Protein AF-A0A563VPT8-F1 (afdb_monomer)

Foldseek 3Di:
DDDPDCPDPVNVVVVVVVVCVVVPQVAEDACQPLDDPCQGPLGDNDLQFPDSLVVQLVLLCLQCVPDDSVQSVVLSCVLRPDPVVPDPVVVVVSNVCCQPVADWDWDWDDDPDPPDDTDTDTDGGHRADPPDNVSDNRHHYDNRGHDDPADAAAEEEDEDPDAPPPPPPPVVLAVLVAVDLDDPVSLVVSCVVVVPSVCSLLPLVLLLSLLLCCLVQQLFALANFFEEEAAADLLSLQSNVVSNVVNLVVVLVVLVVCLVPDDDDPVRNVVSVVSNVLSVLADEAEDEDDDPPVQVVNVVVVHGCPVRVCLQPPDPVHPLVLNQDGVRNHGYYRYHSPPLPPRERLRHAEYEDSHQYADPSVVSNQCNNARDDDLRSHHYYYYHHCNVVVRLVVCQVVVVPDPPDDPNPDDSHHYCVVLLVVLVVLLVVLCVLCVVLVQDLVCCPPPPDPVVNVVSLQSSLLSQLQAPVSVVVLCVSLVSSSSSLSNSPPDPSSVVCVSSNVSSVVSNVVNCVLQPDPPVVVVVVVVVCLVVCLPPDDDDDDPPDPDPPLDLVPDPLVVLVVCCVVHRLSSSLSVLLRSLSVLLSVLCLLAVLSVVLVVVSVVLSCCSNVVVDGSVVSSVVSSVSSVVSNVVVCVCVVVVHDSNLVNLLCLLQPPHQPDDPVLSVQSSVLSVVLVVCCVPPQQDAQLVVDPVSLVVNLVSLLVSLVSHDPSADPVRSVSSSVSNSSCCSSNGHD

Radius of gyration: 34.2 Å; Cα contacts (8 Å, |Δi|>4): 780; chains: 1; bounding box: 84×68×104 Å

Secondary structure (DSSP, 8-state):
-PPPPTTSHHHHHHHHHHHHHHTT--EEEE-TT-EETTEETT--S-TT--S-HHHHHHHHHHH-TTS-HHHHHHHHHHHHS--TTS-HHHHHHHHHHHHHH-EEEEEEE--SSTT-PPEEEEEEE----SS-GGGS--EEEES-----SS---EEB----S-----S---HHHHHHHHS----HHHHHHHHHHSHHHHHHHS-HHHHHHHHHHHHHHHHH-SS--EEEEEESSHHHHHHHHHHHHHHHHHHHHHHHHHHHHS---HHHHHHHHHHHHHHHT-EEEEE----TTHHHHHHHTT---HHHHHHHHH-SS-HHHHHH-TTSSEEEEEESSTTTSS---TTEEEEEEES---HHHHHHHHHGGG--BTTB---EEEESS-HHHHHHHHHHHHHTTSSS---TT--SSEEHHHHHHHHHHHHHHHHHHHHHTT--HHHHHH--SHHHHHHHHHHHHHHHHT-HHHHHHHHHHHHHHHHHHHHHTT-TTHHHHHHHHHHHHHHHHHHHHHS----HHHHHHHHHHHHHTTSS-------SS------GGG--HHHHHHHHHHS-HHHHHHHHHHHHHHHHHHHHHH-GGGHHHHHHHHHHHHHHHTTSS-HHHHHHHHHHHHHHHHHHHTHHHHHT--HHHHHHHHHHHTTT----HHHHHHHHHHHHHHHHHIIIII--TTTTTSHHHHHHHHHHHHHHHTTS-TTS-HHHHHHHHHHHHHHHHHH---

Solvent-accessible surface area (backbone atoms only — not comparable to full-atom values): 41795 Å² total; per-residue (Å²): 132,84,79,70,58,81,88,36,72,70,36,48,52,54,51,50,56,51,52,42,41,77,76,65,35,79,41,72,45,78,31,71,70,32,64,53,96,94,39,37,79,67,58,48,93,48,52,65,56,88,63,52,57,64,57,51,50,55,50,39,48,68,68,34,74,90,58,54,70,68,50,54,50,52,37,49,51,62,74,66,51,86,48,86,90,46,56,73,66,56,40,50,51,53,52,48,45,34,45,72,75,21,34,78,32,81,43,71,50,82,60,92,55,99,86,58,80,67,44,82,41,83,44,71,49,47,69,56,49,84,89,48,64,84,79,48,88,55,73,47,72,38,64,68,71,66,52,70,98,79,83,77,58,40,34,41,86,54,79,62,98,71,68,77,85,55,92,72,71,48,68,67,59,32,51,58,44,60,80,28,83,60,47,75,73,49,49,54,46,44,52,68,78,36,41,70,66,48,52,65,67,70,30,64,76,56,49,49,54,50,20,47,46,50,50,56,49,62,73,46,31,50,61,85,50,24,35,40,38,36,22,71,37,68,68,51,18,52,52,47,49,55,42,30,52,51,44,45,51,52,51,50,51,50,54,56,49,48,69,73,74,54,92,64,54,76,68,55,48,56,51,54,54,50,53,49,52,51,60,72,51,51,36,70,51,63,44,61,83,87,69,86,69,47,65,59,60,30,46,78,72,76,42,83,53,66,67,46,51,50,52,72,72,69,43,81,73,41,67,67,57,38,50,45,39,81,87,42,44,48,36,41,37,22,18,46,52,51,63,46,62,99,55,81,35,47,49,25,26,32,36,38,37,53,46,74,50,50,71,66,65,40,53,46,42,59,50,43,15,58,42,81,40,92,88,48,71,56,24,39,40,39,41,69,72,52,49,63,66,54,48,54,55,50,46,53,62,51,36,74,74,45,99,65,85,45,56,92,81,72,59,94,51,35,60,55,67,58,49,55,49,52,33,53,49,41,46,48,52,44,49,52,52,33,50,77,50,70,34,59,72,66,56,72,71,68,48,78,54,68,66,61,34,52,49,53,51,49,54,40,44,36,49,36,50,69,37,68,68,50,37,52,50,50,50,52,40,38,48,50,35,48,48,39,52,34,61,49,34,66,44,75,71,48,66,80,46,47,66,60,49,51,53,45,46,49,51,56,50,50,46,45,72,71,44,57,88,70,64,67,62,62,52,48,51,51,52,50,41,59,62,58,40,77,76,53,90,79,90,82,78,83,67,95,59,88,72,82,77,78,64,69,90,74,58,55,63,67,59,50,51,48,46,39,73,76,49,58,48,42,49,47,37,48,40,48,51,42,52,48,50,57,44,50,52,55,51,29,75,63,24,67,88,44,48,66,58,52,55,53,52,50,51,55,50,50,43,39,69,72,61,80,45,54,66,70,56,48,38,51,52,52,52,53,48,48,52,52,51,56,53,58,64,47,40,26,65,76,70,74,38,51,63,67,34,37,34,48,35,46,60,71,40,59,97,75,62,93,63,52,81,65,50,50,53,51,49,48,52,44,26,47,52,46,52,50,50,38,66,75,73,41,56,41,79,50,21,83,80,38,69,71,38,42,51,51,42,52,48,53,49,46,67,49,54,70,71,56,58,88,84,52,50,74,73,52,46,55,49,38,47,50,55,51,46,49,51,46,65,72,73,56,84,56

InterPro domains:
  IPR007409 Restriction endonuclease, type I, HsdR, N-terminal [PF04313] (8-154)
  IPR021810 Type I restriction enzyme HindI endonuclease subunit-like, C-terminal [PF11867] (412-727)
  IPR027417 P-loop containing nucleoside triphosphate hydrolase [G3DSA:3.40.50.300] (149-406)
  IPR051268 Type I restriction enzyme R subunit [PTHR30195] (154-727)
  IPR055180 Restriction endonuclease, type I, HsdR, second RecA-like helicase domain [PF22679] (235-384)

Mean predicted aligned error: 18.6 Å

Nearest PDB structures (foldseek):
  4beb-assembly1_A  TM=4.827E-01  e=1.641E-07  Escherichia coli
  4xjx-assembly1_A  TM=4.539E-01  e=1.031E-07  Escherichia coli
  4beb-assembly3_C  TM=4.538E-01  e=1.386E-07  Escherichia coli
  4beb-assembly4_D  TM=4.682E-01  e=2.724E-07  Escherichia coli
  7btp-assembly1_A  TM=3.072E-01  e=3.289E-06  Escherichia coli

Structure (mmCIF, N/CA/C/O backbone):
data_AF-A0A563VPT8-F1
#
_entry.id   AF-A0A563VPT8-F1
#
loop_
_atom_site.group_PDB
_atom_site.id
_atom_site.type_symbol
_atom_site.label_atom_id
_atom_site.label_alt_id
_atom_site.label_comp_id
_atom_site.label_asym_id
_atom_site.label_entity_id
_atom_site.label_seq_id
_atom_site.pdbx_PDB_ins_code
_atom_site.Cartn_x
_atom_site.Cartn_y
_atom_site.Cartn_z
_atom_site.occupancy
_atom_site.B_iso_or_equiv
_atom_site.auth_seq_id
_atom_site.auth_comp_id
_atom_site.auth_asym_id
_atom_site.auth_atom_id
_atom_site.pdbx_PDB_model_num
ATOM 1 N N . MET A 1 1 ? 47.267 7.720 -4.228 1.00 36.28 1 MET A N 1
ATOM 2 C CA . MET A 1 1 ? 45.790 7.721 -4.151 1.00 36.28 1 MET A CA 1
ATOM 3 C C . MET A 1 1 ? 45.280 9.000 -4.795 1.00 36.28 1 MET A C 1
ATOM 5 O O . MET A 1 1 ? 45.704 10.073 -4.380 1.00 36.28 1 MET A O 1
ATOM 9 N N . LYS A 1 2 ? 44.475 8.905 -5.862 1.00 32.72 2 LYS A N 1
ATOM 10 C CA . LYS A 1 2 ? 43.828 10.083 -6.464 1.00 32.72 2 LYS A CA 1
ATOM 11 C C . LYS A 1 2 ? 42.734 10.564 -5.508 1.00 32.72 2 LYS A C 1
ATOM 13 O O . LYS A 1 2 ? 41.980 9.740 -5.005 1.00 32.72 2 LYS A O 1
ATOM 18 N N . LYS A 1 3 ? 42.681 11.871 -5.238 1.00 37.53 3 LYS A N 1
ATOM 19 C CA . LYS A 1 3 ? 41.574 12.475 -4.486 1.00 37.53 3 LYS A CA 1
ATOM 20 C C . LYS A 1 3 ? 40.261 12.234 -5.253 1.00 37.53 3 LYS A C 1
ATOM 22 O O . LYS A 1 3 ? 40.293 12.340 -6.483 1.00 37.53 3 LYS A O 1
ATOM 27 N N . PRO A 1 4 ? 39.156 11.907 -4.564 1.00 41.47 4 PRO A N 1
ATOM 28 C CA . PRO A 1 4 ? 37.850 11.759 -5.199 1.00 41.47 4 PRO A CA 1
ATOM 29 C C . PRO A 1 4 ? 37.440 13.061 -5.901 1.00 41.47 4 PRO A C 1
ATOM 31 O O . PRO A 1 4 ? 37.896 14.149 -5.536 1.00 41.47 4 PRO A O 1
ATOM 34 N N . HIS A 1 5 ? 36.613 12.938 -6.941 1.00 43.44 5 HIS A N 1
ATOM 35 C CA . HIS A 1 5 ? 36.075 14.085 -7.671 1.00 43.44 5 HIS A CA 1
ATOM 36 C C . HIS A 1 5 ? 35.315 14.997 -6.686 1.00 43.44 5 HIS A C 1
ATOM 38 O O . HIS A 1 5 ? 34.516 14.471 -5.910 1.00 43.44 5 HIS A O 1
ATOM 44 N N . PRO A 1 6 ? 35.540 16.325 -6.678 1.00 48.81 6 PRO A N 1
ATOM 45 C CA . PRO A 1 6 ? 35.015 17.227 -5.643 1.00 48.81 6 PRO A CA 1
ATOM 46 C C . PRO A 1 6 ? 33.484 17.220 -5.518 1.00 48.81 6 PRO A C 1
ATOM 48 O O . PRO A 1 6 ? 32.977 17.454 -4.429 1.00 48.81 6 PRO A O 1
ATOM 51 N N . ASP A 1 7 ? 32.779 16.869 -6.596 1.00 46.31 7 ASP A N 1
ATOM 52 C CA . ASP A 1 7 ? 31.309 16.786 -6.643 1.00 46.31 7 ASP A CA 1
ATOM 53 C C . ASP A 1 7 ? 30.753 15.351 -6.517 1.00 46.31 7 ASP A C 1
ATOM 55 O O . ASP A 1 7 ? 29.599 15.094 -6.853 1.00 46.31 7 ASP A O 1
ATOM 59 N N . SER A 1 8 ? 31.576 14.385 -6.098 1.00 56.81 8 SER A N 1
ATOM 60 C CA . SER A 1 8 ? 31.103 13.022 -5.812 1.00 56.81 8 SER A CA 1
ATOM 61 C C . SER A 1 8 ? 30.422 12.943 -4.444 1.00 56.81 8 SER A C 1
ATOM 63 O O . SER A 1 8 ? 30.784 13.671 -3.519 1.00 56.81 8 SER A O 1
ATOM 65 N N . GLU A 1 9 ? 29.461 12.029 -4.304 1.00 56.53 9 GLU A N 1
ATOM 66 C CA . GLU A 1 9 ? 28.805 11.722 -3.024 1.00 56.53 9 GLU A CA 1
ATOM 67 C C . GLU A 1 9 ? 29.843 11.352 -1.944 1.00 56.53 9 GLU A C 1
ATOM 69 O O . GLU A 1 9 ? 29.777 11.858 -0.826 1.00 56.53 9 GLU A O 1
ATOM 74 N N . ASP A 1 10 ? 30.894 10.618 -2.328 1.00 60.31 10 ASP A N 1
ATOM 75 C CA . ASP A 1 10 ? 32.032 10.278 -1.464 1.00 60.31 10 ASP A CA 1
ATOM 76 C C . ASP A 1 10 ? 32.814 11.515 -0.983 1.00 60.31 10 ASP A C 1
ATOM 78 O O . ASP A 1 10 ? 33.252 11.589 0.167 1.00 60.31 10 ASP A O 1
ATOM 82 N N . ALA A 1 11 ? 33.012 12.512 -1.854 1.00 69.50 11 ALA A N 1
ATOM 83 C CA . ALA A 1 11 ? 33.691 13.751 -1.480 1.00 69.50 11 ALA A CA 1
ATOM 84 C C . ALA A 1 11 ? 32.836 14.603 -0.530 1.00 69.50 11 ALA A C 1
ATOM 86 O O . ALA A 1 11 ? 33.387 15.224 0.384 1.00 69.50 11 ALA A O 1
ATOM 87 N N . LEU A 1 12 ? 31.512 14.602 -0.713 1.00 74.62 12 LEU A N 1
ATOM 88 C CA . LEU A 1 12 ? 30.575 15.269 0.188 1.00 74.62 12 LEU A CA 1
ATOM 89 C C . LEU A 1 12 ? 30.580 14.612 1.575 1.00 74.62 12 LEU A C 1
ATOM 91 O O . LEU A 1 12 ? 30.746 15.319 2.567 1.00 74.62 12 LEU A O 1
ATOM 95 N N . GLU A 1 13 ? 30.487 13.279 1.647 1.00 77.81 13 GLU A N 1
ATOM 96 C CA . GLU A 1 13 ? 30.531 12.527 2.911 1.00 77.81 13 GLU A CA 1
ATOM 97 C C . GLU A 1 13 ? 31.811 12.837 3.701 1.00 77.81 13 GLU A C 1
ATOM 99 O O . GLU A 1 13 ? 31.750 13.193 4.881 1.00 77.81 13 GLU A O 1
ATOM 104 N N . LEU A 1 14 ? 32.975 12.774 3.043 1.00 80.75 14 LEU A N 1
ATOM 105 C CA . LEU A 1 14 ? 34.262 13.059 3.682 1.00 80.75 14 LEU A CA 1
ATOM 106 C C . LEU A 1 14 ? 34.329 14.487 4.236 1.00 80.75 14 LEU A C 1
ATOM 108 O O . LEU A 1 14 ? 34.802 14.687 5.358 1.00 80.75 14 LEU A O 1
ATOM 112 N N . ARG A 1 15 ? 33.820 15.476 3.490 1.00 84.94 15 ARG A N 1
ATOM 113 C CA . ARG A 1 15 ? 33.759 16.869 3.960 1.00 84.94 15 ARG A CA 1
ATOM 114 C C . ARG A 1 15 ? 32.798 17.057 5.123 1.00 84.94 15 ARG A C 1
ATOM 116 O O . ARG A 1 15 ? 33.116 17.798 6.050 1.00 84.94 15 ARG A O 1
ATOM 123 N N . THR A 1 16 ? 31.658 16.375 5.116 1.00 84.19 16 THR A N 1
ATOM 124 C CA . THR A 1 16 ? 30.719 16.406 6.240 1.00 84.19 16 THR A CA 1
ATOM 125 C C . THR A 1 16 ? 31.352 15.812 7.499 1.00 84.19 16 THR A C 1
ATOM 127 O O . THR A 1 16 ? 31.270 16.425 8.561 1.00 84.19 16 THR A O 1
ATOM 130 N N . ILE A 1 17 ? 32.057 14.681 7.396 1.00 87.38 17 ILE A N 1
ATOM 131 C CA . ILE A 1 17 ? 32.763 14.072 8.537 1.00 87.38 17 ILE A CA 1
ATOM 132 C C . ILE A 1 17 ? 33.835 15.017 9.104 1.00 87.38 17 ILE A C 1
ATOM 134 O O . ILE A 1 17 ? 33.977 15.119 10.324 1.00 87.38 17 ILE A O 1
ATOM 138 N N . GLU A 1 18 ? 34.588 15.714 8.248 1.00 87.00 18 GLU A N 1
ATOM 139 C CA . GLU A 1 18 ? 35.559 16.730 8.682 1.00 87.00 18 GLU A CA 1
ATOM 140 C C . GLU A 1 18 ? 34.882 17.874 9.452 1.00 87.00 18 GLU A C 1
ATOM 142 O O . GLU A 1 18 ? 35.328 18.206 10.549 1.00 87.00 18 GLU A O 1
ATOM 147 N N . LEU A 1 19 ? 33.761 18.400 8.948 1.00 90.56 19 LEU A N 1
ATOM 148 C CA . LEU A 1 19 ? 32.999 19.461 9.616 1.00 90.56 19 LEU A CA 1
ATOM 149 C C . LEU A 1 19 ? 32.506 19.036 11.009 1.00 90.56 19 LEU A C 1
ATOM 151 O O . LEU A 1 19 ? 32.603 19.799 11.968 1.00 90.56 19 LEU A O 1
ATOM 155 N N . PHE A 1 20 ? 32.010 17.803 11.150 1.00 88.25 20 PHE A N 1
ATOM 156 C CA . PHE A 1 20 ? 31.560 17.280 12.444 1.00 88.25 20 PHE A CA 1
ATOM 157 C C . PHE A 1 20 ? 32.709 17.161 13.460 1.00 88.25 20 PHE A C 1
ATOM 159 O O . PHE A 1 20 ? 32.517 17.442 14.648 1.00 88.25 20 PHE A O 1
ATOM 166 N N . LYS A 1 21 ? 33.923 16.818 13.008 1.00 85.62 21 LYS A N 1
ATOM 167 C CA . LYS A 1 21 ? 35.117 16.823 13.870 1.00 85.62 21 LYS A CA 1
ATOM 168 C C . LYS A 1 21 ? 35.452 18.230 14.365 1.00 85.62 21 LYS A C 1
ATOM 170 O O . LYS A 1 21 ? 35.778 18.384 15.539 1.00 85.62 21 LYS A O 1
ATOM 175 N N . GLU A 1 22 ? 35.326 19.249 13.514 1.00 86.69 22 GLU A N 1
ATOM 176 C CA . GLU A 1 22 ? 35.580 20.649 13.894 1.00 86.69 22 GLU A CA 1
ATOM 177 C C . GLU A 1 22 ? 34.631 21.145 14.998 1.00 86.69 22 GLU A C 1
ATOM 179 O O . GLU A 1 22 ? 35.049 21.911 15.866 1.00 86.69 22 GLU A O 1
ATOM 184 N N . ILE A 1 23 ? 33.383 20.664 15.022 1.00 86.44 23 ILE A N 1
ATOM 185 C CA . ILE A 1 23 ? 32.383 21.017 16.049 1.00 86.44 23 ILE A CA 1
ATOM 186 C C . ILE A 1 23 ? 32.372 20.066 17.262 1.00 86.44 23 ILE A C 1
ATOM 188 O O . ILE A 1 23 ? 31.460 20.126 18.086 1.00 86.44 23 ILE A O 1
ATOM 192 N N . GLY A 1 24 ? 33.381 19.196 17.402 1.00 81.62 24 GLY A N 1
ATOM 193 C CA . GLY A 1 24 ? 33.611 18.393 18.611 1.00 81.62 24 GLY A CA 1
ATOM 194 C C . GLY A 1 24 ? 33.084 16.953 18.586 1.00 81.62 24 GLY A C 1
ATOM 195 O O . GLY A 1 24 ? 33.153 16.267 19.609 1.00 81.62 24 GLY A O 1
ATOM 196 N N . TRP A 1 25 ? 32.609 16.446 17.442 1.00 86.50 25 TRP A N 1
ATOM 197 C CA . TRP A 1 25 ? 32.207 15.041 17.285 1.00 86.50 25 TRP A CA 1
ATOM 198 C C . TRP A 1 25 ? 33.433 14.163 17.004 1.00 86.50 25 TRP A C 1
ATOM 200 O O . TRP A 1 25 ? 33.696 13.727 15.885 1.00 86.50 25 TRP A O 1
ATOM 210 N N . ASN A 1 26 ? 34.219 13.914 18.051 1.00 77.62 26 ASN A N 1
ATOM 211 C CA . ASN A 1 26 ? 35.521 13.247 17.939 1.00 77.62 26 ASN A CA 1
ATOM 212 C C . ASN A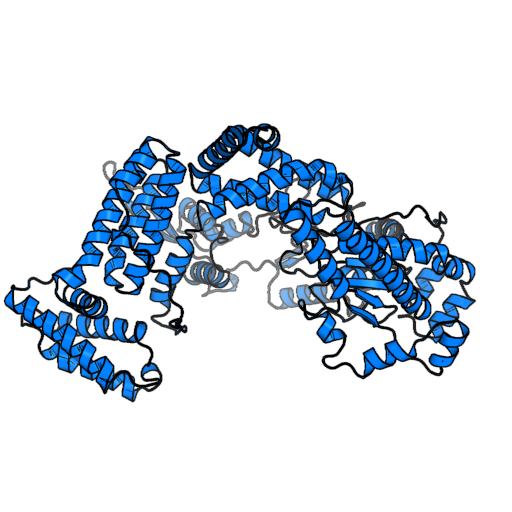 1 26 ? 35.441 11.721 17.735 1.00 77.62 26 ASN A C 1
ATOM 214 O O . ASN A 1 26 ? 36.461 11.086 17.467 1.00 77.62 26 ASN A O 1
ATOM 218 N N . LYS A 1 27 ? 34.254 11.114 17.870 1.00 83.44 27 LYS A N 1
ATOM 219 C CA . LYS A 1 27 ? 34.037 9.674 17.669 1.00 83.44 27 LYS A CA 1
ATOM 220 C C . LYS A 1 27 ? 33.318 9.448 16.340 1.00 83.44 27 LYS A C 1
ATOM 222 O O . LYS A 1 27 ? 32.117 9.683 16.241 1.00 83.44 27 LYS A O 1
ATOM 227 N N . THR A 1 28 ? 34.051 8.979 15.334 1.00 83.94 28 THR A N 1
ATOM 228 C CA . THR A 1 28 ? 33.522 8.684 13.993 1.00 83.94 28 THR A CA 1
ATOM 229 C C . THR A 1 28 ? 33.792 7.226 13.632 1.00 83.94 28 THR A C 1
ATOM 231 O O . THR A 1 28 ? 34.935 6.787 13.780 1.00 83.94 28 THR A O 1
ATOM 234 N N . ALA A 1 29 ? 32.804 6.496 13.117 1.00 83.94 29 ALA A N 1
ATOM 235 C CA . ALA A 1 29 ? 33.002 5.138 12.606 1.00 83.94 29 ALA A CA 1
ATOM 236 C C . ALA A 1 29 ? 32.316 4.944 11.249 1.00 83.94 29 ALA A C 1
ATOM 238 O O . ALA A 1 29 ? 31.153 5.307 11.078 1.00 83.94 29 ALA A O 1
ATOM 239 N N . ASN A 1 30 ? 33.030 4.324 10.308 1.00 80.69 30 ASN A N 1
ATOM 240 C CA . ASN A 1 30 ? 32.418 3.764 9.109 1.00 80.69 30 ASN A CA 1
ATOM 241 C C . ASN A 1 30 ? 31.853 2.386 9.478 1.00 80.69 30 ASN A C 1
ATOM 243 O O . ASN A 1 30 ? 32.592 1.487 9.880 1.00 80.69 30 ASN A O 1
ATOM 247 N N . CYS A 1 31 ? 30.537 2.257 9.389 1.00 81.62 31 CYS A N 1
ATOM 248 C CA . CYS A 1 31 ? 29.770 1.114 9.868 1.00 81.62 31 CYS A CA 1
ATOM 249 C C . CYS A 1 31 ? 29.424 0.131 8.739 1.00 81.62 31 CYS A C 1
ATOM 251 O O . CYS A 1 31 ? 28.652 -0.802 8.962 1.00 81.62 31 CYS A O 1
ATOM 253 N N . TYR A 1 32 ? 30.012 0.302 7.547 1.00 74.06 32 TYR A N 1
ATOM 254 C CA . TYR A 1 32 ? 29.740 -0.555 6.393 1.00 74.06 32 TYR A CA 1
ATOM 255 C C . TYR A 1 32 ? 30.018 -2.033 6.714 1.00 74.06 32 TYR A C 1
ATOM 257 O O . TYR A 1 32 ? 29.210 -2.901 6.399 1.00 74.06 32 TYR A O 1
ATOM 265 N N . HIS A 1 33 ? 31.119 -2.307 7.423 1.00 76.69 33 HIS A N 1
ATOM 266 C CA . HIS A 1 33 ? 31.506 -3.641 7.902 1.00 76.69 33 HIS A CA 1
ATOM 267 C C . HIS A 1 33 ? 31.181 -3.872 9.374 1.00 76.69 33 HIS A C 1
ATOM 269 O O . HIS A 1 33 ? 31.901 -4.594 10.063 1.00 76.69 33 HIS A O 1
ATOM 275 N N . GLU A 1 34 ? 30.134 -3.234 9.899 1.00 78.00 34 GLU A N 1
ATOM 276 C CA . GLU A 1 34 ? 29.764 -3.445 11.296 1.00 78.00 34 GLU A CA 1
ATOM 277 C C . GLU A 1 34 ? 29.595 -4.944 11.607 1.00 78.00 34 GLU A C 1
ATOM 279 O O . GLU A 1 34 ? 29.997 -5.386 12.680 1.00 78.00 34 GLU A O 1
ATOM 284 N N . TRP A 1 35 ? 29.052 -5.712 10.659 1.00 78.75 35 TRP A N 1
ATOM 285 C CA . TRP A 1 35 ? 28.722 -7.126 10.795 1.00 78.75 35 TRP A CA 1
ATOM 286 C C . TRP A 1 35 ? 29.775 -8.021 10.143 1.00 78.75 35 TRP A C 1
ATOM 288 O O . TRP A 1 35 ? 29.934 -7.984 8.925 1.00 78.75 35 TRP A O 1
ATOM 298 N N . GLN A 1 36 ? 30.431 -8.860 10.944 1.00 77.19 36 GLN A N 1
ATOM 299 C CA . GLN A 1 36 ? 31.350 -9.912 10.494 1.00 77.19 36 GLN A CA 1
ATOM 300 C C . GLN A 1 36 ? 31.029 -11.200 11.263 1.00 77.19 36 GLN A C 1
ATOM 302 O O . GLN A 1 36 ? 30.890 -11.154 12.485 1.00 77.19 36 GLN A O 1
ATOM 307 N N . ASP A 1 37 ? 30.866 -12.329 10.564 1.00 76.06 37 ASP A N 1
ATOM 308 C CA . ASP A 1 37 ? 30.499 -13.630 11.156 1.00 76.06 37 ASP A CA 1
ATOM 309 C C . ASP A 1 37 ? 29.295 -13.555 12.127 1.00 76.06 37 ASP A C 1
ATOM 311 O O . ASP A 1 37 ? 29.353 -14.041 13.259 1.00 76.06 37 ASP A O 1
ATOM 315 N N . ASP A 1 38 ? 28.219 -12.873 11.709 1.00 70.75 38 ASP A N 1
ATOM 316 C CA . ASP A 1 38 ? 27.001 -12.605 12.500 1.00 70.75 38 ASP A CA 1
ATOM 317 C C . ASP A 1 38 ? 27.223 -11.866 13.835 1.00 70.75 38 ASP A C 1
ATOM 319 O O . ASP A 1 38 ? 26.355 -11.850 14.712 1.00 70.75 38 ASP A O 1
ATOM 323 N N . LYS A 1 39 ? 28.364 -11.185 13.993 1.00 79.81 39 LYS A N 1
ATOM 324 C CA . LYS A 1 39 ? 28.665 -10.343 15.156 1.00 79.81 39 LYS A CA 1
ATOM 325 C C . LYS A 1 39 ? 28.844 -8.888 14.748 1.00 79.81 39 LYS A C 1
ATOM 327 O O . LYS A 1 39 ? 29.593 -8.571 13.827 1.00 79.81 39 LYS A O 1
ATOM 332 N N . SER A 1 40 ? 28.179 -7.994 15.475 1.00 87.00 40 SER A N 1
ATOM 333 C CA . SER A 1 40 ? 28.347 -6.549 15.327 1.00 87.00 40 SER A CA 1
ATOM 334 C C . SER A 1 40 ? 29.561 -6.052 16.116 1.00 87.00 40 SER A C 1
ATOM 336 O O . SER A 1 40 ? 29.655 -6.238 17.331 1.00 87.00 40 SER A O 1
ATOM 338 N N . THR A 1 41 ? 30.451 -5.325 15.447 1.00 85.88 41 THR A N 1
ATOM 339 C CA . THR A 1 41 ? 31.565 -4.584 16.066 1.00 85.88 41 THR A CA 1
ATOM 340 C C . THR A 1 41 ? 31.096 -3.399 16.918 1.00 85.88 41 THR A C 1
ATOM 342 O O . THR A 1 41 ? 31.829 -2.945 17.798 1.00 85.88 41 THR A O 1
ATOM 345 N N . LEU A 1 42 ? 29.861 -2.925 16.715 1.00 85.25 42 LEU A N 1
ATOM 346 C CA . LEU A 1 42 ? 29.218 -1.883 17.524 1.00 85.25 42 LEU A CA 1
ATOM 347 C C . LEU A 1 42 ? 28.326 -2.456 18.640 1.00 85.25 42 LEU A C 1
ATOM 349 O O . LEU A 1 42 ? 27.781 -1.695 19.444 1.00 85.25 42 LEU A O 1
ATOM 353 N N . GLY A 1 43 ? 28.219 -3.787 18.722 1.00 83.75 43 GLY A N 1
ATOM 354 C CA . GLY A 1 43 ? 27.493 -4.513 19.761 1.00 83.75 43 GLY A CA 1
ATOM 355 C C . GLY A 1 43 ? 25.972 -4.548 19.581 1.00 83.75 43 GLY A C 1
ATOM 356 O O . GLY A 1 43 ? 25.260 -4.715 20.569 1.00 83.75 43 GLY A O 1
ATOM 357 N N . ARG A 1 44 ? 25.480 -4.386 18.345 1.00 88.31 44 ARG A N 1
ATOM 358 C CA . ARG A 1 44 ? 24.082 -4.662 17.972 1.00 88.31 44 ARG A CA 1
ATOM 359 C C . ARG A 1 44 ? 23.832 -6.170 17.900 1.00 88.31 44 ARG A C 1
ATOM 361 O O . ARG A 1 44 ? 24.676 -6.912 17.403 1.00 88.31 44 ARG A O 1
ATOM 368 N N . ASN A 1 45 ? 22.665 -6.627 18.350 1.00 83.62 45 ASN A N 1
ATOM 369 C CA . ASN A 1 45 ? 22.269 -8.041 18.243 1.00 83.62 45 ASN A CA 1
ATOM 370 C C . ASN A 1 45 ? 21.538 -8.342 16.932 1.00 83.62 45 ASN A C 1
ATOM 372 O O . ASN A 1 45 ? 21.479 -9.489 16.498 1.00 83.62 45 ASN A O 1
ATOM 376 N N . SER A 1 46 ? 20.993 -7.313 16.274 1.00 82.38 46 SER A N 1
ATOM 377 C CA . SER A 1 46 ? 20.356 -7.441 14.964 1.00 82.38 46 SER A CA 1
ATOM 378 C C . SER A 1 46 ? 20.556 -6.195 14.104 1.00 82.38 46 SER A C 1
ATOM 380 O O . SER A 1 46 ? 20.572 -5.070 14.606 1.00 82.38 46 SER A O 1
ATOM 382 N N . ARG A 1 47 ? 20.593 -6.378 12.776 1.00 76.69 47 ARG A N 1
ATOM 383 C CA . ARG A 1 47 ? 20.552 -5.280 11.793 1.00 76.69 47 ARG A CA 1
ATOM 384 C C . ARG A 1 47 ? 19.247 -4.467 11.842 1.00 76.69 47 ARG A C 1
ATOM 386 O O . ARG A 1 47 ? 19.183 -3.405 11.229 1.00 76.69 47 ARG A O 1
ATOM 393 N N . LYS A 1 48 ? 18.220 -4.932 12.566 1.00 76.12 48 LYS A N 1
ATOM 394 C CA . LYS A 1 48 ? 16.978 -4.181 12.830 1.00 76.12 48 LYS A CA 1
ATOM 395 C C . LYS A 1 48 ? 17.134 -3.111 13.917 1.00 76.12 48 LYS A C 1
ATOM 397 O O . LYS A 1 48 ? 16.363 -2.159 13.946 1.00 76.12 48 LYS A O 1
ATOM 402 N N . GLU A 1 49 ? 18.108 -3.255 14.817 1.00 80.94 49 GLU A N 1
ATOM 403 C CA . GLU A 1 49 ? 18.298 -2.313 15.924 1.00 80.94 49 GLU A CA 1
ATOM 404 C C . GLU A 1 49 ? 18.828 -0.980 15.396 1.00 80.94 49 GLU A C 1
ATOM 406 O O . GLU A 1 49 ? 19.817 -0.956 14.671 1.00 80.94 49 GLU A O 1
ATOM 411 N N . VAL A 1 50 ? 18.204 0.132 15.772 1.00 84.06 50 VAL A N 1
ATOM 412 C CA . VAL A 1 50 ? 18.655 1.482 15.382 1.00 84.06 50 VAL A CA 1
ATOM 413 C C . VAL A 1 50 ? 19.394 2.212 16.507 1.00 84.06 50 VAL A C 1
ATOM 415 O O . VAL A 1 50 ? 19.943 3.289 16.297 1.00 84.06 50 VAL A O 1
ATOM 418 N N . VAL A 1 51 ? 19.444 1.609 17.699 1.00 89.12 51 VAL A N 1
ATOM 419 C CA . VAL A 1 51 ? 20.081 2.159 18.901 1.00 89.12 51 VAL A CA 1
ATOM 420 C C . VAL A 1 51 ? 21.278 1.296 19.289 1.00 89.12 51 VAL A C 1
ATOM 422 O O . VAL A 1 51 ? 21.166 0.079 19.417 1.00 89.12 51 VAL A O 1
ATOM 425 N N . LEU A 1 52 ? 22.430 1.926 19.538 1.00 91.12 52 LEU A N 1
ATOM 426 C CA . LEU A 1 52 ? 23.625 1.251 20.053 1.00 91.12 52 LEU A CA 1
ATOM 427 C C . LEU A 1 52 ? 23.510 1.040 21.567 1.00 91.12 52 LEU A C 1
ATOM 429 O O . LEU A 1 52 ? 24.132 1.754 22.357 1.00 91.12 52 LEU A O 1
ATOM 433 N N . VAL A 1 53 ? 22.709 0.051 21.973 1.00 92.25 53 VAL A N 1
ATOM 434 C CA . VAL A 1 53 ? 22.397 -0.244 23.385 1.00 92.25 53 VAL A CA 1
ATOM 435 C C . VAL A 1 53 ? 23.642 -0.335 24.284 1.00 92.25 53 VAL A C 1
ATOM 437 O O . VAL A 1 53 ? 23.624 0.261 25.365 1.00 92.25 53 VAL A O 1
ATOM 440 N N . PRO A 1 54 ? 24.763 -0.973 23.881 1.00 90.75 54 PRO A N 1
ATOM 441 C CA . PRO A 1 54 ? 25.964 -1.017 24.719 1.00 90.75 54 PRO A CA 1
ATOM 442 C C . PRO A 1 54 ? 26.590 0.357 24.987 1.00 90.75 54 PRO A C 1
ATOM 444 O O . PRO A 1 54 ? 27.160 0.572 26.059 1.00 90.75 54 PRO A O 1
ATOM 447 N N . GLN A 1 55 ? 26.506 1.288 24.031 1.00 90.31 55 GLN A N 1
ATOM 448 C CA . GLN A 1 55 ? 26.990 2.659 24.215 1.00 90.31 55 GLN A CA 1
ATOM 449 C C . GLN A 1 55 ? 25.996 3.489 25.027 1.00 90.31 55 GLN A C 1
ATOM 451 O O . GLN A 1 55 ? 26.409 4.171 25.965 1.00 90.31 55 GLN A O 1
ATOM 456 N N . LEU A 1 56 ? 24.698 3.361 24.728 1.00 93.19 56 LEU A N 1
ATOM 457 C CA . LEU A 1 56 ? 23.630 4.029 25.471 1.00 93.19 56 LEU A CA 1
ATOM 458 C C . LEU A 1 56 ? 23.699 3.679 26.959 1.00 93.19 56 LEU A C 1
ATOM 460 O O . LEU A 1 56 ? 23.719 4.573 27.796 1.00 93.19 56 LEU A O 1
ATOM 464 N N . ARG A 1 57 ? 23.845 2.394 27.296 1.00 94.88 57 ARG A N 1
ATOM 465 C CA . ARG A 1 57 ? 23.997 1.932 28.682 1.00 94.88 57 ARG A CA 1
ATOM 466 C C . ARG A 1 57 ? 25.162 2.609 29.396 1.00 94.88 57 ARG A C 1
ATOM 468 O O . ARG A 1 57 ? 24.986 3.119 30.496 1.00 94.88 57 ARG A O 1
ATOM 475 N N . LYS A 1 58 ? 26.344 2.649 28.767 1.00 92.62 58 LYS A N 1
ATOM 476 C CA . LYS A 1 58 ? 27.531 3.309 29.340 1.00 92.62 58 LYS A CA 1
ATOM 477 C C . LYS A 1 58 ? 27.287 4.800 29.580 1.00 92.62 58 LYS A C 1
ATOM 479 O O . LYS A 1 58 ? 27.707 5.315 30.615 1.00 92.62 58 LYS A O 1
ATOM 484 N N . ALA A 1 59 ? 26.615 5.477 28.649 1.00 93.12 59 ALA A N 1
ATOM 485 C CA . ALA A 1 59 ? 26.271 6.888 28.784 1.00 93.12 59 ALA A CA 1
ATOM 486 C C . ALA A 1 59 ? 25.253 7.117 29.913 1.00 93.12 59 ALA A C 1
ATOM 488 O O . ALA A 1 59 ? 25.503 7.943 30.786 1.00 93.12 59 ALA A O 1
ATOM 489 N N . LEU A 1 60 ? 24.165 6.341 29.964 1.00 95.38 60 LEU A N 1
ATOM 490 C CA . LEU A 1 60 ? 23.140 6.463 31.005 1.00 95.38 60 LEU A CA 1
ATOM 491 C C . LEU A 1 60 ? 23.702 6.183 32.404 1.00 95.38 60 LEU A C 1
ATOM 493 O O . LEU A 1 60 ? 23.417 6.947 33.323 1.00 95.38 60 LEU A O 1
ATOM 497 N N . THR A 1 61 ? 24.556 5.167 32.569 1.00 95.25 61 THR A N 1
ATOM 498 C CA . THR A 1 61 ? 25.241 4.906 33.848 1.00 95.25 61 THR A CA 1
ATOM 499 C C . THR A 1 61 ? 26.168 6.057 34.247 1.00 95.25 61 THR A C 1
ATOM 501 O O . THR A 1 61 ? 26.247 6.400 35.421 1.00 95.25 61 THR A O 1
ATOM 504 N N . ARG A 1 62 ? 26.857 6.689 33.286 1.00 94.19 62 ARG A N 1
ATOM 505 C CA . ARG A 1 62 ? 27.728 7.845 33.561 1.00 94.19 62 ARG A CA 1
ATOM 506 C C . ARG A 1 62 ? 26.933 9.089 33.963 1.00 94.19 62 ARG A C 1
ATOM 508 O O . ARG A 1 62 ? 27.368 9.815 34.849 1.00 94.19 62 ARG A O 1
ATOM 515 N N . LEU A 1 63 ? 25.804 9.342 33.302 1.00 93.69 63 LEU A N 1
ATOM 516 C CA . LEU A 1 63 ? 24.946 10.500 33.569 1.00 93.69 63 LEU A CA 1
ATOM 517 C C . LEU A 1 63 ? 24.122 10.350 34.854 1.00 93.69 63 LEU A C 1
ATOM 519 O O . LEU A 1 63 ? 23.699 11.357 35.418 1.00 93.69 63 LEU A O 1
ATOM 523 N N . ASN A 1 64 ? 23.908 9.116 35.316 1.00 95.00 64 ASN A N 1
ATOM 524 C CA . ASN A 1 64 ? 23.065 8.798 36.466 1.00 95.00 64 ASN A CA 1
ATOM 525 C C . ASN A 1 64 ? 23.791 7.852 37.445 1.00 95.00 64 ASN A C 1
ATOM 527 O O . ASN A 1 64 ? 23.375 6.703 37.602 1.00 95.00 64 ASN A O 1
ATOM 531 N N . PRO A 1 65 ? 24.879 8.302 38.100 1.00 92.69 65 PRO A N 1
ATOM 532 C CA . PRO A 1 65 ? 25.707 7.443 38.954 1.00 92.69 65 PRO A CA 1
ATOM 533 C C . PRO A 1 65 ? 24.978 6.928 40.204 1.00 92.69 65 PRO A C 1
ATOM 535 O O . PRO A 1 65 ? 25.365 5.898 40.751 1.00 92.69 65 PRO A O 1
ATOM 538 N N . ASP A 1 66 ? 23.926 7.627 40.638 1.00 90.31 66 ASP A N 1
ATOM 539 C CA . ASP A 1 66 ? 23.167 7.309 41.852 1.00 90.31 66 ASP A CA 1
ATOM 540 C C . ASP A 1 66 ? 21.999 6.338 41.607 1.00 90.31 66 ASP A C 1
ATOM 542 O O . ASP A 1 66 ? 21.350 5.901 42.558 1.00 90.31 66 ASP A O 1
ATOM 546 N N . LEU A 1 67 ? 21.709 6.001 40.343 1.00 91.12 67 LEU A N 1
ATOM 547 C CA . LEU A 1 67 ? 20.590 5.130 39.980 1.00 91.12 67 LEU A CA 1
ATOM 548 C C . LEU A 1 67 ? 21.013 3.662 39.889 1.00 91.12 67 LEU A C 1
ATOM 550 O O . LEU A 1 67 ? 22.127 3.320 39.487 1.00 91.12 67 LEU A O 1
ATOM 554 N N . SER A 1 68 ? 20.085 2.773 40.244 1.00 89.62 68 SER A N 1
ATOM 555 C CA . SER A 1 68 ? 20.305 1.328 40.166 1.00 89.62 68 SER A CA 1
ATOM 556 C C . SER A 1 68 ? 20.444 0.844 38.718 1.00 89.62 68 SER A C 1
ATOM 558 O O . SER A 1 68 ? 19.891 1.434 37.789 1.00 89.62 68 SER A O 1
ATOM 560 N N . THR A 1 69 ? 21.121 -0.289 38.506 1.00 88.75 69 THR A N 1
ATOM 561 C CA . THR A 1 69 ? 21.200 -0.910 37.171 1.00 88.75 69 THR A CA 1
ATOM 562 C C . THR A 1 69 ? 19.816 -1.237 36.611 1.00 88.75 69 THR A C 1
ATOM 564 O O . THR A 1 69 ? 19.602 -1.054 35.420 1.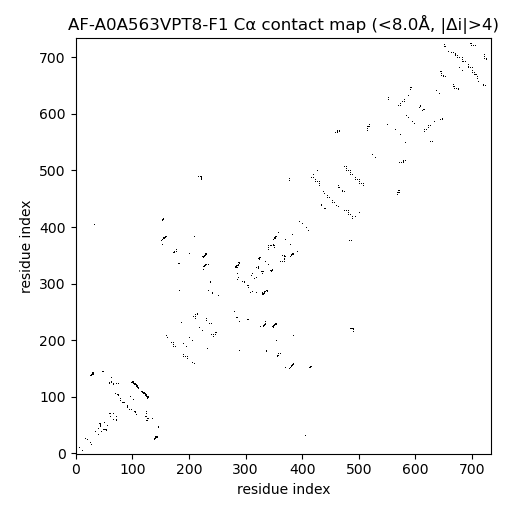00 88.75 69 THR A O 1
ATOM 567 N N . ALA A 1 70 ? 18.870 -1.618 37.477 1.00 87.31 70 ALA A N 1
ATOM 568 C CA . ALA A 1 70 ? 17.483 -1.886 37.104 1.00 87.31 70 ALA A CA 1
ATOM 569 C C . ALA A 1 70 ? 16.766 -0.636 36.563 1.00 87.31 70 ALA A C 1
ATOM 571 O O . ALA A 1 70 ? 16.045 -0.730 35.574 1.00 87.31 70 ALA A O 1
ATOM 572 N N . ALA A 1 71 ? 17.003 0.543 37.151 1.00 91.06 71 ALA A N 1
ATOM 573 C CA . ALA A 1 71 ? 16.475 1.804 36.622 1.00 91.06 71 ALA A CA 1
ATOM 574 C C . ALA A 1 71 ? 17.019 2.092 35.212 1.00 91.06 71 ALA A C 1
ATOM 576 O O . ALA A 1 71 ? 16.273 2.496 34.320 1.00 91.06 71 ALA A O 1
ATOM 577 N N . ILE A 1 72 ? 18.318 1.852 34.999 1.00 95.19 72 ILE A N 1
ATOM 578 C CA . ILE A 1 72 ? 18.967 2.032 33.693 1.00 95.19 72 ILE A CA 1
ATOM 579 C C . ILE A 1 72 ? 18.427 1.032 32.662 1.00 95.19 72 ILE A C 1
ATOM 581 O O . ILE A 1 72 ? 18.202 1.419 31.518 1.00 95.19 72 ILE A O 1
ATOM 585 N N . ASP A 1 73 ? 18.199 -0.225 33.052 1.00 93.25 73 ASP A N 1
ATOM 586 C CA . ASP A 1 73 ? 17.612 -1.259 32.191 1.00 93.25 73 ASP A CA 1
ATOM 587 C C . ASP A 1 73 ? 16.212 -0.873 31.711 1.00 93.25 73 ASP A C 1
ATOM 589 O O . ASP A 1 73 ? 15.975 -0.828 30.505 1.00 93.25 73 ASP A O 1
ATOM 593 N N . LEU A 1 74 ? 15.328 -0.490 32.638 1.00 92.31 74 LEU A N 1
ATOM 594 C CA . LEU A 1 74 ? 13.971 -0.039 32.316 1.00 92.31 74 LEU A CA 1
ATOM 595 C C . LEU A 1 74 ? 13.979 1.199 31.412 1.00 92.31 74 LEU A C 1
ATOM 597 O O . LEU A 1 74 ? 13.169 1.313 30.495 1.00 92.31 74 LEU A O 1
ATOM 601 N N . ALA A 1 75 ? 14.921 2.122 31.625 1.00 95.31 75 ALA A N 1
ATOM 602 C CA . ALA A 1 75 ? 15.037 3.295 30.769 1.00 95.31 75 ALA A CA 1
ATOM 603 C C . ALA A 1 75 ? 15.520 2.950 29.356 1.00 95.31 75 ALA A C 1
ATOM 605 O O . ALA A 1 75 ? 15.072 3.566 28.391 1.00 95.31 75 ALA A O 1
ATOM 606 N N . ILE A 1 76 ? 16.414 1.968 29.212 1.00 95.31 76 ILE A N 1
ATOM 607 C CA . ILE A 1 76 ? 16.834 1.458 27.902 1.00 95.31 76 ILE A CA 1
ATOM 608 C C . ILE A 1 76 ? 15.659 0.778 27.203 1.00 95.31 76 ILE A C 1
ATOM 610 O O . ILE A 1 76 ? 15.450 1.038 26.019 1.00 95.31 76 ILE A O 1
ATOM 614 N N . GLU A 1 77 ? 14.887 -0.052 27.906 1.00 92.81 77 GLU A N 1
ATOM 615 C CA . GLU A 1 77 ? 13.683 -0.685 27.352 1.00 92.81 77 GLU A CA 1
ATOM 616 C C . GLU A 1 77 ? 12.706 0.371 26.833 1.00 92.81 77 GLU A C 1
ATOM 618 O O . GLU A 1 77 ? 12.290 0.300 25.680 1.00 92.81 77 GLU A O 1
ATOM 623 N N . GLU A 1 78 ? 12.438 1.420 27.612 1.00 93.69 78 GLU A N 1
ATOM 624 C CA . GLU A 1 78 ? 11.539 2.496 27.193 1.00 93.69 78 GLU A CA 1
ATOM 625 C C . GLU A 1 78 ? 12.093 3.302 26.002 1.00 93.69 78 GLU A C 1
ATOM 627 O O . GLU A 1 78 ? 11.375 3.586 25.040 1.00 93.69 78 GLU A O 1
ATOM 632 N N . LEU A 1 79 ? 13.391 3.630 26.000 1.00 92.25 79 LEU A N 1
ATOM 633 C CA . LEU A 1 79 ? 14.042 4.348 24.891 1.00 92.25 79 LEU A CA 1
ATOM 634 C C . LEU A 1 79 ? 14.112 3.522 23.601 1.00 92.25 79 LEU A C 1
ATOM 636 O O . LEU A 1 79 ? 14.108 4.089 22.511 1.00 92.25 79 LEU A O 1
ATOM 640 N N . THR A 1 80 ? 14.180 2.195 23.715 1.00 91.06 80 THR A N 1
ATOM 641 C CA . THR A 1 80 ? 14.257 1.267 22.571 1.00 91.06 80 THR A CA 1
ATOM 642 C C . THR A 1 80 ? 12.912 0.656 22.188 1.00 91.06 80 THR A C 1
ATOM 644 O O . THR A 1 80 ? 12.825 -0.020 21.161 1.00 91.06 80 THR A O 1
ATOM 647 N N . ARG A 1 81 ? 11.857 0.927 22.968 1.00 88.12 81 ARG A N 1
ATOM 648 C CA . ARG A 1 81 ? 10.483 0.492 22.713 1.00 88.12 81 ARG A CA 1
ATOM 649 C C . ARG A 1 81 ? 10.060 0.857 21.294 1.00 88.12 81 ARG A C 1
ATOM 651 O O . ARG A 1 81 ? 10.211 2.006 20.864 1.00 88.12 81 ARG A O 1
ATOM 658 N N . SER A 1 82 ? 9.508 -0.121 20.574 1.00 80.50 82 SER A N 1
ATOM 659 C CA . SER A 1 82 ? 8.952 0.133 19.248 1.00 80.50 82 SER A CA 1
ATOM 660 C C . SER A 1 82 ? 7.798 1.121 19.356 1.00 80.50 82 SER A C 1
ATOM 662 O O . SER A 1 82 ? 6.857 0.912 20.117 1.00 80.50 82 SER A O 1
ATOM 664 N N . ARG A 1 83 ? 7.877 2.180 18.556 1.00 83.12 83 ARG A N 1
ATOM 665 C CA . ARG A 1 83 ? 6.833 3.199 18.394 1.00 83.12 83 ARG A CA 1
ATOM 666 C C . ARG A 1 83 ? 6.225 3.145 16.997 1.00 83.12 83 ARG A C 1
ATOM 668 O O . ARG A 1 83 ? 5.658 4.117 16.529 1.00 83.12 83 ARG A O 1
ATOM 675 N N . SER A 1 84 ? 6.355 2.003 16.319 1.00 70.31 84 SER A N 1
ATOM 676 C CA . SER A 1 84 ? 5.857 1.800 14.954 1.00 70.31 84 SER A CA 1
ATOM 677 C C . SER A 1 84 ? 4.334 1.895 14.831 1.00 70.31 84 SER A C 1
ATOM 679 O O . SER A 1 84 ? 3.828 1.977 13.720 1.00 70.31 84 SER A O 1
ATOM 681 N N . THR A 1 85 ? 3.615 1.831 15.953 1.00 61.22 85 THR A N 1
ATOM 682 C CA . THR A 1 85 ? 2.161 2.011 16.039 1.00 61.22 85 THR A CA 1
ATOM 683 C C . THR A 1 85 ? 1.748 3.464 16.270 1.00 61.22 85 THR A C 1
ATOM 685 O O . THR A 1 85 ? 0.557 3.731 16.287 1.00 61.22 85 THR A O 1
ATOM 688 N N . LEU A 1 86 ? 2.702 4.375 16.494 1.00 65.94 86 LEU A N 1
ATOM 689 C CA . LEU A 1 86 ? 2.454 5.810 16.626 1.00 65.94 86 LEU A CA 1
ATOM 690 C C . LEU A 1 86 ? 2.715 6.503 15.284 1.00 65.94 86 LEU A C 1
ATOM 692 O O . LEU A 1 86 ? 3.574 6.063 14.511 1.00 65.94 86 LEU A O 1
ATOM 696 N N . SER A 1 87 ? 2.048 7.633 15.044 1.00 69.50 87 SER A N 1
ATOM 697 C CA . SER A 1 87 ? 2.451 8.560 13.982 1.00 69.50 87 SER A CA 1
ATOM 698 C C . SER A 1 87 ? 3.907 9.020 14.166 1.00 69.50 87 SER A C 1
ATOM 700 O O . SER A 1 87 ? 4.454 9.013 15.276 1.00 69.50 87 SER A O 1
ATOM 702 N N . LEU A 1 88 ? 4.572 9.425 13.077 1.00 63.22 88 LEU A N 1
ATOM 703 C CA . LEU A 1 88 ? 5.972 9.872 13.129 1.00 63.22 88 LEU A CA 1
ATOM 704 C C . LEU A 1 88 ? 6.136 11.077 14.063 1.00 63.22 88 LEU A C 1
ATOM 706 O O . LEU A 1 88 ? 7.131 11.188 14.778 1.00 63.22 88 LEU A O 1
ATOM 710 N N . GLU A 1 89 ? 5.154 11.967 14.071 1.00 77.88 89 GLU A N 1
ATOM 711 C CA . GLU A 1 89 ? 5.073 13.152 14.909 1.00 77.88 89 GLU A CA 1
ATOM 712 C C . GLU A 1 89 ? 4.957 12.775 16.391 1.00 77.88 89 GLU A C 1
ATOM 714 O O . GLU A 1 89 ? 5.715 13.298 17.214 1.00 77.88 89 GLU A O 1
ATOM 719 N N . ASN A 1 90 ? 4.070 11.833 16.732 1.00 72.69 90 ASN A N 1
ATOM 720 C CA . ASN A 1 90 ? 3.869 11.366 18.108 1.00 72.69 90 ASN A CA 1
ATOM 721 C C . ASN A 1 90 ? 5.070 10.570 18.617 1.00 72.69 90 ASN A C 1
ATOM 723 O O . ASN A 1 90 ? 5.573 10.857 19.706 1.00 72.69 90 ASN A O 1
ATOM 727 N N . ALA A 1 91 ? 5.609 9.667 17.795 1.00 79.69 91 ALA A N 1
ATOM 728 C CA . ALA A 1 91 ? 6.843 8.955 18.099 1.00 79.69 91 ALA A CA 1
ATOM 729 C C . ALA A 1 91 ? 8.001 9.933 18.362 1.00 79.69 91 ALA A C 1
ATOM 731 O O . ALA A 1 91 ? 8.707 9.804 19.366 1.00 79.69 91 ALA A O 1
ATOM 732 N N . ASN A 1 92 ? 8.165 10.955 17.512 1.00 84.19 92 ASN A N 1
ATOM 733 C CA . ASN A 1 92 ? 9.195 11.980 17.693 1.00 84.19 92 ASN A CA 1
ATOM 734 C C . ASN A 1 92 ? 8.968 12.818 18.955 1.00 84.19 92 ASN A C 1
ATOM 736 O O . ASN A 1 92 ? 9.926 13.109 19.669 1.00 84.19 92 ASN A O 1
ATOM 740 N N . ARG A 1 93 ? 7.723 13.202 19.254 1.00 88.56 93 ARG A N 1
ATOM 741 C CA . ARG A 1 93 ? 7.368 13.991 20.442 1.00 88.56 93 ARG A CA 1
ATOM 742 C C . ARG A 1 93 ? 7.579 13.209 21.737 1.00 88.56 93 ARG A C 1
ATOM 744 O O . ARG A 1 93 ? 8.091 13.781 22.701 1.00 88.56 93 ARG A O 1
ATOM 751 N N . GLU A 1 94 ? 7.242 11.923 21.763 1.00 89.56 94 GLU A N 1
ATOM 752 C CA . GLU A 1 94 ? 7.498 11.049 22.910 1.00 89.56 94 GLU A CA 1
ATOM 753 C C . GLU A 1 94 ? 9.003 10.889 23.143 1.00 89.56 94 GLU A C 1
ATOM 755 O O . GLU A 1 94 ? 9.486 11.177 24.237 1.00 89.56 94 GLU A O 1
ATOM 760 N N . ILE A 1 95 ? 9.766 10.542 22.099 1.00 91.12 95 ILE A N 1
ATOM 761 C CA . ILE A 1 95 ? 11.231 10.454 22.183 1.00 91.12 95 ILE A CA 1
ATOM 762 C C . ILE A 1 95 ? 11.829 11.792 22.622 1.00 91.12 95 ILE A C 1
ATOM 764 O O . ILE A 1 95 ? 12.681 11.821 23.507 1.00 91.12 95 ILE A O 1
ATOM 768 N N . TYR A 1 96 ? 11.360 12.914 22.075 1.00 92.88 96 TYR A N 1
ATOM 769 C CA . TYR A 1 96 ? 11.815 14.244 22.476 1.00 92.88 96 TYR A CA 1
ATOM 770 C C . TYR A 1 96 ? 11.589 14.506 23.971 1.00 92.88 96 TYR A C 1
ATOM 772 O O . TYR A 1 96 ? 12.504 14.991 24.638 1.00 92.88 96 TYR A O 1
ATOM 780 N N . ARG A 1 97 ? 10.416 14.153 24.520 1.00 93.44 97 ARG A N 1
ATOM 781 C CA . ARG A 1 97 ? 10.139 14.262 25.965 1.00 93.44 97 ARG A CA 1
ATOM 782 C C . ARG A 1 97 ? 11.062 13.357 26.778 1.00 93.44 97 ARG A C 1
ATOM 784 O O . ARG A 1 97 ? 11.644 13.825 27.748 1.00 93.44 97 ARG A O 1
ATOM 791 N N . LEU A 1 98 ? 11.286 12.113 26.354 1.00 95.25 98 LEU A N 1
ATOM 792 C CA . LEU A 1 98 ? 12.222 11.205 27.031 1.00 95.25 98 LEU A CA 1
ATOM 793 C C . LEU A 1 98 ? 13.661 11.748 27.040 1.00 95.25 98 LEU A C 1
ATOM 795 O O . LEU A 1 98 ? 14.355 11.651 28.051 1.00 95.25 98 LEU A O 1
ATOM 799 N N . LEU A 1 99 ? 14.104 12.362 25.939 1.00 92.75 99 LEU A N 1
ATOM 800 C CA . LEU A 1 99 ? 15.430 12.978 25.831 1.00 92.75 99 LEU A CA 1
ATOM 801 C C . LEU A 1 99 ? 15.553 14.263 26.666 1.00 92.75 99 LEU A C 1
ATOM 803 O O . LEU A 1 99 ? 16.590 14.504 27.290 1.00 92.75 99 LEU A O 1
ATOM 807 N N . LYS A 1 100 ? 14.512 15.101 26.662 1.00 91.69 100 LYS A N 1
ATOM 808 C CA . LYS A 1 100 ? 14.495 16.404 27.337 1.00 91.69 100 LYS A CA 1
ATOM 809 C C . LYS A 1 100 ? 14.267 16.277 28.841 1.00 91.69 100 LYS A C 1
ATOM 811 O O . LYS A 1 100 ? 15.037 16.836 29.618 1.00 91.69 100 LYS A O 1
ATOM 816 N N . ASP A 1 101 ? 13.220 15.556 29.223 1.00 92.19 101 ASP A N 1
ATOM 817 C CA . ASP A 1 101 ? 12.698 15.490 30.589 1.00 92.19 101 ASP A CA 1
ATOM 818 C C . ASP A 1 101 ? 13.265 14.285 31.365 1.00 92.19 101 ASP A C 1
ATOM 820 O O . ASP A 1 101 ? 13.192 14.247 32.594 1.00 92.19 101 ASP A O 1
ATOM 824 N N . GLY A 1 102 ? 13.878 13.328 30.660 1.00 92.12 102 GLY A N 1
ATOM 825 C CA . GLY A 1 102 ? 14.372 12.071 31.216 1.00 92.12 102 GLY A CA 1
ATOM 826 C C . GLY A 1 102 ? 13.310 10.970 31.228 1.00 92.12 102 GLY A C 1
ATOM 827 O O . GLY A 1 102 ? 12.107 11.215 31.122 1.00 92.12 102 GLY A O 1
ATOM 828 N N . VAL A 1 103 ? 13.761 9.724 31.361 1.00 95.75 103 VAL A N 1
ATOM 829 C CA . VAL A 1 103 ? 12.894 8.542 31.370 1.00 95.75 103 VAL A CA 1
ATOM 830 C C . VAL A 1 103 ? 12.455 8.247 32.797 1.00 95.75 103 VAL A C 1
ATOM 832 O O . VAL A 1 103 ? 13.288 7.973 33.660 1.00 95.75 103 VAL A O 1
ATOM 835 N N . LYS A 1 104 ? 11.151 8.300 33.066 1.00 93.81 104 LYS A N 1
ATOM 836 C CA . LYS A 1 104 ? 10.600 7.977 34.388 1.00 93.81 104 LYS A CA 1
ATOM 837 C C . LYS A 1 104 ? 10.407 6.471 34.507 1.00 93.81 104 LYS A C 1
ATOM 839 O O . LYS A 1 104 ? 9.644 5.891 33.743 1.00 93.81 104 LYS A O 1
ATOM 844 N N . VAL A 1 105 ? 11.066 5.855 35.478 1.00 92.00 105 VAL A N 1
ATOM 845 C CA . VAL A 1 105 ? 11.024 4.410 35.726 1.00 92.00 105 VAL A CA 1
ATOM 846 C C . VAL A 1 105 ? 10.602 4.147 37.166 1.00 92.00 105 VAL A C 1
ATOM 848 O O . VAL A 1 105 ? 10.961 4.893 38.076 1.00 92.00 105 VAL A O 1
ATOM 851 N N . LYS A 1 106 ? 9.813 3.095 37.381 1.00 86.94 106 LYS A N 1
ATOM 852 C CA . LYS A 1 106 ? 9.441 2.643 38.725 1.00 86.94 106 LYS A CA 1
ATOM 853 C C . LYS A 1 106 ? 10.426 1.574 39.175 1.00 86.94 106 LYS A C 1
ATOM 855 O O . LYS A 1 106 ? 10.585 0.566 38.490 1.00 86.94 106 LYS A O 1
ATOM 860 N N . THR A 1 107 ? 11.070 1.785 40.314 1.00 83.31 107 THR A N 1
ATOM 861 C CA . THR A 1 107 ? 11.968 0.806 40.933 1.00 83.31 107 THR A CA 1
ATOM 862 C C . THR A 1 107 ? 11.551 0.527 42.370 1.00 83.31 107 THR A C 1
ATOM 864 O O . THR A 1 107 ? 10.795 1.280 42.979 1.00 83.31 107 THR A O 1
ATOM 867 N N . PHE A 1 108 ? 12.029 -0.589 42.912 1.00 76.31 108 PHE A N 1
ATOM 868 C CA . PHE A 1 108 ? 11.766 -0.988 44.290 1.00 76.31 108 PHE A CA 1
ATOM 869 C C . PHE A 1 108 ? 13.017 -0.753 45.125 1.00 76.31 108 PHE A C 1
ATOM 871 O O . PHE A 1 108 ? 14.079 -1.320 44.839 1.00 76.31 108 PHE A O 1
ATOM 878 N N . ARG A 1 109 ? 12.911 0.077 46.166 1.00 66.12 109 ARG A N 1
ATOM 879 C CA . ARG A 1 109 ? 14.015 0.279 47.107 1.00 66.12 109 ARG A CA 1
ATOM 880 C C . ARG A 1 109 ? 13.849 -0.696 48.271 1.00 66.12 109 ARG A C 1
ATOM 882 O O . ARG A 1 109 ? 12.893 -0.614 49.037 1.00 66.12 109 ARG A O 1
ATOM 889 N N . ARG A 1 110 ? 14.803 -1.621 48.411 1.00 57.44 110 ARG A N 1
ATOM 890 C CA . ARG A 1 110 ? 14.808 -2.602 49.505 1.00 57.44 110 ARG A CA 1
ATOM 891 C C . ARG A 1 110 ? 15.063 -1.894 50.836 1.00 57.44 110 ARG A C 1
ATOM 893 O O . ARG A 1 110 ? 16.140 -1.325 51.029 1.00 57.44 110 ARG A O 1
ATOM 900 N N . ASN A 1 111 ? 14.104 -1.949 51.756 1.00 54.84 111 ASN A N 1
ATOM 901 C CA . ASN A 1 111 ? 14.305 -1.473 53.123 1.00 54.84 111 ASN A CA 1
ATOM 902 C C . ASN A 1 111 ? 15.125 -2.495 53.929 1.00 54.84 111 ASN A C 1
ATOM 904 O O . ASN A 1 111 ? 14.927 -3.702 53.826 1.00 54.84 111 ASN A O 1
ATOM 908 N N . VAL A 1 112 ? 16.076 -2.012 54.735 1.00 54.00 112 VAL A N 1
ATOM 909 C CA . VAL A 1 112 ? 17.004 -2.854 55.525 1.00 54.00 112 VAL A CA 1
ATOM 910 C C . VAL A 1 112 ? 16.338 -3.410 56.802 1.00 54.00 112 VAL A C 1
ATOM 912 O O . VAL A 1 112 ? 16.915 -4.240 57.502 1.00 54.00 112 VAL A O 1
ATOM 915 N N . SER A 1 113 ? 15.107 -2.999 57.115 1.00 53.94 113 SER A N 1
ATOM 916 C CA . SER A 1 113 ? 14.306 -3.544 58.218 1.00 53.94 113 SER A CA 1
ATOM 917 C C . SER A 1 113 ? 13.531 -4.791 57.784 1.00 53.94 113 SER A C 1
ATOM 919 O O . SER A 1 113 ? 12.792 -4.747 56.807 1.00 53.94 113 SER A O 1
ATOM 921 N N . GLN A 1 114 ? 13.654 -5.881 58.550 1.00 49.81 114 GLN A N 1
ATOM 922 C CA . GLN A 1 114 ? 13.096 -7.214 58.253 1.00 49.81 114 GLN A CA 1
ATOM 923 C C . GLN A 1 114 ? 11.554 -7.307 58.170 1.00 49.81 114 GLN A C 1
ATOM 925 O O . GLN A 1 114 ? 11.061 -8.376 57.835 1.00 49.81 114 GLN A O 1
ATOM 930 N N . ASP A 1 115 ? 10.810 -6.217 58.396 1.00 51.19 115 ASP A N 1
ATOM 931 C CA . ASP A 1 115 ? 9.338 -6.212 58.491 1.00 51.19 115 ASP A CA 1
ATOM 932 C C . ASP A 1 115 ? 8.636 -5.132 57.628 1.00 51.19 115 ASP A C 1
ATOM 934 O O . ASP A 1 115 ? 7.532 -4.700 57.957 1.00 51.19 115 ASP A O 1
ATOM 938 N N . ALA A 1 116 ? 9.228 -4.662 56.521 1.00 54.47 116 ALA A N 1
ATOM 939 C CA . ALA A 1 116 ? 8.568 -3.691 55.631 1.00 54.47 116 ALA A CA 1
ATOM 940 C C . ALA A 1 116 ? 8.571 -4.131 54.158 1.00 54.47 116 ALA A C 1
ATOM 942 O O . ALA A 1 116 ? 9.604 -4.546 53.638 1.00 54.47 116 ALA A O 1
ATOM 943 N N . ASN A 1 117 ? 7.411 -4.007 53.497 1.00 54.59 117 ASN A N 1
ATOM 944 C CA . ASN A 1 117 ? 7.248 -4.200 52.052 1.00 54.59 117 ASN A CA 1
ATOM 945 C C . ASN A 1 117 ? 8.182 -3.268 51.263 1.00 54.59 117 ASN A C 1
ATOM 947 O O . ASN A 1 117 ? 8.435 -2.138 51.686 1.00 54.59 117 ASN A O 1
ATOM 951 N N . ASP A 1 118 ? 8.657 -3.743 50.109 1.00 58.94 118 ASP A N 1
ATOM 952 C CA . ASP A 1 118 ? 9.437 -2.947 49.162 1.00 58.94 118 ASP A CA 1
ATOM 953 C C . ASP A 1 118 ? 8.657 -1.677 48.765 1.00 58.94 118 ASP A C 1
ATOM 955 O O . ASP A 1 118 ? 7.495 -1.749 48.361 1.00 58.94 118 ASP A O 1
ATOM 959 N N . GLU A 1 119 ? 9.282 -0.507 48.907 1.00 68.12 119 GLU A N 1
ATOM 960 C CA . GLU A 1 119 ? 8.669 0.780 48.564 1.00 68.12 119 GLU A CA 1
ATOM 961 C C . GLU A 1 119 ? 8.892 1.070 47.073 1.00 68.12 119 GLU A C 1
ATOM 963 O O . GLU A 1 119 ? 10.036 1.064 46.599 1.00 68.12 119 GLU A O 1
ATOM 968 N N . GLU A 1 120 ? 7.804 1.303 46.329 1.00 75.31 120 GLU A N 1
ATOM 969 C CA . GLU A 1 120 ? 7.868 1.768 44.940 1.00 75.31 120 GLU A CA 1
ATOM 970 C C . GLU A 1 120 ? 8.351 3.218 44.899 1.00 75.31 120 GLU A C 1
ATOM 972 O O . GLU A 1 120 ? 7.697 4.128 45.412 1.00 75.31 120 GLU A O 1
ATOM 977 N N . VAL A 1 121 ? 9.482 3.443 44.238 1.00 82.25 121 VAL A N 1
ATOM 978 C CA . VAL A 1 121 ? 10.070 4.764 44.031 1.00 82.25 121 VAL A CA 1
ATOM 979 C C . VAL A 1 121 ? 10.053 5.079 42.538 1.00 82.25 121 VAL A C 1
ATOM 981 O O . VAL A 1 121 ? 10.455 4.267 41.705 1.00 82.25 121 VAL A O 1
ATOM 984 N N . LEU A 1 122 ? 9.582 6.276 42.189 1.00 85.88 122 LEU A N 1
ATOM 985 C CA . LEU A 1 122 ? 9.667 6.794 40.827 1.00 85.88 122 LEU A CA 1
ATOM 986 C C . LEU A 1 122 ? 11.012 7.508 40.648 1.00 85.88 122 LEU A C 1
ATOM 988 O O . LEU A 1 122 ? 11.243 8.567 41.232 1.00 85.88 122 LEU A O 1
ATOM 992 N N . GLU A 1 123 ? 11.887 6.943 39.826 1.00 89.50 123 GLU A N 1
ATOM 993 C CA . GLU A 1 123 ? 13.197 7.503 39.499 1.00 89.50 123 GLU A CA 1
ATOM 994 C C . GLU A 1 123 ? 13.170 8.102 38.085 1.00 89.50 123 GLU A C 1
ATOM 996 O O . GLU A 1 123 ? 12.455 7.626 37.205 1.00 89.50 123 GLU A O 1
ATOM 1001 N N . THR A 1 124 ? 13.921 9.180 37.847 1.00 94.31 124 THR A N 1
ATOM 1002 C CA . THR A 1 124 ? 14.035 9.803 36.515 1.00 94.31 124 THR A CA 1
ATOM 1003 C C . THR A 1 124 ? 15.454 9.622 35.994 1.00 94.31 124 THR A C 1
ATOM 1005 O O . THR A 1 124 ? 16.394 10.185 36.551 1.00 94.31 124 THR A O 1
ATOM 1008 N N . VAL A 1 125 ? 15.607 8.842 34.925 1.00 96.19 125 VAL A N 1
ATOM 1009 C CA . VAL A 1 125 ? 16.884 8.577 34.260 1.00 96.19 125 VAL A CA 1
ATOM 1010 C C . VAL A 1 125 ? 17.154 9.672 33.235 1.00 96.19 125 VAL A C 1
ATOM 1012 O O . VAL A 1 125 ? 16.452 9.810 32.232 1.00 96.19 125 VAL A O 1
ATOM 1015 N N . LYS A 1 126 ? 18.197 10.462 33.471 1.00 95.31 126 LYS A N 1
ATOM 1016 C CA . LYS A 1 126 ? 18.622 11.545 32.586 1.00 95.31 126 LYS A CA 1
ATOM 1017 C C . LYS A 1 126 ? 19.310 10.983 31.341 1.00 95.31 126 LYS A C 1
ATOM 1019 O O . LYS A 1 126 ? 20.253 10.203 31.463 1.00 95.31 126 LYS A O 1
ATOM 1024 N N . VAL A 1 127 ? 18.871 11.403 30.155 1.00 94.88 127 VAL A N 1
ATOM 1025 C CA . VAL A 1 127 ? 19.430 10.921 28.876 1.00 94.88 127 VAL A CA 1
ATOM 1026 C C . VAL A 1 127 ? 20.430 11.906 28.271 1.00 94.88 127 VAL A C 1
ATOM 1028 O O . VAL A 1 127 ? 21.430 11.485 27.696 1.00 94.88 127 VAL A O 1
ATOM 1031 N N . ILE A 1 128 ? 20.187 13.210 28.435 1.00 93.94 128 ILE A N 1
ATOM 1032 C CA . ILE A 1 128 ? 21.058 14.288 27.953 1.00 93.94 128 ILE A CA 1
ATOM 1033 C C . ILE A 1 128 ? 21.422 15.214 29.118 1.00 93.94 128 ILE A C 1
ATOM 1035 O O . ILE A 1 128 ? 20.566 15.647 29.897 1.00 93.94 128 ILE A O 1
ATOM 1039 N N . ASP A 1 129 ? 22.704 15.559 29.227 1.00 92.44 129 ASP A N 1
ATOM 1040 C CA . ASP A 1 129 ? 23.172 16.628 30.102 1.00 92.44 129 ASP A CA 1
ATOM 1041 C C . ASP A 1 129 ? 23.121 17.976 29.377 1.00 92.44 129 ASP A C 1
ATOM 1043 O O . ASP A 1 129 ? 24.067 18.396 28.710 1.00 92.44 129 ASP A O 1
ATOM 1047 N N . TRP A 1 130 ? 21.983 18.656 29.505 1.00 89.81 130 TRP A N 1
ATOM 1048 C CA . TRP A 1 130 ? 21.765 19.988 28.937 1.00 89.81 130 TRP A CA 1
ATOM 1049 C C . TRP A 1 130 ? 22.595 21.084 29.613 1.00 89.81 130 TRP A C 1
ATOM 1051 O O . TRP A 1 130 ? 22.849 22.121 29.004 1.00 89.81 130 TRP A O 1
ATOM 1061 N N . ASN A 1 131 ? 23.024 20.862 30.859 1.00 90.31 131 ASN A N 1
ATOM 1062 C CA . ASN A 1 131 ? 23.778 21.856 31.621 1.00 90.31 131 ASN A CA 1
ATOM 1063 C C . ASN A 1 131 ? 25.257 21.848 31.240 1.00 90.31 131 ASN A C 1
ATOM 1065 O O . ASN A 1 131 ? 25.906 22.892 31.270 1.00 90.31 131 ASN A O 1
ATOM 1069 N N . ASN A 1 132 ? 25.792 20.675 30.892 1.00 89.44 132 ASN A N 1
ATOM 1070 C CA . ASN A 1 132 ? 27.187 20.527 30.508 1.00 89.44 132 ASN A CA 1
ATOM 1071 C C . ASN A 1 132 ? 27.305 19.657 29.244 1.00 89.44 132 ASN A C 1
ATOM 1073 O O . ASN A 1 132 ? 27.495 18.442 29.336 1.00 89.44 132 ASN A O 1
ATOM 1077 N N . PRO A 1 133 ? 27.195 20.261 28.042 1.00 86.19 133 PRO A N 1
ATOM 1078 C CA . PRO A 1 133 ? 27.128 19.519 26.785 1.00 86.19 133 PRO A CA 1
ATOM 1079 C C . PRO A 1 133 ? 28.306 18.571 26.532 1.00 86.19 133 PRO A C 1
ATOM 1081 O O . PRO A 1 133 ? 28.132 17.556 25.864 1.00 86.19 133 PRO A O 1
ATOM 1084 N N . SER A 1 134 ? 29.484 18.869 27.089 1.00 86.12 134 SER A N 1
ATOM 1085 C CA . SER A 1 134 ? 30.701 18.051 26.984 1.00 86.12 134 SER A CA 1
ATOM 1086 C C . SER A 1 134 ? 30.614 16.697 27.702 1.00 86.12 134 SER A C 1
ATOM 1088 O O . SER A 1 134 ? 31.409 15.809 27.400 1.00 86.12 134 SER A O 1
ATOM 1090 N N . ASN A 1 135 ? 29.652 16.513 28.615 1.00 88.94 135 ASN A N 1
ATOM 1091 C CA . ASN A 1 135 ? 29.391 15.230 29.274 1.00 88.94 135 ASN A CA 1
ATOM 1092 C C . ASN A 1 135 ? 28.628 14.240 28.374 1.00 88.94 135 ASN A C 1
ATOM 1094 O O . ASN A 1 135 ? 28.569 13.042 28.687 1.00 88.94 135 ASN A O 1
ATOM 1098 N N . ASN A 1 136 ? 28.043 14.720 27.272 1.00 89.56 136 ASN A N 1
ATOM 1099 C CA . ASN A 1 136 ? 27.305 13.896 26.319 1.00 89.56 136 ASN A CA 1
ATOM 1100 C C . ASN A 1 136 ? 28.252 13.194 25.337 1.00 89.56 136 ASN A C 1
ATOM 1102 O O . ASN A 1 136 ? 29.309 13.711 24.977 1.00 89.56 136 ASN A O 1
ATOM 1106 N N . ASP A 1 137 ? 27.856 12.004 24.886 1.00 87.81 137 ASP A N 1
ATOM 1107 C CA . ASP A 1 137 ? 28.576 11.277 23.843 1.00 87.81 137 ASP A CA 1
ATOM 1108 C C . ASP A 1 137 ? 28.012 11.626 22.462 1.00 87.81 137 ASP A C 1
ATOM 1110 O O . ASP A 1 137 ? 26.868 11.308 22.148 1.00 87.81 137 ASP A O 1
ATOM 1114 N N . PHE A 1 138 ? 28.847 12.236 21.622 1.00 89.00 138 PHE A N 1
ATOM 1115 C CA . PHE A 1 138 ? 28.536 12.527 20.225 1.00 89.00 138 PHE A CA 1
ATOM 1116 C C . PHE A 1 138 ? 29.254 11.526 19.317 1.00 89.00 138 PHE A C 1
ATOM 1118 O O . PHE A 1 138 ? 30.486 11.519 19.235 1.00 89.00 138 PHE A O 1
ATOM 1125 N N . PHE A 1 139 ? 28.486 10.654 18.667 1.00 88.31 139 PHE A N 1
ATOM 1126 C CA . PHE A 1 139 ? 28.992 9.595 17.797 1.00 88.31 139 PHE A CA 1
ATOM 1127 C C . PHE A 1 139 ? 28.447 9.772 16.383 1.00 88.31 139 PHE A C 1
ATOM 1129 O O . PHE A 1 139 ? 27.236 9.749 16.176 1.00 88.31 139 PHE A O 1
ATOM 1136 N N . LEU A 1 140 ? 29.348 9.928 15.415 1.00 87.62 140 LEU A N 1
ATOM 1137 C CA . LEU A 1 140 ? 29.001 10.009 14.002 1.00 87.62 140 LEU A CA 1
ATOM 1138 C C . LEU A 1 140 ? 29.232 8.647 13.341 1.00 87.62 140 LEU A C 1
ATOM 1140 O O . LEU A 1 140 ? 30.369 8.184 13.225 1.00 87.62 140 LEU A O 1
ATOM 1144 N N . ALA A 1 141 ? 28.153 8.026 12.882 1.00 86.62 141 ALA A N 1
ATOM 1145 C CA . ALA A 1 141 ? 28.208 6.833 12.050 1.00 86.62 141 ALA A CA 1
ATOM 1146 C C . ALA A 1 141 ? 28.101 7.230 10.576 1.00 86.62 141 ALA A C 1
ATOM 1148 O O . ALA A 1 141 ? 27.211 7.997 10.212 1.00 86.62 141 ALA A O 1
ATOM 1149 N N . SER A 1 142 ? 28.963 6.677 9.726 1.00 82.69 142 SER A N 1
ATOM 1150 C CA . SER A 1 142 ? 28.761 6.693 8.277 1.00 82.69 142 SER A CA 1
ATOM 1151 C C . SER A 1 142 ? 28.514 5.279 7.761 1.00 82.69 142 SER A C 1
ATOM 1153 O O . SER A 1 142 ? 28.929 4.312 8.401 1.00 82.69 142 SER A O 1
ATOM 1155 N N . GLN A 1 143 ? 27.784 5.147 6.650 1.00 78.50 143 GLN A N 1
ATOM 1156 C CA . GLN A 1 143 ? 27.463 3.849 6.038 1.00 78.50 143 GLN A CA 1
ATOM 1157 C C . GLN A 1 143 ? 26.800 2.849 7.019 1.00 78.50 143 GLN A C 1
ATOM 1159 O O . GLN A 1 143 ? 27.160 1.676 7.086 1.00 78.50 143 GLN A O 1
ATOM 1164 N N . PHE A 1 144 ? 25.857 3.326 7.843 1.00 77.69 144 PHE A N 1
ATOM 1165 C CA . PHE A 1 144 ? 25.197 2.531 8.886 1.00 77.69 144 PHE A CA 1
ATOM 1166 C C . PHE A 1 144 ? 24.027 1.712 8.331 1.00 77.69 144 PHE A C 1
ATOM 1168 O O . PHE A 1 144 ? 23.002 2.259 7.922 1.00 77.69 144 PHE A O 1
ATOM 1175 N N . TRP A 1 145 ? 24.166 0.386 8.340 1.00 71.69 145 TRP A N 1
ATOM 1176 C CA . TRP A 1 145 ? 23.149 -0.518 7.814 1.00 71.69 145 TRP A CA 1
ATOM 1177 C C . TRP A 1 145 ? 21.994 -0.729 8.797 1.00 71.69 145 TRP A C 1
ATOM 1179 O O . TRP A 1 145 ? 22.181 -1.193 9.928 1.00 71.69 145 TRP A O 1
ATOM 1189 N N . ILE A 1 146 ? 20.776 -0.450 8.330 1.00 70.31 146 ILE A N 1
ATOM 1190 C CA . ILE A 1 146 ? 19.530 -0.761 9.033 1.00 70.31 146 ILE A CA 1
ATOM 1191 C C . ILE A 1 146 ? 18.678 -1.628 8.112 1.00 70.31 146 ILE A C 1
ATOM 1193 O O . ILE A 1 146 ? 18.304 -1.222 7.011 1.00 70.31 146 ILE A O 1
ATOM 1197 N N . SER A 1 147 ? 18.360 -2.831 8.569 1.00 58.09 147 SER A N 1
ATOM 1198 C CA . SER A 1 147 ? 17.398 -3.704 7.909 1.00 58.09 147 SER A CA 1
ATOM 1199 C C . SER A 1 147 ? 16.001 -3.352 8.412 1.00 58.09 147 SER A C 1
ATOM 1201 O O . SER A 1 147 ? 15.621 -3.733 9.516 1.00 58.09 147 SER A O 1
ATOM 1203 N N . GLY A 1 148 ? 15.238 -2.608 7.609 1.00 47.31 148 GLY A N 1
ATOM 1204 C CA . GLY A 1 148 ? 13.791 -2.483 7.802 1.00 47.31 148 GLY A CA 1
ATOM 1205 C C . GLY A 1 148 ? 13.066 -3.783 7.436 1.00 47.31 148 GLY A C 1
ATOM 1206 O O . GLY A 1 148 ? 13.676 -4.731 6.945 1.00 47.31 148 GLY A O 1
ATOM 1207 N N . GLU A 1 149 ? 11.749 -3.830 7.617 1.00 44.66 149 GLU A N 1
ATOM 1208 C CA . GLU A 1 149 ? 10.968 -5.035 7.305 1.00 44.66 149 GLU A CA 1
ATOM 1209 C C . GLU A 1 149 ? 10.835 -5.342 5.793 1.00 44.66 149 GLU A C 1
ATOM 1211 O O . GLU A 1 149 ? 10.406 -6.443 5.458 1.00 44.66 149 GLU A O 1
ATOM 1216 N N . ILE A 1 150 ? 11.154 -4.415 4.859 1.00 35.28 150 ILE A N 1
ATOM 1217 C CA . ILE A 1 150 ? 10.547 -4.478 3.503 1.00 35.28 150 ILE A CA 1
ATOM 1218 C C . ILE A 1 150 ? 11.460 -4.339 2.249 1.00 35.28 150 ILE A C 1
ATOM 1220 O O . ILE A 1 150 ? 11.017 -4.814 1.202 1.00 35.28 150 ILE A O 1
ATOM 1224 N N . TYR A 1 151 ? 12.701 -3.810 2.233 1.00 30.14 151 TYR A N 1
ATOM 1225 C CA . TYR A 1 151 ? 13.343 -3.483 0.925 1.00 30.14 151 TYR A CA 1
ATOM 1226 C C . TYR A 1 151 ? 14.793 -3.938 0.663 1.00 30.14 151 TYR A C 1
ATOM 1228 O O . TYR A 1 151 ? 15.703 -3.706 1.452 1.00 30.14 151 TYR A O 1
ATOM 1236 N N . THR A 1 152 ? 14.997 -4.459 -0.557 1.00 26.78 152 THR A N 1
ATOM 1237 C CA . THR A 1 152 ? 16.267 -4.626 -1.300 1.00 26.78 152 THR A CA 1
ATOM 1238 C C . THR A 1 152 ? 16.002 -4.378 -2.798 1.00 26.78 152 THR A C 1
ATOM 1240 O O . THR A 1 152 ? 14.944 -4.748 -3.308 1.00 26.78 152 THR A O 1
ATOM 1243 N N . ARG A 1 153 ? 16.954 -3.755 -3.514 1.00 35.50 153 ARG A N 1
ATOM 1244 C CA . ARG A 1 153 ? 16.866 -3.340 -4.940 1.00 35.50 153 ARG A CA 1
ATOM 1245 C C . ARG A 1 153 ? 17.129 -4.520 -5.894 1.00 35.50 153 ARG A C 1
ATOM 1247 O O . ARG A 1 153 ? 18.004 -5.328 -5.585 1.00 35.50 153 ARG A O 1
ATOM 1254 N N . ARG A 1 154 ? 16.404 -4.658 -7.026 1.00 41.16 154 ARG A N 1
ATOM 1255 C CA . ARG A 1 154 ? 16.449 -5.890 -7.863 1.00 41.16 154 ARG A CA 1
ATOM 1256 C C . ARG A 1 154 ? 16.447 -5.678 -9.383 1.00 41.16 154 ARG A C 1
ATOM 1258 O O . ARG A 1 154 ? 15.785 -4.787 -9.900 1.00 41.16 154 ARG A O 1
ATOM 1265 N N . TYR A 1 155 ? 17.198 -6.539 -10.065 1.00 42.78 155 TYR A N 1
ATOM 1266 C CA . TYR A 1 155 ? 17.462 -6.611 -11.500 1.00 42.78 155 TYR A CA 1
ATOM 1267 C C . TYR A 1 155 ? 16.652 -7.761 -12.097 1.00 42.78 155 TYR A C 1
ATOM 1269 O O . TYR A 1 155 ? 16.605 -8.856 -11.525 1.00 42.78 155 TYR A O 1
ATOM 1277 N N . GLU A 1 156 ? 16.057 -7.533 -13.266 1.00 43.12 156 GLU A N 1
ATOM 1278 C CA . GLU A 1 156 ? 15.451 -8.588 -14.070 1.00 43.12 156 GLU A CA 1
ATOM 1279 C C . GLU A 1 156 ? 16.253 -8.770 -15.363 1.00 43.12 156 GLU A C 1
ATOM 1281 O O . GLU A 1 156 ? 16.222 -7.939 -16.268 1.00 43.12 156 GLU A O 1
ATOM 1286 N N . ASN A 1 157 ? 16.949 -9.901 -15.474 1.00 43.66 157 ASN A N 1
ATOM 1287 C CA . ASN A 1 157 ? 17.532 -10.315 -16.742 1.00 43.66 157 ASN A CA 1
ATOM 1288 C C . ASN A 1 157 ? 16.451 -11.013 -17.576 1.00 43.66 157 ASN A C 1
ATOM 1290 O O . ASN A 1 157 ? 16.148 -12.183 -17.331 1.00 43.66 157 ASN A O 1
ATOM 1294 N N . ARG A 1 158 ? 15.859 -10.314 -18.550 1.00 44.25 158 ARG A N 1
ATOM 1295 C CA . ARG A 1 158 ? 15.092 -10.971 -19.614 1.00 44.25 158 ARG A CA 1
ATOM 1296 C C . ARG A 1 158 ? 16.012 -11.184 -20.793 1.00 44.25 158 ARG A C 1
ATOM 1298 O O . ARG A 1 158 ? 16.394 -10.236 -21.464 1.00 44.25 158 ARG A O 1
ATOM 1305 N N . ILE A 1 159 ? 16.336 -12.444 -21.042 1.00 39.88 159 ILE A N 1
ATOM 1306 C CA . ILE A 1 159 ? 17.074 -12.858 -22.227 1.00 39.88 159 ILE A CA 1
ATOM 1307 C C . ILE A 1 159 ? 16.031 -13.228 -23.290 1.00 39.88 159 ILE A C 1
ATOM 1309 O O . ILE A 1 159 ? 15.513 -14.346 -23.248 1.00 39.88 159 ILE A O 1
ATOM 1313 N N . PRO A 1 160 ? 15.678 -12.349 -24.246 1.00 37.12 160 PRO A N 1
ATOM 1314 C CA . PRO A 1 160 ? 15.100 -12.834 -25.490 1.00 37.12 160 PRO A CA 1
ATOM 1315 C C . PRO A 1 160 ? 16.114 -13.774 -26.157 1.00 37.12 160 PRO A C 1
ATOM 1317 O O . PRO A 1 160 ? 17.318 -13.544 -26.071 1.00 37.12 160 PRO A O 1
ATOM 1320 N N . GLU A 1 161 ? 15.646 -14.808 -26.864 1.00 36.88 161 GLU A N 1
ATOM 1321 C CA . GLU A 1 161 ? 16.459 -15.823 -27.577 1.00 36.88 161 GLU A CA 1
ATOM 1322 C C . GLU A 1 161 ? 17.436 -15.257 -28.640 1.00 36.88 161 GLU A C 1
ATOM 1324 O O . GLU A 1 161 ? 18.057 -15.997 -29.397 1.00 36.88 161 GLU A O 1
ATOM 1329 N N . LEU A 1 162 ? 17.594 -13.936 -28.718 1.00 41.88 162 LEU A N 1
ATOM 1330 C CA . LEU A 1 162 ? 18.617 -13.246 -29.486 1.00 41.88 162 LEU A CA 1
ATOM 1331 C C . LEU A 1 162 ? 19.615 -12.581 -28.537 1.00 41.88 162 LEU A C 1
ATOM 1333 O O . LEU A 1 162 ? 19.659 -11.357 -28.417 1.00 41.88 162 LEU A O 1
ATOM 1337 N N . GLN A 1 163 ? 20.452 -13.389 -27.889 1.00 39.16 163 GLN A N 1
ATOM 1338 C CA . GLN A 1 163 ? 21.717 -12.857 -27.404 1.00 39.16 163 GLN A CA 1
ATOM 1339 C C . GLN A 1 163 ? 22.581 -12.511 -28.614 1.00 39.16 163 GLN A C 1
ATOM 1341 O O . GLN A 1 163 ? 22.804 -13.337 -29.501 1.00 39.16 163 GLN A O 1
ATOM 1346 N N . LEU A 1 164 ? 23.110 -11.291 -28.624 1.00 45.91 164 LEU A N 1
ATOM 1347 C CA . LEU A 1 164 ? 24.401 -11.072 -29.249 1.00 45.91 164 LEU A CA 1
ATOM 1348 C C . LEU A 1 164 ? 25.391 -11.892 -28.414 1.00 45.91 164 LEU A C 1
ATOM 1350 O O . LEU A 1 164 ? 25.809 -11.452 -27.355 1.00 45.91 164 LEU A O 1
ATOM 1354 N N . THR A 1 165 ? 25.732 -13.101 -28.860 1.00 40.38 165 THR A N 1
ATOM 1355 C CA . THR A 1 165 ? 26.742 -13.986 -28.243 1.00 40.38 165 THR A CA 1
ATOM 1356 C C . THR A 1 165 ? 28.173 -13.436 -28.342 1.00 40.38 165 THR A C 1
ATOM 1358 O O . THR A 1 165 ? 29.134 -14.179 -28.175 1.00 40.38 165 THR A O 1
ATOM 1361 N N . ASN A 1 166 ? 28.336 -12.142 -28.628 1.00 46.88 166 ASN A N 1
ATOM 1362 C CA . ASN A 1 166 ? 29.619 -11.464 -28.553 1.00 46.88 166 ASN A CA 1
ATOM 1363 C C . ASN A 1 166 ? 29.749 -10.849 -27.162 1.00 46.88 166 ASN A C 1
ATOM 1365 O O . ASN A 1 166 ? 29.244 -9.751 -26.925 1.00 46.88 166 ASN A O 1
ATOM 1369 N N . ASP A 1 167 ? 30.468 -11.543 -26.281 1.00 45.38 167 ASP A N 1
ATOM 1370 C CA . ASP A 1 167 ? 30.937 -10.993 -25.003 1.00 45.38 167 ASP A CA 1
ATOM 1371 C C . ASP A 1 167 ? 31.765 -9.699 -25.226 1.00 45.38 167 ASP A C 1
ATOM 1373 O O . ASP A 1 167 ? 31.760 -8.795 -24.395 1.00 45.38 167 ASP A O 1
ATOM 1377 N N . ASP A 1 168 ? 32.334 -9.530 -26.429 1.00 47.25 168 ASP A N 1
ATOM 1378 C CA . ASP A 1 168 ? 33.040 -8.333 -26.902 1.00 47.25 168 ASP A CA 1
ATOM 1379 C C . ASP A 1 168 ? 32.134 -7.340 -27.657 1.00 47.25 168 ASP A C 1
ATOM 1381 O O . ASP A 1 168 ? 32.371 -6.980 -28.818 1.00 47.25 168 ASP A O 1
ATOM 1385 N N . LEU A 1 169 ? 31.090 -6.823 -27.007 1.00 54.66 169 LEU A N 1
ATOM 1386 C CA . LEU A 1 169 ? 30.541 -5.518 -27.401 1.00 54.66 169 LEU A CA 1
ATOM 1387 C C . LEU A 1 169 ? 31.601 -4.464 -27.031 1.00 54.66 169 LEU A C 1
ATOM 1389 O O . LEU A 1 169 ? 31.569 -3.916 -25.930 1.00 54.66 169 LEU A O 1
ATOM 1393 N N . ASN A 1 170 ? 32.577 -4.295 -27.939 1.00 55.91 170 ASN A N 1
ATOM 1394 C CA . ASN A 1 170 ? 33.831 -3.541 -27.807 1.00 55.91 170 ASN A CA 1
ATOM 1395 C C . ASN A 1 170 ? 33.751 -2.389 -26.791 1.00 55.91 170 ASN A C 1
ATOM 1397 O O . ASN A 1 170 ? 32.875 -1.528 -26.914 1.00 55.91 170 ASN A O 1
ATOM 1401 N N . GLU A 1 171 ? 34.713 -2.312 -25.861 1.00 61.84 171 GLU A N 1
ATOM 1402 C CA . GLU A 1 171 ? 34.832 -1.199 -24.900 1.00 61.84 171 GLU A CA 1
ATOM 1403 C C . GLU A 1 171 ? 34.696 0.169 -25.579 1.00 61.84 171 GLU A C 1
ATOM 1405 O O . GLU A 1 171 ? 33.982 1.027 -25.075 1.00 61.84 171 GLU A O 1
ATOM 1410 N N . ASN A 1 172 ? 35.223 0.300 -26.800 1.00 61.25 172 ASN A N 1
ATOM 1411 C CA . ASN A 1 172 ? 35.112 1.482 -27.654 1.00 61.25 172 ASN A CA 1
ATOM 1412 C C . ASN A 1 172 ? 33.677 2.029 -27.804 1.00 61.25 172 ASN A C 1
ATOM 1414 O O . ASN A 1 172 ? 33.486 3.239 -27.734 1.00 61.25 172 ASN A O 1
ATOM 1418 N N . VAL A 1 173 ? 32.661 1.174 -27.996 1.00 68.75 173 VAL A N 1
ATOM 1419 C CA . VAL A 1 173 ? 31.252 1.611 -28.108 1.00 68.75 173 VAL A CA 1
ATOM 1420 C C . VAL A 1 173 ? 30.792 2.233 -26.797 1.00 68.75 173 VAL A C 1
ATOM 1422 O O . VAL A 1 173 ? 30.155 3.283 -26.786 1.00 68.75 173 VAL A O 1
ATOM 1425 N N . ARG A 1 174 ? 31.126 1.580 -25.683 1.00 69.06 174 ARG A N 1
ATOM 1426 C CA . ARG A 1 174 ? 30.710 2.003 -24.345 1.00 69.06 174 ARG A CA 1
ATOM 1427 C C . ARG A 1 174 ? 31.432 3.281 -23.933 1.00 69.06 174 ARG A C 1
ATOM 1429 O O . ARG A 1 174 ? 30.780 4.179 -23.424 1.00 69.06 174 ARG A O 1
ATOM 1436 N N . ASP A 1 175 ? 32.718 3.403 -24.241 1.00 68.06 175 ASP A N 1
ATOM 1437 C CA . ASP A 1 175 ? 33.531 4.580 -23.934 1.00 68.06 175 ASP A CA 1
ATOM 1438 C C . ASP A 1 175 ? 33.099 5.801 -24.757 1.00 68.06 175 ASP A C 1
ATOM 1440 O O . ASP A 1 175 ? 33.074 6.919 -24.241 1.00 68.06 175 ASP A O 1
ATOM 1444 N N . ILE A 1 176 ? 32.712 5.613 -26.027 1.00 66.25 176 ILE A N 1
ATOM 1445 C CA . ILE A 1 176 ? 32.129 6.689 -26.848 1.00 66.25 176 ILE A CA 1
ATOM 1446 C C . ILE A 1 176 ? 30.796 7.158 -26.248 1.00 66.25 176 ILE A C 1
ATOM 1448 O O . ILE A 1 176 ? 30.540 8.360 -26.215 1.00 66.25 176 ILE A O 1
ATOM 1452 N N . ILE A 1 177 ? 29.967 6.231 -25.757 1.00 66.12 177 ILE A N 1
ATOM 1453 C CA . ILE A 1 177 ? 28.669 6.548 -25.143 1.00 66.12 177 ILE A CA 1
ATOM 1454 C C . ILE A 1 177 ? 28.824 7.128 -23.726 1.00 66.12 177 ILE A C 1
ATOM 1456 O O . ILE A 1 177 ? 28.001 7.930 -23.306 1.00 66.12 177 ILE A O 1
ATOM 1460 N N . GLU A 1 178 ? 29.852 6.754 -22.966 1.00 64.25 178 GLU A N 1
ATOM 1461 C CA . GLU A 1 178 ? 30.059 7.262 -21.606 1.00 64.25 178 GLU A CA 1
ATOM 1462 C C . GLU A 1 178 ? 30.642 8.679 -21.599 1.00 64.25 178 GLU A C 1
ATOM 1464 O O . GLU A 1 178 ? 30.200 9.527 -20.825 1.00 64.25 178 GLU A O 1
ATOM 1469 N N . ASN A 1 179 ? 31.590 8.963 -22.496 1.00 58.00 179 ASN A N 1
ATOM 1470 C CA . ASN A 1 179 ? 32.210 10.287 -22.605 1.00 58.00 179 ASN A CA 1
ATOM 1471 C C . ASN A 1 179 ? 31.289 11.340 -23.248 1.00 58.00 179 ASN A C 1
ATOM 1473 O O . ASN A 1 179 ? 31.663 12.510 -23.341 1.00 58.00 179 ASN A O 1
ATOM 1477 N N . ALA A 1 180 ? 30.095 10.946 -23.695 1.00 47.16 180 ALA A N 1
ATOM 1478 C CA . ALA A 1 180 ? 29.134 11.823 -24.336 1.00 47.16 180 ALA A CA 1
ATOM 1479 C C . ALA A 1 180 ? 27.711 11.503 -23.871 1.00 47.16 180 ALA A C 1
ATOM 1481 O O . ALA A 1 180 ? 27.182 10.432 -24.150 1.00 47.16 180 ALA A O 1
ATOM 1482 N N . MET A 1 181 ? 27.011 12.472 -23.279 1.00 55.41 181 MET A N 1
ATOM 1483 C CA . MET A 1 181 ? 25.548 12.465 -23.357 1.00 55.41 181 MET A CA 1
ATOM 1484 C C . MET A 1 181 ? 25.189 12.690 -24.828 1.00 55.41 181 MET A C 1
ATOM 1486 O O . MET A 1 181 ? 25.106 13.838 -25.246 1.00 55.41 181 MET A O 1
ATOM 1490 N N . LEU A 1 182 ? 25.137 11.604 -25.614 1.00 58.16 182 LEU A N 1
ATOM 1491 C CA . LEU A 1 182 ? 25.231 11.625 -27.079 1.00 58.16 182 LEU A CA 1
ATOM 1492 C C . LEU A 1 182 ? 24.362 12.733 -27.691 1.00 58.16 182 LEU A C 1
ATOM 1494 O O . LEU A 1 182 ? 23.135 12.637 -27.727 1.00 58.16 182 LEU A O 1
ATOM 1498 N N . ASP A 1 183 ? 25.026 13.786 -28.161 1.00 64.44 183 ASP A N 1
ATOM 1499 C CA . ASP A 1 183 ? 24.458 14.740 -29.099 1.00 64.44 183 ASP A CA 1
ATOM 1500 C C . ASP A 1 183 ? 24.567 14.178 -30.526 1.00 64.44 183 ASP A C 1
ATOM 1502 O O . ASP A 1 183 ? 25.195 13.145 -30.771 1.00 64.44 183 ASP A O 1
ATOM 1506 N N . GLU A 1 184 ? 23.970 14.866 -31.494 1.00 67.94 184 GLU A N 1
ATOM 1507 C CA . GLU A 1 184 ? 23.989 14.453 -32.900 1.00 67.94 184 GLU A CA 1
ATOM 1508 C C . GLU A 1 184 ? 25.403 14.228 -33.463 1.00 67.94 184 GLU A C 1
ATOM 1510 O O . GLU A 1 184 ? 25.624 13.317 -34.266 1.00 67.94 184 GLU A O 1
ATOM 1515 N N . SER A 1 185 ? 26.384 15.036 -33.053 1.00 67.31 185 SER A N 1
ATOM 1516 C CA . SER A 1 185 ? 27.760 14.902 -33.537 1.00 67.31 185 SER A CA 1
ATOM 1517 C C . SER A 1 185 ? 28.391 13.590 -33.063 1.00 67.31 185 SER A C 1
ATOM 1519 O O . SER A 1 185 ? 29.128 12.939 -33.810 1.00 67.31 185 SER A O 1
ATOM 1521 N N . GLN A 1 186 ? 28.054 13.170 -31.843 1.00 67.56 186 GLN A N 1
ATOM 1522 C CA . GLN A 1 186 ? 28.563 11.947 -31.237 1.00 67.56 186 GLN A CA 1
ATOM 1523 C C . GLN A 1 186 ? 27.774 10.707 -31.676 1.00 67.56 186 GLN A C 1
ATOM 1525 O O . GLN A 1 186 ? 28.391 9.661 -31.866 1.00 67.56 186 GLN A O 1
ATOM 1530 N N . GLU A 1 187 ? 26.462 10.807 -31.934 1.00 72.50 187 GLU A N 1
ATOM 1531 C CA . GLU A 1 187 ? 25.685 9.729 -32.581 1.00 72.50 187 GLU A CA 1
ATOM 1532 C C . GLU A 1 187 ? 26.284 9.380 -33.951 1.00 72.50 187 GLU A C 1
ATOM 1534 O O . GLU A 1 187 ? 26.582 8.220 -34.237 1.00 72.50 187 GLU A O 1
ATOM 1539 N N . ASN A 1 188 ? 26.581 10.403 -34.758 1.00 75.00 188 ASN A N 1
ATOM 1540 C CA . ASN A 1 188 ? 27.245 10.232 -36.050 1.00 75.00 188 ASN A CA 1
ATOM 1541 C C . ASN A 1 188 ? 28.648 9.622 -35.913 1.00 75.00 188 ASN A C 1
ATOM 1543 O O . ASN A 1 188 ? 29.083 8.829 -36.752 1.00 75.00 188 ASN A O 1
ATOM 1547 N N . LYS A 1 189 ? 29.384 9.988 -34.858 1.00 73.81 189 LYS A N 1
ATOM 1548 C CA . LYS A 1 189 ? 30.698 9.408 -34.565 1.00 73.81 189 LYS A CA 1
ATOM 1549 C C . LYS A 1 189 ? 30.581 7.932 -34.185 1.00 73.81 189 LYS A C 1
ATOM 1551 O O . LYS A 1 189 ? 31.383 7.140 -34.672 1.00 73.81 189 LYS A O 1
ATOM 1556 N N . LEU A 1 190 ? 29.581 7.565 -33.384 1.00 74.06 190 LEU A N 1
ATOM 1557 C CA . LEU A 1 190 ? 29.294 6.183 -33.009 1.00 74.06 190 LEU A CA 1
ATOM 1558 C C . LEU A 1 190 ? 28.951 5.330 -34.239 1.00 74.06 190 LEU A C 1
ATOM 1560 O O . LEU A 1 190 ? 29.564 4.281 -34.435 1.00 74.06 190 LEU A O 1
ATOM 1564 N N . GLU A 1 191 ? 28.046 5.807 -35.102 1.00 74.75 191 GLU A N 1
ATOM 1565 C CA . GLU A 1 191 ? 27.658 5.118 -36.344 1.00 74.75 191 GLU A CA 1
ATOM 1566 C C . GLU A 1 191 ? 28.869 4.900 -37.272 1.00 74.75 191 GLU A C 1
ATOM 1568 O O . GLU A 1 191 ? 29.028 3.827 -37.858 1.00 74.75 191 GLU A O 1
ATOM 1573 N N . ARG A 1 192 ? 29.779 5.883 -37.360 1.00 76.06 192 ARG A N 1
ATOM 1574 C CA . ARG A 1 192 ? 30.995 5.799 -38.192 1.00 76.06 192 ARG A CA 1
ATOM 1575 C C . ARG A 1 192 ? 32.087 4.911 -37.596 1.00 76.06 192 ARG A C 1
ATOM 1577 O O . ARG A 1 192 ? 32.702 4.139 -38.327 1.00 76.06 192 ARG A O 1
ATOM 1584 N N . GLN A 1 193 ? 32.378 5.051 -36.302 1.00 73.12 193 GLN A N 1
ATOM 1585 C CA . GLN A 1 193 ? 33.519 4.392 -35.650 1.00 73.12 193 GLN A CA 1
ATOM 1586 C C . GLN A 1 193 ? 33.198 2.971 -35.176 1.00 73.12 193 GLN A C 1
ATOM 1588 O O . GLN A 1 193 ? 34.102 2.141 -35.099 1.00 73.12 193 GLN A O 1
ATOM 1593 N N . CYS A 1 194 ? 31.927 2.673 -34.900 1.00 71.31 194 CYS A N 1
ATOM 1594 C CA . CYS A 1 194 ? 31.473 1.381 -34.385 1.00 71.31 194 CYS A CA 1
ATOM 1595 C C . CYS A 1 194 ? 30.315 0.809 -35.214 1.00 71.31 194 CYS A C 1
ATOM 1597 O O . CYS A 1 194 ? 29.358 0.254 -34.676 1.00 71.31 194 CYS A O 1
ATOM 1599 N N . SER A 1 195 ? 30.398 0.950 -36.541 1.00 73.94 195 SER A N 1
ATOM 1600 C CA . SER A 1 195 ? 29.317 0.601 -37.473 1.00 73.94 195 SER A CA 1
ATOM 1601 C C . SER A 1 195 ? 28.828 -0.847 -37.332 1.00 73.94 195 SER A C 1
ATOM 1603 O O . SER A 1 195 ? 27.631 -1.108 -37.413 1.00 73.94 195 SER A O 1
ATOM 1605 N N . ARG A 1 196 ? 29.726 -1.809 -37.076 1.00 74.25 196 ARG A N 1
ATOM 1606 C CA . ARG A 1 196 ? 29.362 -3.230 -36.947 1.00 74.25 196 ARG A CA 1
ATOM 1607 C C . ARG A 1 196 ? 28.491 -3.480 -35.714 1.00 74.25 196 ARG A C 1
ATOM 1609 O O . ARG A 1 196 ? 27.422 -4.070 -35.834 1.00 74.25 196 ARG A O 1
ATOM 1616 N N . GLU A 1 197 ? 28.949 -3.043 -34.546 1.00 73.12 197 GLU A N 1
ATOM 1617 C CA . GLU A 1 197 ? 28.255 -3.196 -33.266 1.00 73.12 197 GLU A CA 1
ATOM 1618 C C . GLU A 1 197 ? 26.955 -2.386 -33.245 1.00 73.12 197 GLU A C 1
ATOM 1620 O O . GLU A 1 197 ? 25.918 -2.899 -32.830 1.00 73.12 197 GLU A O 1
ATOM 1625 N N . TYR A 1 198 ? 26.989 -1.160 -33.772 1.00 79.06 198 TYR A N 1
ATOM 1626 C CA . TYR A 1 198 ? 25.810 -0.316 -33.941 1.00 79.06 198 TYR A CA 1
ATOM 1627 C C . TYR A 1 198 ? 24.737 -1.014 -34.792 1.00 79.06 198 TYR A C 1
ATOM 1629 O O . TYR A 1 198 ? 23.606 -1.175 -34.334 1.00 79.06 198 TYR A O 1
ATOM 1637 N N . ASN A 1 199 ? 25.102 -1.527 -35.976 1.00 81.25 199 ASN A N 1
ATOM 1638 C CA . ASN A 1 199 ? 24.175 -2.227 -36.872 1.00 81.25 199 ASN A CA 1
ATOM 1639 C C . ASN A 1 199 ? 23.542 -3.464 -36.226 1.00 81.25 199 ASN A C 1
ATOM 1641 O O . ASN A 1 199 ? 22.391 -3.776 -36.511 1.00 81.25 199 ASN A O 1
ATOM 1645 N N . LEU A 1 200 ? 24.264 -4.166 -35.349 1.00 79.62 200 LEU A N 1
ATOM 1646 C CA . LEU A 1 200 ? 23.730 -5.317 -34.619 1.00 79.62 200 LEU A CA 1
ATOM 1647 C C . LEU A 1 200 ? 22.637 -4.925 -33.615 1.00 79.62 200 LEU A C 1
ATOM 1649 O O . LEU A 1 200 ? 21.658 -5.660 -33.474 1.00 79.62 200 LEU A O 1
ATOM 1653 N N . ILE A 1 201 ? 22.784 -3.777 -32.951 1.00 80.50 201 ILE A N 1
ATOM 1654 C CA . ILE A 1 201 ? 21.821 -3.271 -31.963 1.00 80.50 201 ILE A CA 1
ATOM 1655 C C . ILE A 1 201 ? 20.546 -2.786 -32.662 1.00 80.50 201 ILE A C 1
ATOM 1657 O O . ILE A 1 201 ? 19.447 -3.153 -32.244 1.00 80.50 201 ILE A O 1
ATOM 1661 N N . VAL A 1 202 ? 20.684 -2.041 -33.766 1.00 87.81 202 VAL A N 1
ATOM 1662 C CA . VAL A 1 202 ? 19.556 -1.413 -34.485 1.00 87.81 202 VAL A CA 1
ATOM 1663 C C . VAL A 1 202 ? 18.874 -2.322 -35.522 1.00 87.81 202 VAL A C 1
ATOM 1665 O O . VAL A 1 202 ? 18.040 -1.852 -36.301 1.00 87.81 202 VAL A O 1
ATOM 1668 N N . ARG A 1 203 ? 19.215 -3.621 -35.567 1.00 87.31 203 ARG A N 1
ATOM 1669 C CA . ARG A 1 203 ? 18.602 -4.594 -36.490 1.00 87.31 203 ARG A CA 1
ATOM 1670 C C . ARG A 1 203 ? 17.093 -4.687 -36.280 1.00 87.31 203 ARG A C 1
ATOM 1672 O O . ARG A 1 203 ? 16.632 -4.950 -35.173 1.00 87.31 203 ARG A O 1
ATOM 1679 N N . ASP A 1 204 ? 16.343 -4.587 -37.372 1.00 88.56 204 ASP A N 1
ATOM 1680 C CA . ASP A 1 204 ? 14.882 -4.492 -37.322 1.00 88.56 204 ASP A CA 1
ATOM 1681 C C . ASP A 1 204 ? 14.221 -5.714 -36.655 1.00 88.56 204 ASP A C 1
ATOM 1683 O O . ASP A 1 204 ? 13.460 -5.544 -35.706 1.00 88.56 204 ASP A O 1
ATOM 1687 N N . ASP A 1 205 ? 14.633 -6.937 -37.026 1.00 85.31 205 ASP A N 1
ATOM 1688 C CA . ASP A 1 205 ? 14.142 -8.191 -36.419 1.00 85.31 205 ASP A CA 1
ATOM 1689 C C . ASP A 1 205 ? 14.337 -8.244 -34.890 1.00 85.31 205 ASP A C 1
ATOM 1691 O O . ASP A 1 205 ? 13.558 -8.867 -34.162 1.00 85.31 205 ASP A O 1
ATOM 1695 N N . ARG A 1 206 ? 15.427 -7.636 -34.396 1.00 86.88 206 ARG A N 1
ATOM 1696 C CA . ARG A 1 206 ? 15.750 -7.574 -32.966 1.00 86.88 206 ARG A CA 1
ATOM 1697 C C . ARG A 1 206 ? 14.837 -6.568 -32.276 1.00 86.88 206 ARG A C 1
ATOM 1699 O O . ARG A 1 206 ? 14.236 -6.913 -31.260 1.00 86.88 206 ARG A O 1
ATOM 1706 N N . LEU A 1 207 ? 14.703 -5.368 -32.845 1.00 92.25 207 LEU A N 1
ATOM 1707 C CA . LEU A 1 207 ? 13.815 -4.325 -32.328 1.00 92.25 207 LEU A CA 1
ATOM 1708 C C . LEU A 1 207 ? 12.350 -4.792 -32.292 1.00 92.25 207 LEU A C 1
ATOM 1710 O O . LEU A 1 207 ? 11.644 -4.484 -31.338 1.00 92.25 207 LEU A O 1
ATOM 1714 N N . ASP A 1 208 ? 11.903 -5.594 -33.265 1.00 91.31 208 ASP A N 1
ATOM 1715 C CA . ASP A 1 208 ? 10.563 -6.200 -33.254 1.00 91.31 208 ASP A CA 1
ATOM 1716 C C . ASP A 1 208 ? 10.343 -7.135 -32.066 1.00 91.31 208 ASP A C 1
ATOM 1718 O O . ASP A 1 208 ? 9.338 -7.031 -31.361 1.00 91.31 208 ASP A O 1
ATOM 1722 N N . LYS A 1 209 ? 11.302 -8.027 -31.802 1.00 86.50 209 LYS A N 1
ATOM 1723 C CA . LYS A 1 209 ? 11.229 -8.937 -30.651 1.00 86.50 209 LYS A CA 1
ATOM 1724 C C . LYS A 1 209 ? 11.265 -8.183 -29.325 1.00 86.50 209 LYS A C 1
ATOM 1726 O O . LYS A 1 209 ? 10.515 -8.534 -28.417 1.00 86.50 209 LYS A O 1
ATOM 1731 N N . ILE A 1 210 ? 12.095 -7.144 -29.227 1.00 90.69 210 ILE A N 1
ATOM 1732 C CA . ILE A 1 210 ? 12.148 -6.274 -28.047 1.00 90.69 210 ILE A CA 1
ATOM 1733 C C . ILE A 1 210 ? 10.811 -5.556 -27.864 1.00 90.69 210 ILE A C 1
ATOM 1735 O O . ILE A 1 210 ? 10.268 -5.562 -26.767 1.00 90.69 210 ILE A O 1
ATOM 1739 N N . ALA A 1 211 ? 10.235 -4.986 -28.923 1.00 95.19 211 ALA A N 1
ATOM 1740 C CA . ALA A 1 211 ? 8.953 -4.296 -28.840 1.00 95.19 211 ALA A CA 1
ATOM 1741 C C . ALA A 1 211 ? 7.820 -5.234 -28.387 1.00 95.19 211 ALA A C 1
ATOM 1743 O O . ALA A 1 211 ? 7.040 -4.868 -27.506 1.00 95.19 211 ALA A O 1
ATOM 1744 N N . ALA A 1 212 ? 7.760 -6.456 -28.925 1.00 90.06 212 ALA A N 1
ATOM 1745 C CA . ALA A 1 212 ? 6.792 -7.468 -28.505 1.00 90.06 212 ALA A CA 1
ATOM 1746 C C . ALA A 1 212 ? 6.961 -7.871 -27.025 1.00 90.06 212 ALA A C 1
ATOM 1748 O O . ALA A 1 212 ? 5.965 -8.000 -26.299 1.00 90.06 212 ALA A O 1
ATOM 1749 N N . ASP A 1 213 ? 8.205 -8.036 -26.558 1.00 89.12 213 ASP A N 1
ATOM 1750 C CA . ASP A 1 213 ? 8.489 -8.316 -25.147 1.00 89.12 213 ASP A CA 1
ATOM 1751 C C . ASP A 1 213 ? 8.138 -7.125 -24.250 1.00 89.12 213 ASP A C 1
ATOM 1753 O O . ASP A 1 213 ? 7.478 -7.336 -23.239 1.00 89.12 213 ASP A O 1
ATOM 1757 N N . ILE A 1 214 ? 8.459 -5.882 -24.633 1.00 93.38 214 ILE A N 1
ATOM 1758 C CA . ILE A 1 214 ? 8.080 -4.677 -23.874 1.00 93.38 214 ILE A CA 1
ATOM 1759 C C . ILE A 1 214 ? 6.571 -4.648 -23.640 1.00 93.38 214 ILE A C 1
ATOM 1761 O O . ILE A 1 214 ? 6.149 -4.444 -22.505 1.00 93.38 214 ILE A O 1
ATOM 1765 N N . VAL A 1 215 ? 5.749 -4.877 -24.673 1.00 93.88 215 VAL A N 1
ATOM 1766 C CA . VAL A 1 215 ? 4.281 -4.895 -24.526 1.00 93.88 215 VAL A CA 1
ATOM 1767 C C . VAL A 1 215 ? 3.846 -6.004 -23.568 1.00 93.88 215 VAL A C 1
ATOM 1769 O O . VAL A 1 215 ? 3.101 -5.750 -22.619 1.00 93.88 215 VAL A O 1
ATOM 1772 N N . THR A 1 216 ? 4.348 -7.221 -23.779 1.00 88.94 216 THR A N 1
ATOM 1773 C CA . THR A 1 216 ? 3.986 -8.396 -22.971 1.00 88.94 216 THR A CA 1
ATOM 1774 C C . THR A 1 216 ? 4.397 -8.224 -21.508 1.00 88.94 216 THR A C 1
ATOM 1776 O O . THR A 1 216 ? 3.596 -8.440 -20.599 1.00 88.94 216 THR A O 1
ATOM 1779 N N . HIS A 1 217 ? 5.637 -7.796 -21.271 1.00 89.69 217 HIS A N 1
ATOM 1780 C CA . HIS A 1 217 ? 6.178 -7.528 -19.949 1.00 89.69 217 HIS A CA 1
ATOM 1781 C C . HIS A 1 217 ? 5.416 -6.387 -19.281 1.00 89.69 217 HIS A C 1
ATOM 1783 O O . HIS A 1 217 ? 4.900 -6.577 -18.182 1.00 89.69 217 HIS A O 1
ATOM 1789 N N . PHE A 1 218 ? 5.282 -5.232 -19.945 1.00 92.56 218 PHE A N 1
ATOM 1790 C CA . PHE A 1 218 ? 4.686 -4.029 -19.361 1.00 92.56 218 PHE A CA 1
ATOM 1791 C C . PHE A 1 218 ? 3.302 -4.304 -18.769 1.00 92.56 218 PHE A C 1
ATOM 1793 O O . PHE A 1 218 ? 3.041 -3.883 -17.638 1.00 92.56 218 PHE A O 1
ATOM 1800 N N . LEU A 1 219 ? 2.464 -5.034 -19.511 1.00 89.50 219 LEU A N 1
ATOM 1801 C CA . LEU A 1 219 ? 1.089 -5.366 -19.135 1.00 89.50 219 LEU A CA 1
ATOM 1802 C C . LEU A 1 219 ? 1.004 -6.414 -18.023 1.00 89.50 219 LEU A C 1
ATOM 1804 O O . LEU A 1 219 ? 0.059 -6.395 -17.240 1.00 89.50 219 LEU A O 1
ATOM 1808 N N . ALA A 1 220 ? 1.991 -7.301 -17.916 1.00 84.81 220 ALA A N 1
ATOM 1809 C CA . ALA A 1 220 ? 1.960 -8.407 -16.967 1.00 84.81 220 ALA A CA 1
ATOM 1810 C C . ALA A 1 220 ? 2.625 -8.082 -15.607 1.00 84.81 220 ALA A C 1
ATOM 1812 O O . ALA A 1 220 ? 2.509 -8.866 -14.663 1.00 84.81 220 ALA A O 1
ATOM 1813 N N . ARG A 1 221 ? 3.306 -6.933 -15.472 1.00 86.12 221 ARG A N 1
ATOM 1814 C CA . ARG A 1 221 ? 3.954 -6.499 -14.216 1.00 86.12 221 ARG A CA 1
ATOM 1815 C C . ARG A 1 221 ? 2.968 -6.407 -13.046 1.00 86.12 221 ARG A C 1
ATOM 1817 O O . ARG A 1 221 ? 1.817 -6.001 -13.211 1.00 86.12 221 ARG A O 1
ATOM 1824 N N . GLY A 1 222 ? 3.451 -6.692 -11.835 1.00 77.62 222 GLY A N 1
ATOM 1825 C CA . GLY A 1 222 ? 2.626 -6.591 -10.626 1.00 77.62 222 GLY A CA 1
ATOM 1826 C C . GLY A 1 222 ? 2.229 -5.155 -10.275 1.00 77.62 222 GLY A C 1
ATOM 1827 O O . GLY A 1 222 ? 1.079 -4.907 -9.918 1.00 77.62 222 GLY A O 1
ATOM 1828 N N . PHE A 1 223 ? 3.151 -4.198 -10.425 1.00 83.50 223 PHE A N 1
ATOM 1829 C CA . PHE A 1 223 ? 2.869 -2.771 -10.261 1.00 83.50 223 PHE A CA 1
ATOM 1830 C C . PHE A 1 223 ? 2.761 -2.078 -11.627 1.00 83.50 223 PHE A C 1
ATOM 1832 O O . PHE A 1 223 ? 3.720 -2.034 -12.398 1.00 83.50 223 PHE A O 1
ATOM 1839 N N . GLN A 1 224 ? 1.593 -1.500 -11.914 1.00 84.88 224 GLN A N 1
ATOM 1840 C CA . GLN A 1 224 ? 1.264 -0.852 -13.193 1.00 84.88 224 GLN A CA 1
ATOM 1841 C C . GLN A 1 224 ? 1.716 0.618 -13.235 1.00 84.88 224 GLN A C 1
ATOM 1843 O O . GLN A 1 224 ? 0.945 1.521 -13.565 1.00 84.88 224 GLN A O 1
ATOM 1848 N N . GLY A 1 225 ? 2.973 0.860 -12.857 1.00 88.75 225 GLY A N 1
ATOM 1849 C CA . GLY A 1 225 ? 3.598 2.177 -12.928 1.00 88.75 225 GLY A CA 1
ATOM 1850 C C . GLY A 1 225 ? 4.096 2.525 -14.330 1.00 88.75 225 GLY A C 1
ATOM 1851 O O . GLY A 1 225 ? 4.032 1.724 -15.271 1.00 88.75 225 GLY A O 1
ATOM 1852 N N . LYS A 1 226 ? 4.667 3.723 -14.454 1.00 94.69 226 LYS A N 1
ATOM 1853 C CA . LYS A 1 226 ? 5.199 4.234 -15.723 1.00 94.69 226 LYS A CA 1
ATOM 1854 C C . LYS A 1 226 ? 6.505 3.544 -16.104 1.00 94.69 226 LYS A C 1
ATOM 1856 O O . LYS A 1 226 ? 7.158 2.942 -15.242 1.00 94.69 226 LYS A O 1
ATOM 1861 N N . ALA A 1 227 ? 6.876 3.624 -17.377 1.00 95.88 227 ALA A N 1
ATOM 1862 C CA . ALA A 1 227 ? 8.121 3.059 -17.875 1.00 95.88 227 ALA A CA 1
ATOM 1863 C C . ALA A 1 227 ? 8.865 3.974 -18.847 1.00 95.88 227 ALA A C 1
ATOM 1865 O O . ALA A 1 227 ? 8.269 4.797 -19.543 1.00 95.88 227 ALA A O 1
ATOM 1866 N N . MET A 1 228 ? 10.179 3.776 -18.899 1.00 96.38 228 MET A N 1
ATOM 1867 C CA . MET A 1 228 ? 11.078 4.429 -19.845 1.00 96.38 228 MET A CA 1
ATOM 1868 C C . MET A 1 228 ? 11.755 3.372 -20.716 1.00 96.38 228 MET A C 1
ATOM 1870 O O . MET A 1 228 ? 12.241 2.370 -20.196 1.00 96.38 228 MET A O 1
ATOM 1874 N N . VAL A 1 229 ? 11.797 3.602 -22.024 1.00 96.44 229 VAL A N 1
ATOM 1875 C CA . VAL A 1 229 ? 12.518 2.783 -23.003 1.00 96.44 229 VAL A CA 1
ATOM 1876 C C . VAL A 1 229 ? 13.727 3.572 -23.473 1.00 96.44 229 VAL A C 1
ATOM 1878 O O . VAL A 1 229 ? 13.583 4.623 -24.092 1.00 96.44 229 VAL A O 1
ATOM 1881 N N . ILE A 1 230 ? 14.918 3.081 -23.152 1.00 93.19 230 ILE A N 1
ATOM 1882 C CA . ILE A 1 230 ? 16.181 3.774 -23.389 1.00 93.19 230 ILE A CA 1
ATOM 1883 C C . ILE A 1 230 ? 16.837 3.167 -24.613 1.00 93.19 230 ILE A C 1
ATOM 1885 O O . ILE A 1 230 ? 17.294 2.027 -24.581 1.00 93.19 230 ILE A O 1
ATOM 1889 N N . SER A 1 231 ? 16.846 3.943 -25.688 1.00 92.25 231 SER A N 1
ATOM 1890 C CA . SER A 1 231 ? 17.333 3.533 -27.003 1.00 92.25 231 SER A CA 1
ATOM 1891 C C . SER A 1 231 ? 18.742 4.061 -27.261 1.00 92.25 231 SER A C 1
ATOM 1893 O O . SER A 1 231 ? 19.167 5.069 -26.688 1.00 92.25 231 SER A O 1
ATOM 1895 N N . ILE A 1 232 ? 19.474 3.385 -28.146 1.00 87.12 232 ILE A N 1
ATOM 1896 C CA . ILE A 1 232 ? 20.856 3.750 -28.469 1.00 87.12 232 ILE A CA 1
ATOM 1897 C C . ILE A 1 232 ? 20.997 5.137 -29.105 1.00 87.12 232 ILE A C 1
ATOM 1899 O O . ILE A 1 232 ? 21.966 5.829 -28.794 1.00 87.12 232 ILE A O 1
ATOM 1903 N N . ASP A 1 233 ? 20.036 5.555 -29.926 1.00 89.12 233 ASP A N 1
ATOM 1904 C CA . ASP A 1 233 ? 20.019 6.846 -30.615 1.00 89.12 233 ASP A CA 1
ATOM 1905 C C . ASP A 1 233 ? 18.584 7.372 -30.822 1.00 89.12 233 ASP A C 1
ATOM 1907 O O . ASP A 1 233 ? 17.586 6.717 -30.482 1.00 89.12 233 ASP A O 1
ATOM 1911 N N . ARG A 1 234 ? 18.476 8.579 -31.389 1.00 91.06 234 ARG A N 1
ATOM 1912 C CA . ARG A 1 234 ? 17.188 9.235 -31.667 1.00 91.06 234 ARG A CA 1
ATOM 1913 C C . ARG A 1 234 ? 16.330 8.506 -32.711 1.00 91.06 234 ARG A C 1
ATOM 1915 O O . ARG A 1 234 ? 15.108 8.485 -32.573 1.00 91.06 234 ARG A O 1
ATOM 1922 N N . PHE A 1 235 ? 16.935 7.888 -33.726 1.00 92.38 235 PHE A N 1
ATOM 1923 C CA . PHE A 1 235 ? 16.201 7.148 -34.764 1.00 92.38 235 PHE A CA 1
ATOM 1924 C C . PHE A 1 235 ? 15.563 5.873 -34.204 1.00 92.38 235 PHE A C 1
ATOM 1926 O O . PHE A 1 235 ? 14.400 5.571 -34.473 1.00 92.38 235 PHE A O 1
ATOM 1933 N N . THR A 1 236 ? 16.313 5.147 -33.381 1.00 93.62 236 THR A N 1
ATOM 1934 C CA . THR A 1 236 ? 15.881 3.919 -32.713 1.00 93.62 236 THR A CA 1
ATOM 1935 C C . THR A 1 236 ? 14.785 4.217 -31.701 1.00 93.62 236 THR A C 1
ATOM 1937 O O . THR A 1 236 ? 13.845 3.438 -31.608 1.00 93.62 236 THR A O 1
ATOM 1940 N N . ALA A 1 237 ? 14.828 5.364 -31.012 1.00 95.00 237 ALA A N 1
ATOM 1941 C CA . ALA A 1 237 ? 13.746 5.777 -30.117 1.00 95.00 237 ALA A CA 1
ATOM 1942 C C . ALA A 1 237 ? 12.393 5.911 -30.847 1.00 95.00 237 ALA A C 1
ATOM 1944 O O . ALA A 1 237 ? 11.383 5.426 -30.336 1.00 95.00 237 ALA A O 1
ATOM 1945 N N . ILE A 1 238 ? 12.371 6.502 -32.052 1.00 95.69 238 ILE A N 1
ATOM 1946 C CA . ILE A 1 238 ? 11.149 6.580 -32.876 1.00 95.69 238 ILE A CA 1
ATOM 1947 C C . ILE A 1 238 ? 10.757 5.198 -33.409 1.00 95.69 238 ILE A C 1
ATOM 1949 O O . ILE A 1 238 ? 9.608 4.793 -33.256 1.00 95.69 238 ILE A O 1
ATOM 1953 N N . LYS A 1 239 ? 11.709 4.413 -33.934 1.00 96.06 239 LYS A N 1
ATOM 1954 C CA . LYS A 1 239 ? 11.422 3.037 -34.387 1.00 96.06 239 LYS A CA 1
ATOM 1955 C C . LYS A 1 239 ? 10.810 2.178 -33.284 1.00 96.06 239 LYS A C 1
ATOM 1957 O O . LYS A 1 239 ? 9.865 1.435 -33.532 1.00 96.06 239 LYS A O 1
ATOM 1962 N N . MET A 1 240 ? 11.344 2.268 -32.068 1.00 97.06 240 MET A N 1
ATOM 1963 C CA . MET A 1 240 ? 10.829 1.538 -30.915 1.00 97.06 240 MET A CA 1
ATOM 1964 C C . MET A 1 240 ? 9.449 2.036 -30.502 1.00 97.06 240 MET A C 1
ATOM 1966 O O . MET A 1 240 ? 8.605 1.209 -30.168 1.00 97.06 240 MET A O 1
ATOM 1970 N N . TYR A 1 241 ? 9.191 3.344 -30.574 1.00 97.69 241 TYR A N 1
ATOM 1971 C CA . TYR A 1 241 ? 7.847 3.888 -30.384 1.00 97.69 241 TYR A CA 1
ATOM 1972 C C . TYR A 1 241 ? 6.851 3.273 -31.375 1.00 97.69 241 TYR A C 1
ATOM 1974 O O . TYR A 1 241 ? 5.843 2.709 -30.947 1.00 97.69 241 TYR A O 1
ATOM 1982 N N . ASP A 1 242 ? 7.163 3.292 -32.672 1.00 97.19 242 ASP A N 1
ATOM 1983 C CA . ASP A 1 242 ? 6.282 2.768 -33.722 1.00 97.19 242 ASP A CA 1
ATOM 1984 C C . ASP A 1 242 ? 6.053 1.257 -33.585 1.00 97.19 242 ASP A C 1
ATOM 1986 O O . ASP A 1 242 ? 4.919 0.775 -33.660 1.00 97.19 242 ASP A O 1
ATOM 1990 N N . LYS A 1 243 ? 7.120 0.490 -33.323 1.00 97.75 243 LYS A N 1
ATOM 1991 C CA . LYS A 1 243 ? 7.029 -0.965 -33.132 1.00 97.75 243 LYS A CA 1
ATOM 1992 C C . LYS A 1 243 ? 6.244 -1.321 -31.870 1.00 97.75 243 LYS A C 1
ATOM 1994 O O . LYS A 1 243 ? 5.385 -2.200 -31.916 1.00 97.75 243 LYS A O 1
ATOM 1999 N N . VAL A 1 244 ? 6.468 -0.633 -30.749 1.00 97.94 244 VAL A N 1
ATOM 2000 C CA . VAL A 1 244 ? 5.684 -0.872 -29.525 1.00 97.94 244 VAL A CA 1
ATOM 2001 C C . VAL A 1 244 ? 4.220 -0.501 -29.747 1.00 97.94 244 VAL A C 1
ATOM 2003 O O . VAL A 1 244 ? 3.355 -1.285 -29.366 1.00 97.94 244 VAL A O 1
ATOM 2006 N N . GLN A 1 245 ? 3.919 0.612 -30.426 1.00 97.38 245 GLN A N 1
ATOM 2007 C CA . GLN A 1 245 ? 2.549 0.962 -30.829 1.00 97.38 245 GLN A CA 1
ATOM 2008 C C . GLN A 1 245 ? 1.909 -0.142 -31.682 1.00 97.38 245 GLN A C 1
ATOM 2010 O O . GLN A 1 245 ? 0.765 -0.531 -31.435 1.00 97.38 245 GLN A O 1
ATOM 2015 N N . HIS A 1 246 ? 2.652 -0.710 -32.635 1.00 97.38 246 HIS A N 1
ATOM 2016 C CA . HIS A 1 246 ? 2.181 -1.820 -33.459 1.00 97.38 246 HIS A CA 1
ATOM 2017 C C . HIS A 1 246 ? 1.776 -3.042 -32.617 1.00 97.38 246 HIS A C 1
ATOM 2019 O O . HIS A 1 246 ? 0.632 -3.500 -32.708 1.00 97.38 246 HIS A O 1
ATOM 2025 N N . TYR A 1 247 ? 2.667 -3.546 -31.757 1.00 97.12 247 TYR A N 1
ATOM 2026 C CA . TYR A 1 247 ? 2.363 -4.699 -30.896 1.00 97.12 247 TYR A CA 1
ATOM 2027 C C . TYR A 1 247 ? 1.298 -4.382 -29.835 1.00 97.12 247 TYR A C 1
ATOM 2029 O O . TYR A 1 247 ? 0.501 -5.256 -29.487 1.00 97.12 247 TYR A O 1
ATOM 2037 N N . TRP A 1 248 ? 1.208 -3.129 -29.378 1.00 97.19 248 TRP A N 1
ATOM 2038 C CA . TRP A 1 248 ? 0.145 -2.665 -28.483 1.00 97.19 248 TRP A CA 1
ATOM 2039 C C . TRP A 1 248 ? -1.232 -2.802 -29.140 1.00 97.19 248 TRP A C 1
ATOM 2041 O O . TRP A 1 248 ? -2.154 -3.378 -28.556 1.00 97.19 248 TRP A O 1
ATOM 2051 N N . GLN A 1 249 ? -1.360 -2.355 -30.395 1.00 97.06 249 GLN A N 1
ATOM 2052 C CA . GLN A 1 249 ? -2.593 -2.505 -31.173 1.00 97.06 249 GLN A CA 1
ATOM 2053 C C . GLN A 1 249 ? -2.904 -3.970 -31.490 1.00 97.06 249 GLN A C 1
ATOM 2055 O O . GLN A 1 249 ? -4.068 -4.378 -31.445 1.00 97.06 249 GLN A O 1
ATOM 2060 N N . GLN A 1 250 ? -1.890 -4.792 -31.775 1.00 95.81 250 GLN A N 1
ATOM 2061 C CA . GLN A 1 250 ? -2.096 -6.232 -31.950 1.00 95.81 250 GLN A CA 1
ATOM 2062 C C . GLN A 1 250 ? -2.681 -6.877 -30.686 1.00 95.81 250 GLN A C 1
ATOM 2064 O O . GLN A 1 250 ? -3.674 -7.604 -30.784 1.00 95.81 250 GLN A O 1
ATOM 2069 N N . HIS A 1 251 ? -2.122 -6.579 -29.511 1.00 93.31 251 HIS A N 1
ATOM 2070 C CA . HIS A 1 251 ? -2.604 -7.109 -28.235 1.00 93.31 251 HIS A CA 1
ATOM 2071 C C . HIS A 1 251 ? -4.035 -6.641 -27.922 1.00 93.31 251 HIS A C 1
ATOM 2073 O O . HIS A 1 251 ? -4.903 -7.449 -27.583 1.00 93.31 251 HIS A O 1
ATOM 2079 N N . LEU A 1 252 ? -4.331 -5.355 -28.142 1.00 94.00 252 LEU A N 1
ATOM 2080 C CA . LEU A 1 252 ? -5.682 -4.806 -27.998 1.00 94.00 252 LEU A CA 1
ATOM 2081 C C . LEU A 1 252 ? -6.697 -5.528 -28.901 1.00 94.00 252 LEU A C 1
ATOM 2083 O O . LEU A 1 252 ? -7.790 -5.896 -28.461 1.00 94.00 252 LEU A O 1
ATOM 2087 N N . ASN A 1 253 ? -6.330 -5.780 -30.159 1.00 93.88 253 ASN A N 1
ATOM 2088 C CA . ASN A 1 253 ? -7.176 -6.510 -31.101 1.00 93.88 253 ASN A CA 1
ATOM 2089 C C . ASN A 1 253 ? -7.382 -7.976 -30.691 1.00 93.88 253 ASN A C 1
ATOM 2091 O O . ASN A 1 253 ? -8.478 -8.509 -30.880 1.00 93.88 253 ASN A O 1
ATOM 2095 N N . GLN A 1 254 ? -6.373 -8.625 -30.102 1.00 91.00 254 GLN A N 1
ATOM 2096 C CA . GLN A 1 254 ? -6.511 -9.974 -29.548 1.00 91.00 254 GLN A CA 1
ATOM 2097 C C . GLN A 1 254 ? -7.517 -10.006 -28.390 1.00 91.00 254 GLN A C 1
ATOM 2099 O O . GLN A 1 254 ? -8.429 -10.834 -28.419 1.00 91.00 254 GLN A O 1
ATOM 2104 N N . LEU A 1 255 ? -7.430 -9.077 -27.431 1.00 88.69 255 LEU A N 1
ATOM 2105 C CA . LEU A 1 255 ? -8.386 -8.991 -26.316 1.00 88.69 255 LEU A CA 1
ATOM 2106 C C . LEU A 1 255 ? -9.815 -8.702 -26.795 1.00 88.69 255 LEU A C 1
ATOM 2108 O O . LEU A 1 255 ? -10.768 -9.332 -26.335 1.00 88.69 255 LEU A O 1
ATOM 2112 N N . ARG A 1 256 ? -9.981 -7.804 -27.776 1.00 91.12 256 ARG A N 1
ATOM 2113 C CA . ARG A 1 256 ? -11.292 -7.522 -28.390 1.00 91.12 256 ARG A CA 1
ATOM 2114 C C . ARG A 1 256 ? -11.891 -8.757 -29.065 1.00 91.12 256 ARG A C 1
ATOM 2116 O O . ARG A 1 256 ? -13.086 -9.004 -28.926 1.00 91.12 256 ARG A O 1
ATOM 2123 N N . ARG A 1 257 ? -11.075 -9.560 -29.760 1.00 88.38 257 ARG A N 1
ATOM 2124 C CA . ARG A 1 257 ? -11.524 -10.838 -30.344 1.00 88.38 257 ARG A CA 1
ATOM 2125 C C . ARG A 1 257 ? -11.895 -11.852 -29.268 1.00 88.38 257 ARG A C 1
ATOM 2127 O O . ARG A 1 257 ? -12.932 -12.496 -29.390 1.00 88.38 257 ARG A O 1
ATOM 2134 N N . GLN A 1 258 ? -11.098 -11.967 -28.204 1.00 84.06 258 GLN A N 1
ATOM 2135 C CA . GLN A 1 258 ? -11.420 -12.846 -27.077 1.00 84.06 258 GLN A CA 1
ATOM 2136 C C . GLN A 1 258 ? -12.788 -12.497 -26.481 1.00 84.06 258 GLN A C 1
ATOM 2138 O O . GLN A 1 258 ? -13.593 -13.404 -26.280 1.00 84.06 258 GLN A O 1
ATOM 2143 N N . LEU A 1 259 ? -13.084 -11.203 -26.303 1.00 82.94 259 LEU A N 1
ATOM 2144 C CA . LEU A 1 259 ? -14.371 -10.703 -25.803 1.00 82.94 259 LEU A CA 1
ATOM 2145 C C . LEU A 1 259 ? -15.576 -11.118 -26.672 1.00 82.94 259 LEU A C 1
ATOM 2147 O O . LEU A 1 259 ? -16.673 -11.278 -26.148 1.00 82.94 259 LEU A O 1
ATOM 2151 N N . GLN A 1 260 ? -15.380 -11.310 -27.980 1.00 79.94 260 GLN A N 1
ATOM 2152 C CA . GLN A 1 260 ? -16.440 -11.715 -28.914 1.00 79.94 260 GLN A CA 1
ATOM 2153 C C . GLN A 1 260 ? -16.647 -13.235 -28.988 1.00 79.94 260 GLN A C 1
ATOM 2155 O O . GLN A 1 260 ? -17.757 -13.684 -29.264 1.00 79.94 260 GLN A O 1
ATOM 2160 N N . VAL A 1 261 ? -15.589 -14.027 -28.785 1.00 73.25 261 VAL A N 1
ATOM 2161 C CA . VAL A 1 261 ? -15.589 -15.473 -29.082 1.00 73.25 261 VAL A CA 1
ATOM 2162 C C . VAL A 1 261 ? -15.783 -16.340 -27.831 1.00 73.25 261 VAL A C 1
ATOM 2164 O O . VAL A 1 261 ? -16.338 -17.435 -27.918 1.00 73.25 261 VAL A O 1
ATOM 2167 N N . SER A 1 262 ? -15.355 -15.873 -26.658 1.00 74.19 262 SER A N 1
ATOM 2168 C CA . SER A 1 262 ? -15.319 -16.691 -25.441 1.00 74.19 262 SER A CA 1
ATOM 2169 C C . SER A 1 262 ? -16.543 -16.488 -24.543 1.00 74.19 262 SER A C 1
ATOM 2171 O O . SER A 1 262 ? 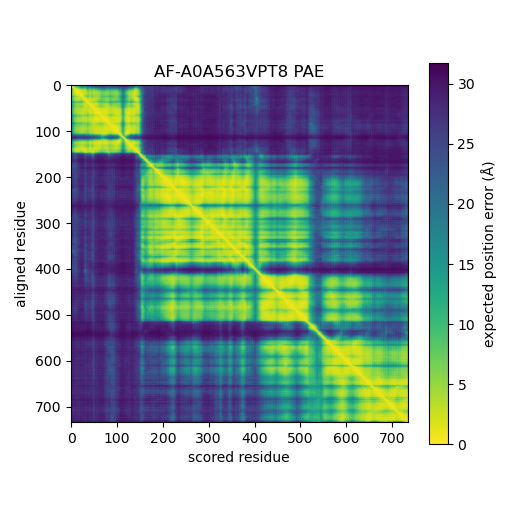-17.008 -15.371 -24.324 1.00 74.19 262 SER A O 1
ATOM 2173 N N . ARG A 1 263 ? -17.042 -17.577 -23.942 1.00 72.56 263 ARG A N 1
ATOM 2174 C CA . ARG A 1 263 ? -18.011 -17.505 -22.836 1.00 72.56 263 ARG A CA 1
ATOM 2175 C C . ARG A 1 263 ? -17.269 -17.174 -21.545 1.00 72.56 263 ARG A C 1
ATOM 2177 O O . ARG A 1 263 ? -16.582 -18.026 -20.990 1.00 72.56 263 ARG A O 1
ATOM 2184 N N . PHE A 1 264 ? -17.413 -15.946 -21.069 1.00 70.00 264 PHE A N 1
ATOM 2185 C CA . PHE A 1 264 ? -16.821 -15.497 -19.812 1.00 70.00 264 PHE A CA 1
ATOM 2186 C C . PHE A 1 264 ? -17.831 -15.530 -18.666 1.00 70.00 264 PHE A C 1
ATOM 2188 O O . PHE A 1 264 ? -19.029 -15.334 -18.862 1.00 70.00 264 PHE A O 1
ATOM 2195 N N . THR A 1 265 ? -17.326 -15.713 -17.448 1.00 70.25 265 THR A N 1
ATOM 2196 C CA . THR A 1 265 ? -18.059 -15.356 -16.228 1.00 70.25 265 THR A CA 1
ATOM 2197 C C . THR A 1 265 ? -18.171 -13.830 -16.115 1.00 70.25 265 THR A C 1
ATOM 2199 O O . THR A 1 265 ? -17.365 -13.104 -16.700 1.00 70.25 265 THR A O 1
ATOM 2202 N N . GLU A 1 266 ? -19.126 -13.318 -15.331 1.00 69.81 266 GLU A N 1
ATOM 2203 C CA . GLU A 1 266 ? -19.294 -11.866 -15.120 1.00 69.81 266 GLU A CA 1
ATOM 2204 C C . GLU A 1 266 ? -17.991 -11.192 -14.643 1.00 69.81 266 GLU A C 1
ATOM 2206 O O . GLU A 1 266 ? -17.612 -10.117 -15.109 1.00 69.81 266 GLU A O 1
ATOM 2211 N N . PHE A 1 267 ? -17.251 -11.874 -13.767 1.00 64.25 267 PHE A N 1
ATOM 2212 C CA . PHE A 1 267 ? -15.940 -11.433 -13.300 1.00 64.25 267 PHE A CA 1
ATOM 2213 C C . PHE A 1 267 ? -14.886 -11.418 -14.421 1.00 64.25 267 PHE A C 1
ATOM 2215 O O . PHE A 1 267 ? -14.140 -10.447 -14.558 1.00 64.25 267 PHE A O 1
ATOM 2222 N N . GLY A 1 268 ? -14.846 -12.464 -15.255 1.00 70.44 268 GLY A N 1
ATOM 2223 C CA . GLY A 1 268 ? -13.937 -12.543 -16.403 1.00 70.44 268 GLY A CA 1
ATOM 2224 C C . GLY A 1 268 ? -14.173 -11.423 -17.421 1.00 70.44 268 GLY A C 1
ATOM 2225 O O . GLY A 1 268 ? -13.211 -10.819 -17.897 1.00 70.44 268 GLY A O 1
ATOM 2226 N N . LEU A 1 269 ? -15.440 -11.077 -17.678 1.00 75.12 269 LEU A N 1
ATOM 2227 C CA . LEU A 1 269 ? -15.808 -9.947 -18.539 1.00 75.12 269 LEU A CA 1
ATOM 2228 C C . LEU A 1 269 ? -15.291 -8.621 -17.983 1.00 75.12 269 LEU A C 1
ATOM 2230 O O . LEU A 1 269 ? -14.618 -7.876 -18.697 1.00 75.12 269 LEU A O 1
ATOM 2234 N N . LYS A 1 270 ? -15.560 -8.341 -16.700 1.00 77.38 270 LYS A N 1
ATOM 2235 C CA . LYS A 1 270 ? -15.112 -7.105 -16.037 1.00 77.38 270 LYS A CA 1
ATOM 2236 C C . LYS A 1 270 ? -13.588 -6.956 -16.080 1.00 77.38 270 LYS A C 1
ATOM 2238 O O . LYS A 1 270 ? -13.097 -5.847 -16.297 1.00 77.38 270 LYS A O 1
ATOM 2243 N N . LYS A 1 271 ? -12.842 -8.056 -15.915 1.00 76.69 271 LYS A N 1
ATOM 2244 C CA . LYS A 1 271 ? -11.372 -8.059 -15.989 1.00 76.69 271 LYS A CA 1
ATOM 2245 C C . LYS A 1 271 ? -10.871 -7.661 -17.380 1.00 76.69 271 LYS A C 1
ATOM 2247 O O . LYS A 1 271 ? -10.121 -6.696 -17.492 1.00 76.69 271 LYS A O 1
ATOM 2252 N N . ILE A 1 272 ? -11.337 -8.335 -18.431 1.00 81.75 272 ILE A N 1
ATOM 2253 C CA . ILE A 1 272 ? -10.901 -8.052 -19.810 1.00 81.75 272 ILE A CA 1
ATOM 2254 C C . ILE A 1 272 ? -11.310 -6.639 -20.239 1.00 81.75 272 ILE A C 1
ATOM 2256 O O . ILE A 1 272 ? -10.518 -5.916 -20.833 1.00 81.75 272 ILE A O 1
ATOM 2260 N N . GLN A 1 273 ? -12.514 -6.187 -19.879 1.00 86.50 273 GLN A N 1
ATOM 2261 C CA . GLN A 1 273 ? -12.947 -4.809 -20.148 1.00 86.50 273 GLN A CA 1
ATOM 2262 C C . GLN A 1 273 ? -12.068 -3.764 -19.446 1.00 86.50 273 GLN A C 1
ATOM 2264 O O . GLN A 1 273 ? -11.855 -2.671 -19.974 1.00 86.50 273 GLN A O 1
ATOM 2269 N N . LYS A 1 274 ? -11.562 -4.064 -18.243 1.00 87.38 274 LYS A N 1
ATOM 2270 C CA . LYS A 1 274 ? -10.612 -3.193 -17.541 1.00 87.38 274 LYS A CA 1
ATOM 2271 C C . LYS A 1 274 ? -9.268 -3.137 -18.273 1.00 87.38 274 LYS A C 1
ATOM 2273 O O . LYS A 1 274 ? -8.743 -2.042 -18.442 1.00 87.38 274 LYS A O 1
ATOM 2278 N N . GLU A 1 275 ? -8.752 -4.275 -18.734 1.00 87.25 275 GLU A N 1
ATOM 2279 C CA . GLU A 1 275 ? -7.506 -4.348 -19.513 1.00 87.25 275 GLU A CA 1
ATOM 2280 C C . GLU A 1 275 ? -7.621 -3.591 -20.844 1.00 87.25 275 GLU A C 1
ATOM 2282 O O . GLU A 1 275 ? -6.756 -2.777 -21.159 1.00 87.25 275 GLU A O 1
ATOM 2287 N N . ILE A 1 276 ? -8.730 -3.756 -21.573 1.00 92.38 276 ILE A N 1
ATOM 2288 C CA . ILE A 1 276 ? -9.008 -3.010 -22.813 1.00 92.38 276 ILE A CA 1
ATOM 2289 C C . ILE A 1 276 ? -9.014 -1.498 -22.553 1.00 92.38 276 ILE A C 1
ATOM 2291 O O . ILE A 1 276 ? -8.299 -0.766 -23.231 1.00 92.38 276 ILE A O 1
ATOM 2295 N N . ARG A 1 277 ? -9.742 -1.025 -21.530 1.00 93.25 277 ARG A N 1
ATOM 2296 C CA . ARG A 1 277 ? -9.755 0.407 -21.169 1.00 93.25 277 ARG A CA 1
ATOM 2297 C C . ARG A 1 277 ? -8.371 0.927 -20.785 1.00 93.25 277 ARG A C 1
ATOM 2299 O O . ARG A 1 277 ? -8.034 2.075 -21.071 1.00 93.25 277 ARG A O 1
ATOM 2306 N N . TYR A 1 278 ? -7.564 0.104 -20.121 1.00 92.12 278 TYR A N 1
ATOM 2307 C CA . TYR A 1 278 ? -6.194 0.470 -19.778 1.00 92.12 278 TYR A CA 1
ATOM 2308 C C . TYR A 1 278 ? -5.331 0.637 -21.035 1.00 92.12 278 TYR A C 1
ATOM 2310 O O . TYR A 1 278 ? -4.664 1.660 -21.180 1.00 92.12 278 TYR A O 1
ATOM 2318 N N . LEU A 1 279 ? -5.401 -0.306 -21.977 1.00 93.62 279 LEU A N 1
ATOM 2319 C CA . LEU A 1 279 ? -4.694 -0.236 -23.261 1.00 93.62 279 LEU A CA 1
ATOM 2320 C C . LEU A 1 279 ? -5.132 0.969 -24.101 1.00 93.62 279 LEU A C 1
ATOM 2322 O O . LEU A 1 279 ? -4.275 1.674 -24.625 1.00 93.62 279 LEU A O 1
ATOM 2326 N N . GLU A 1 280 ? -6.440 1.222 -24.198 1.00 95.19 280 GLU A N 1
ATOM 2327 C CA . GLU A 1 280 ? -7.017 2.337 -24.966 1.00 95.19 280 GLU A CA 1
ATOM 2328 C C . GLU A 1 280 ? -6.665 3.704 -24.378 1.00 95.19 280 GLU A C 1
ATOM 2330 O O . GLU A 1 280 ? -6.427 4.652 -25.116 1.00 95.19 280 GLU A O 1
ATOM 2335 N N . SER A 1 281 ? -6.618 3.805 -23.048 1.00 95.69 281 SER A N 1
ATOM 2336 C CA . SER A 1 281 ? -6.239 5.045 -22.364 1.00 95.69 281 SER A CA 1
ATOM 2337 C C . SER A 1 281 ? -4.732 5.248 -22.266 1.00 95.69 281 SER A C 1
ATOM 2339 O O . SER A 1 281 ? -4.319 6.264 -21.728 1.00 95.69 281 SER A O 1
ATOM 2341 N N . THR A 1 282 ? -3.895 4.294 -22.679 1.00 96.75 282 THR A N 1
ATOM 2342 C CA . THR A 1 282 ? -2.442 4.438 -22.537 1.00 96.75 282 THR A CA 1
ATOM 2343 C C . THR A 1 282 ? -1.886 5.321 -23.639 1.00 96.75 282 THR A C 1
ATOM 2345 O O . THR A 1 282 ? -1.956 4.976 -24.814 1.00 96.75 282 THR A O 1
ATOM 2348 N N . ASP A 1 283 ? -1.275 6.427 -23.234 1.00 97.19 283 ASP A N 1
ATOM 2349 C CA . ASP A 1 283 ? -0.504 7.302 -24.104 1.00 97.19 283 ASP A CA 1
ATOM 2350 C C . ASP A 1 283 ? 0.997 7.007 -23.971 1.00 97.19 283 ASP A C 1
ATOM 2352 O O . ASP A 1 283 ? 1.501 6.588 -22.916 1.00 97.19 283 ASP A O 1
ATOM 2356 N N . MET A 1 284 ? 1.709 7.230 -25.071 1.00 97.81 284 MET A N 1
ATOM 2357 C CA . MET A 1 284 ? 3.148 7.059 -25.182 1.00 97.81 284 MET A CA 1
ATOM 2358 C C . MET A 1 284 ? 3.761 8.260 -25.899 1.00 97.81 284 MET A C 1
ATOM 2360 O O . MET A 1 284 ? 3.151 8.797 -26.822 1.00 97.81 284 MET A O 1
ATOM 2364 N N . ALA A 1 285 ? 4.988 8.642 -25.546 1.00 97.38 285 ALA A N 1
ATOM 2365 C CA . ALA A 1 285 ? 5.678 9.757 -26.199 1.00 97.38 285 ALA A CA 1
ATOM 2366 C C . ALA A 1 285 ? 7.170 9.486 -26.421 1.00 97.38 285 ALA A C 1
ATOM 2368 O O . ALA A 1 285 ? 7.800 8.727 -25.688 1.00 97.38 285 ALA A O 1
ATOM 2369 N N . VAL A 1 286 ? 7.745 10.145 -27.424 1.00 96.44 286 VAL A N 1
ATOM 2370 C CA . VAL A 1 286 ? 9.190 10.145 -27.682 1.00 96.44 286 VAL A CA 1
ATOM 2371 C C . VAL A 1 286 ? 9.776 11.427 -27.098 1.00 96.44 286 VAL A C 1
ATOM 2373 O O . VAL A 1 286 ? 9.273 12.507 -27.394 1.00 96.44 286 VAL A O 1
ATOM 2376 N N . ILE A 1 287 ? 10.831 11.315 -26.288 1.00 93.81 287 ILE A N 1
ATOM 2377 C CA . ILE A 1 287 ? 11.530 12.434 -25.643 1.00 93.81 287 ILE A CA 1
ATOM 2378 C C . ILE A 1 287 ? 13.009 12.381 -26.046 1.00 93.81 287 ILE A C 1
ATOM 2380 O O . ILE A 1 287 ? 13.825 11.667 -25.457 1.00 93.81 287 ILE A O 1
ATOM 2384 N N . ILE A 1 288 ? 13.353 13.133 -27.089 1.00 90.69 288 ILE A N 1
ATOM 2385 C CA . ILE A 1 288 ? 14.697 13.181 -27.682 1.00 90.69 288 ILE A CA 1
ATOM 2386 C C . ILE A 1 288 ? 15.127 14.626 -27.942 1.00 90.69 288 ILE A C 1
ATOM 2388 O O . ILE A 1 288 ? 14.285 15.480 -28.230 1.00 90.69 288 ILE A O 1
ATOM 2392 N N . SER A 1 289 ? 16.432 14.892 -27.882 1.00 86.31 289 SER A N 1
ATOM 2393 C CA . SER A 1 289 ? 17.020 16.210 -28.158 1.00 86.31 289 SER A CA 1
ATOM 2394 C C . SER A 1 289 ? 16.803 16.639 -29.613 1.00 86.31 289 SER A C 1
ATOM 2396 O O . SER A 1 289 ? 16.710 15.793 -30.508 1.00 86.31 289 SER A O 1
ATOM 2398 N N . SER A 1 290 ? 16.695 17.949 -29.845 1.00 85.12 290 SER A N 1
ATOM 2399 C CA . SER A 1 290 ? 16.550 18.568 -31.172 1.00 85.12 290 SER A CA 1
ATOM 2400 C C . SER A 1 290 ? 17.893 18.793 -31.861 1.00 85.12 290 SER A C 1
ATOM 2402 O O . SER A 1 290 ? 18.887 19.062 -31.183 1.00 85.12 290 SER A O 1
ATOM 2404 N N . SER A 1 291 ? 17.905 18.778 -33.194 1.00 83.31 291 SER A N 1
ATOM 2405 C CA . SER A 1 291 ? 19.070 19.188 -33.989 1.00 83.31 291 SER A CA 1
ATOM 2406 C C . SER A 1 291 ? 18.706 19.945 -35.273 1.00 83.31 291 SER A C 1
ATOM 2408 O O . SER A 1 291 ? 17.528 20.112 -35.597 1.00 83.31 291 SER A O 1
ATOM 2410 N N . GLN A 1 292 ? 19.717 20.467 -35.979 1.00 80.06 292 GLN A N 1
ATOM 2411 C CA . GLN A 1 292 ? 19.516 21.147 -37.263 1.00 80.06 292 GLN A CA 1
ATOM 2412 C C . GLN A 1 292 ? 19.181 20.126 -38.355 1.00 80.06 292 GLN A C 1
ATOM 2414 O O . GLN A 1 292 ? 19.772 19.059 -38.392 1.00 80.06 292 GLN A O 1
ATOM 2419 N N . ASN A 1 293 ? 18.258 20.471 -39.258 1.00 83.75 293 ASN A N 1
ATOM 2420 C CA . ASN A 1 293 ? 17.821 19.631 -40.387 1.00 83.75 293 ASN A CA 1
ATOM 2421 C C . ASN A 1 293 ? 17.248 18.246 -40.015 1.00 83.75 293 ASN A C 1
ATOM 2423 O O . ASN A 1 293 ? 17.076 17.398 -40.887 1.00 83.75 293 ASN A O 1
ATOM 2427 N N . GLU A 1 294 ? 16.842 18.040 -38.756 1.00 86.00 294 GLU A N 1
ATOM 2428 C CA . GLU A 1 294 ? 16.372 16.735 -38.270 1.00 86.00 294 GLU A CA 1
ATOM 2429 C C . GLU A 1 294 ? 15.200 16.149 -39.080 1.00 86.00 294 GLU A C 1
ATOM 2431 O O . GLU A 1 294 ? 15.098 14.941 -39.235 1.00 86.00 294 GLU A O 1
ATOM 2436 N N . VAL A 1 295 ? 14.314 16.968 -39.653 1.00 89.25 295 VAL A N 1
ATOM 2437 C CA . VAL A 1 295 ? 13.190 16.448 -40.452 1.00 89.25 295 VAL A CA 1
ATOM 2438 C C . VAL A 1 295 ? 13.687 15.684 -41.684 1.00 89.25 295 VAL A C 1
ATOM 2440 O O . VAL A 1 295 ? 13.177 14.604 -41.976 1.00 89.25 295 VAL A O 1
ATOM 2443 N N . GLU A 1 296 ? 14.696 16.211 -42.379 1.00 88.94 296 GLU A N 1
ATOM 2444 C CA . GLU A 1 296 ? 15.272 15.573 -43.567 1.00 88.94 296 GLU A CA 1
ATOM 2445 C C . GLU A 1 296 ? 16.034 14.295 -43.188 1.00 88.94 296 GLU A C 1
ATOM 2447 O O . GLU A 1 296 ? 15.854 13.251 -43.816 1.00 88.94 296 GLU A O 1
ATOM 2452 N N . ASP A 1 297 ? 16.812 14.339 -42.103 1.00 87.38 297 ASP A N 1
ATOM 2453 C CA . ASP A 1 297 ? 17.576 13.187 -41.614 1.00 87.38 297 ASP A CA 1
ATOM 2454 C C . ASP A 1 297 ? 16.675 12.002 -41.244 1.00 87.38 297 ASP A C 1
ATOM 2456 O O . ASP A 1 297 ? 16.975 10.849 -41.572 1.00 87.38 297 ASP A O 1
ATOM 2460 N N . PHE A 1 298 ? 15.541 12.275 -40.591 1.00 91.50 298 PHE A N 1
ATOM 2461 C CA . PHE A 1 298 ? 14.566 11.243 -40.244 1.00 91.50 298 PHE A CA 1
ATOM 2462 C C . PHE A 1 298 ? 13.836 10.711 -41.480 1.00 91.50 298 PHE A C 1
ATOM 2464 O O . PHE A 1 298 ? 13.713 9.491 -41.622 1.00 91.50 298 PHE A O 1
ATOM 2471 N N . GLN A 1 299 ? 13.444 11.580 -42.418 1.00 90.94 299 GLN A N 1
ATOM 2472 C CA . GLN A 1 299 ? 12.818 11.163 -43.678 1.00 90.94 299 GLN A CA 1
ATOM 2473 C C . GLN A 1 299 ? 13.739 10.266 -44.514 1.00 90.94 299 GLN A C 1
ATOM 2475 O O . GLN A 1 299 ? 13.286 9.249 -45.041 1.00 90.94 299 GLN A O 1
ATOM 2480 N N . ASN A 1 300 ? 15.039 10.572 -44.564 1.00 90.31 300 ASN A N 1
ATOM 2481 C CA . ASN A 1 300 ? 16.045 9.749 -45.242 1.00 90.31 300 ASN A CA 1
ATOM 2482 C C . ASN A 1 300 ? 16.162 8.337 -44.644 1.00 90.31 300 ASN A C 1
ATOM 2484 O O . ASN A 1 300 ? 16.488 7.388 -45.358 1.00 90.31 300 ASN A O 1
ATOM 2488 N N . LYS A 1 301 ? 15.860 8.177 -43.347 1.00 86.56 301 LYS A N 1
ATOM 2489 C CA . LYS A 1 301 ? 15.776 6.872 -42.669 1.00 86.56 301 LYS A CA 1
ATOM 2490 C C . LYS A 1 301 ? 14.350 6.288 -42.641 1.00 86.56 301 LYS A C 1
ATOM 2492 O O . LYS A 1 301 ? 14.141 5.258 -42.000 1.00 86.56 301 LYS A O 1
ATOM 2497 N N . GLY A 1 302 ? 13.392 6.898 -43.348 1.00 90.31 302 GLY A N 1
ATOM 2498 C CA . GLY A 1 302 ? 12.002 6.437 -43.455 1.00 90.31 302 GLY A CA 1
ATOM 2499 C C . GLY A 1 302 ? 11.150 6.680 -42.204 1.00 90.31 302 GLY A C 1
ATOM 2500 O O . GLY A 1 302 ? 10.218 5.920 -41.956 1.00 90.31 302 GLY A O 1
ATOM 2501 N N . LEU A 1 303 ? 11.486 7.693 -41.402 1.00 92.88 303 LEU A N 1
ATOM 2502 C CA . LEU A 1 303 ? 10.839 8.024 -40.129 1.00 92.88 303 LEU A CA 1
ATOM 2503 C C . LEU A 1 303 ? 10.240 9.437 -40.164 1.00 92.88 303 LEU A C 1
ATOM 2505 O O . LEU A 1 303 ? 10.728 10.307 -40.884 1.00 92.88 303 LEU A O 1
ATOM 2509 N N . ASP A 1 304 ? 9.217 9.683 -39.342 1.00 91.31 304 ASP A N 1
ATOM 2510 C CA . ASP A 1 304 ? 8.600 11.006 -39.182 1.00 91.31 304 ASP A CA 1
ATOM 2511 C C . ASP A 1 304 ? 8.772 11.530 -37.749 1.00 91.31 304 ASP A C 1
ATOM 2513 O O . ASP A 1 304 ? 8.211 10.999 -36.793 1.00 91.31 304 ASP A O 1
ATOM 2517 N N . ILE A 1 305 ? 9.540 12.611 -37.598 1.00 93.00 305 ILE A N 1
ATOM 2518 C CA . ILE A 1 305 ? 9.771 13.279 -36.310 1.00 93.00 305 ILE A CA 1
ATOM 2519 C C . ILE A 1 305 ? 8.789 14.430 -36.039 1.00 93.00 305 ILE A C 1
ATOM 2521 O O . ILE A 1 305 ? 8.649 14.887 -34.899 1.00 93.00 305 ILE A O 1
ATOM 2525 N N . THR A 1 306 ? 8.080 14.898 -37.067 1.00 92.44 306 THR A N 1
ATOM 2526 C CA . THR A 1 306 ? 7.313 16.153 -37.046 1.00 92.44 306 THR A CA 1
ATOM 2527 C C . THR A 1 306 ? 6.202 16.115 -35.997 1.00 92.44 306 THR A C 1
ATOM 2529 O O . THR A 1 306 ? 6.053 17.045 -35.198 1.00 92.44 306 THR A O 1
ATOM 2532 N N . HIS A 1 307 ? 5.470 14.999 -35.933 1.00 91.75 307 HIS A N 1
ATOM 2533 C CA . HIS A 1 307 ? 4.431 14.774 -34.928 1.00 91.75 307 HIS A CA 1
ATOM 2534 C C . HIS A 1 307 ? 4.995 14.782 -33.497 1.00 91.75 307 HIS A C 1
ATOM 2536 O O . HIS A 1 307 ? 4.446 15.441 -32.612 1.00 91.75 307 HIS A O 1
ATOM 2542 N N . HIS A 1 308 ? 6.126 14.112 -33.262 1.00 93.88 308 HIS A N 1
ATOM 2543 C CA . HIS A 1 308 ? 6.753 14.059 -31.940 1.00 93.88 308 HIS A CA 1
ATOM 2544 C C . HIS A 1 308 ? 7.227 15.437 -31.472 1.00 93.88 308 HIS A C 1
ATOM 2546 O O . HIS A 1 308 ? 7.008 15.802 -30.316 1.00 93.88 308 HIS A O 1
ATOM 2552 N N . ARG A 1 309 ? 7.805 16.238 -32.374 1.00 91.94 309 ARG A N 1
ATOM 2553 C CA . ARG A 1 309 ? 8.225 17.616 -32.073 1.00 91.94 309 ARG A CA 1
ATOM 2554 C C . ARG A 1 309 ? 7.059 18.514 -31.722 1.00 91.94 309 ARG A C 1
ATOM 2556 O O . ARG A 1 309 ? 7.139 19.241 -30.736 1.00 91.94 309 ARG A O 1
ATOM 2563 N N . HIS A 1 310 ? 5.965 18.410 -32.473 1.00 92.12 310 HIS A N 1
ATOM 2564 C CA . HIS A 1 310 ? 4.746 19.142 -32.161 1.00 92.12 310 HIS A CA 1
ATOM 2565 C C . HIS A 1 310 ? 4.248 18.816 -30.745 1.00 92.12 310 HIS A C 1
ATOM 2567 O O . HIS A 1 310 ? 3.924 19.727 -29.987 1.00 92.12 310 HIS A O 1
ATOM 2573 N N . ARG A 1 311 ? 4.233 17.534 -30.351 1.00 93.56 311 ARG A N 1
ATOM 2574 C CA . ARG A 1 311 ? 3.833 17.124 -28.993 1.00 93.56 311 ARG A CA 1
ATOM 2575 C C . ARG A 1 311 ? 4.763 17.675 -27.908 1.00 93.56 311 ARG A C 1
ATOM 2577 O O . ARG A 1 311 ? 4.281 18.208 -26.915 1.00 93.56 311 ARG A O 1
ATOM 2584 N N . LEU A 1 312 ? 6.079 17.585 -28.109 1.00 90.19 312 LEU A N 1
ATOM 2585 C CA . LEU A 1 312 ? 7.085 18.115 -27.178 1.00 90.19 312 LEU A CA 1
ATOM 2586 C C . LEU A 1 312 ? 6.978 19.636 -26.975 1.00 90.19 312 LEU A C 1
ATOM 2588 O O . LEU A 1 312 ? 7.225 20.105 -25.869 1.00 90.19 312 LEU A O 1
ATOM 2592 N N . ALA A 1 313 ? 6.634 20.392 -28.022 1.00 90.31 313 ALA A N 1
ATOM 2593 C CA . ALA A 1 313 ? 6.600 21.855 -27.979 1.00 90.31 313 ALA A CA 1
ATOM 2594 C C . ALA A 1 313 ? 5.250 22.441 -27.531 1.00 90.31 313 ALA A C 1
ATOM 2596 O O . ALA A 1 313 ? 5.231 23.482 -26.880 1.00 90.31 313 ALA A O 1
ATOM 2597 N N . ASN A 1 314 ? 4.132 21.803 -27.898 1.00 90.81 314 ASN A N 1
ATOM 2598 C CA . ASN A 1 314 ? 2.809 22.438 -27.840 1.00 90.81 314 ASN A CA 1
ATOM 2599 C C . ASN A 1 314 ? 1.868 21.854 -26.777 1.00 90.81 314 ASN A C 1
ATOM 2601 O O . ASN A 1 314 ? 0.772 22.381 -26.582 1.00 90.81 314 ASN A O 1
ATOM 2605 N N . GLU A 1 315 ? 2.235 20.763 -26.101 1.00 90.88 315 GLU A N 1
ATOM 2606 C CA . GLU A 1 315 ? 1.395 20.212 -25.037 1.00 90.88 315 GLU A CA 1
ATOM 2607 C C . GLU A 1 315 ? 1.506 21.016 -23.732 1.00 90.88 315 GLU A C 1
ATOM 2609 O O . GLU A 1 315 ? 2.598 21.267 -23.232 1.00 90.88 315 GLU A O 1
ATOM 2614 N N . SER A 1 316 ? 0.350 21.370 -23.160 1.00 84.62 316 SER A N 1
ATOM 2615 C CA . SER A 1 316 ? 0.222 22.010 -21.847 1.00 84.62 316 SER A CA 1
ATOM 2616 C C . SER A 1 316 ? -0.807 21.243 -21.002 1.00 84.62 316 SER A C 1
ATOM 2618 O O . SER A 1 316 ? -1.949 21.101 -21.451 1.00 84.62 316 SER A O 1
ATOM 2620 N N . PRO A 1 317 ? -0.465 20.731 -19.806 1.00 89.44 317 PRO A N 1
ATOM 2621 C CA . PRO A 1 317 ? 0.869 20.731 -19.194 1.00 89.44 317 PRO A CA 1
ATOM 2622 C C . PRO A 1 317 ? 1.907 19.967 -20.034 1.00 89.44 317 PRO A C 1
ATOM 2624 O O . PRO A 1 317 ? 1.539 19.143 -20.878 1.00 89.44 317 PRO A O 1
ATOM 2627 N N . GLY A 1 318 ? 3.190 20.265 -19.819 1.00 92.94 318 GLY A N 1
ATOM 2628 C CA . GLY A 1 318 ? 4.295 19.647 -20.556 1.00 92.94 318 GLY A CA 1
ATOM 2629 C C . GLY A 1 318 ? 4.340 18.126 -20.381 1.00 92.94 318 GLY A C 1
ATOM 2630 O O . GLY A 1 318 ? 3.800 17.569 -19.421 1.00 92.94 318 GLY A O 1
ATOM 2631 N N . LEU A 1 319 ? 4.990 17.420 -21.313 1.00 94.38 319 LEU A N 1
ATOM 2632 C CA . LEU A 1 319 ? 5.107 15.955 -21.249 1.00 94.38 319 LEU A CA 1
ATOM 2633 C C . LEU A 1 319 ? 5.821 15.474 -19.975 1.00 94.38 319 LEU A C 1
ATOM 2635 O O . LEU A 1 319 ? 5.536 14.382 -19.492 1.00 94.38 319 LEU A O 1
ATOM 2639 N N . ASP A 1 320 ? 6.722 16.277 -19.413 1.00 93.25 320 ASP A N 1
ATOM 2640 C CA . ASP A 1 320 ? 7.412 16.006 -18.153 1.00 93.25 320 ASP A CA 1
ATOM 2641 C C . ASP A 1 320 ? 6.457 16.050 -16.949 1.00 93.25 320 ASP A C 1
ATOM 2643 O O . ASP A 1 320 ? 6.463 15.130 -16.129 1.00 93.25 320 ASP A O 1
ATOM 2647 N N . GLU A 1 321 ? 5.592 17.062 -16.866 1.00 93.94 321 GLU A N 1
ATOM 2648 C CA . GLU A 1 321 ? 4.552 17.171 -15.835 1.00 93.94 321 GLU A CA 1
ATOM 2649 C C . GLU A 1 321 ? 3.503 16.065 -15.983 1.00 93.94 321 GLU A C 1
ATOM 2651 O O . GLU A 1 321 ? 3.181 15.377 -15.010 1.00 93.94 321 GLU A O 1
ATOM 2656 N N . LYS A 1 322 ? 3.047 15.807 -17.217 1.00 95.06 322 LYS A N 1
ATOM 2657 C CA . LYS A 1 322 ? 2.153 14.681 -17.528 1.00 95.06 322 LYS A CA 1
ATOM 2658 C C . LYS A 1 322 ? 2.777 13.351 -17.130 1.00 95.06 322 LYS A C 1
ATOM 2660 O O . LYS A 1 322 ? 2.100 12.487 -16.577 1.00 95.06 322 LYS A O 1
ATOM 2665 N N . PHE A 1 323 ? 4.073 13.160 -17.375 1.00 95.44 323 PHE A N 1
ATOM 2666 C CA . PHE A 1 323 ? 4.749 11.932 -16.980 1.00 95.44 323 PHE A CA 1
ATOM 2667 C C . PHE A 1 323 ? 4.935 11.839 -15.459 1.00 95.44 323 PHE A C 1
ATOM 2669 O O . PHE A 1 323 ? 4.819 10.746 -14.915 1.00 95.44 323 PHE A O 1
ATOM 2676 N N . LYS A 1 324 ? 5.125 12.941 -14.732 1.00 92.00 324 LYS A N 1
ATOM 2677 C CA . LYS A 1 324 ? 5.169 12.913 -13.257 1.00 92.00 324 LYS A CA 1
ATOM 2678 C C . LYS A 1 324 ? 3.808 12.605 -12.626 1.00 92.00 324 LYS A C 1
ATOM 2680 O O . LYS A 1 324 ? 3.760 11.864 -11.643 1.00 92.00 324 LYS A O 1
ATOM 2685 N N . ASP A 1 325 ? 2.716 13.096 -13.211 1.00 92.19 325 ASP A N 1
ATOM 2686 C CA . ASP A 1 325 ? 1.357 12.831 -12.727 1.00 92.19 325 ASP A CA 1
ATOM 2687 C C . ASP A 1 325 ? 0.976 11.350 -12.882 1.00 92.19 325 ASP A C 1
ATOM 2689 O O . ASP A 1 325 ? 0.860 10.806 -13.981 1.00 92.19 325 ASP A O 1
ATOM 2693 N N . THR A 1 326 ? 0.738 10.681 -11.756 1.00 88.12 326 THR A N 1
ATOM 2694 C CA . THR A 1 326 ? 0.423 9.249 -11.696 1.00 88.12 326 THR A CA 1
ATOM 2695 C C . THR A 1 326 ? -0.902 8.859 -12.333 1.00 88.12 326 THR A C 1
ATOM 2697 O O . THR A 1 326 ? -1.043 7.710 -12.749 1.00 88.12 326 THR A O 1
ATOM 2700 N N . ASN A 1 327 ? -1.860 9.782 -12.396 1.00 89.69 327 ASN A N 1
ATOM 2701 C CA . ASN A 1 327 ? -3.182 9.517 -12.964 1.00 89.69 327 ASN A CA 1
ATOM 2702 C C . ASN A 1 327 ? -3.221 9.792 -14.470 1.00 89.69 327 ASN A C 1
ATOM 2704 O O . ASN A 1 327 ? -4.145 9.355 -15.158 1.00 89.69 327 ASN A O 1
ATOM 2708 N N . ASN A 1 328 ? -2.208 10.486 -14.988 1.00 95.25 328 ASN A N 1
ATOM 2709 C CA . ASN A 1 328 ? -2.127 10.831 -16.392 1.00 95.25 328 ASN A CA 1
ATOM 2710 C C . ASN A 1 328 ? -1.951 9.582 -17.284 1.00 95.25 328 ASN A C 1
ATOM 2712 O O . ASN A 1 328 ? -1.183 8.675 -16.935 1.00 95.25 328 ASN A O 1
ATOM 2716 N N . PRO A 1 329 ? -2.613 9.534 -18.455 1.00 96.12 329 PRO A N 1
ATOM 2717 C CA . PRO A 1 329 ? -2.503 8.427 -19.404 1.00 96.12 329 PRO A CA 1
ATOM 2718 C C . PRO A 1 329 ? -1.107 8.227 -20.012 1.00 96.12 329 PRO A C 1
ATOM 2720 O O . PRO A 1 329 ? -0.841 7.134 -20.513 1.00 96.12 329 PRO A O 1
ATOM 2723 N N . LEU A 1 330 ? -0.213 9.223 -19.961 1.00 97.19 330 LEU A N 1
ATOM 2724 C CA . LEU A 1 330 ? 1.157 9.102 -20.463 1.00 97.19 330 LEU A CA 1
ATOM 2725 C C . LEU A 1 330 ? 1.973 8.151 -19.575 1.00 97.19 330 LEU A C 1
ATOM 2727 O O . LEU A 1 330 ? 2.423 8.526 -18.484 1.00 97.19 330 LEU A O 1
ATOM 2731 N N . ARG A 1 331 ? 2.142 6.906 -20.040 1.00 96.88 331 ARG A N 1
ATOM 2732 C CA . ARG A 1 331 ? 2.681 5.788 -19.240 1.00 96.88 331 ARG A CA 1
ATOM 2733 C C . ARG A 1 331 ? 3.999 5.222 -19.755 1.00 96.88 331 ARG A C 1
ATOM 2735 O O . ARG A 1 331 ? 4.740 4.667 -18.946 1.00 96.88 331 ARG A O 1
ATOM 2742 N N . ILE A 1 332 ? 4.304 5.355 -21.046 1.00 98.00 332 ILE A N 1
ATOM 2743 C CA . ILE A 1 332 ? 5.564 4.873 -21.635 1.00 98.00 332 ILE A CA 1
ATOM 2744 C C . ILE A 1 332 ? 6.235 6.013 -22.391 1.00 98.00 332 ILE A C 1
ATOM 2746 O O . ILE A 1 332 ? 5.606 6.661 -23.224 1.00 98.00 332 ILE A O 1
ATOM 2750 N N . VAL A 1 333 ? 7.516 6.247 -22.119 1.00 97.62 333 VAL A N 1
ATOM 2751 C CA . VAL A 1 333 ? 8.316 7.209 -22.884 1.00 97.62 333 VAL A CA 1
ATOM 2752 C C . VAL A 1 333 ? 9.539 6.555 -23.503 1.00 97.62 333 VAL A C 1
ATOM 2754 O O . VAL A 1 333 ? 10.166 5.695 -22.889 1.00 97.62 333 VAL A O 1
ATOM 2757 N N . PHE A 1 334 ? 9.876 6.981 -24.714 1.00 97.50 334 PHE A N 1
ATOM 2758 C CA . PHE A 1 334 ? 11.026 6.507 -25.479 1.00 97.50 334 PHE A CA 1
ATOM 2759 C C . PHE A 1 334 ? 12.083 7.600 -25.487 1.00 97.50 334 PHE A C 1
ATOM 2761 O O . PHE A 1 334 ? 11.822 8.708 -25.954 1.00 97.50 334 PHE A O 1
ATOM 2768 N N . VAL A 1 335 ? 13.256 7.309 -24.934 1.00 93.44 335 VAL A N 1
ATOM 2769 C CA . VAL A 1 335 ? 14.302 8.303 -24.675 1.00 93.44 335 VAL A CA 1
ATOM 2770 C C . VAL A 1 335 ? 15.658 7.829 -25.193 1.00 93.44 335 VAL A C 1
ATOM 2772 O O . VAL A 1 335 ? 15.909 6.629 -25.285 1.00 93.44 335 VAL A O 1
ATOM 2775 N N . CYS A 1 336 ? 16.544 8.774 -25.517 1.00 87.56 336 CYS A N 1
ATOM 2776 C CA . CYS A 1 336 ? 17.941 8.488 -25.883 1.00 87.56 336 CYS A CA 1
ATOM 2777 C C . CYS A 1 336 ? 18.934 9.102 -24.887 1.00 87.56 336 CYS A C 1
ATOM 2779 O O . CYS A 1 336 ? 19.707 8.376 -24.276 1.00 87.56 336 CYS A O 1
ATOM 2781 N N . ALA A 1 337 ? 18.916 10.428 -24.725 1.00 80.81 337 ALA A N 1
ATOM 2782 C CA . ALA A 1 337 ? 19.784 11.156 -23.790 1.00 80.81 337 ALA A CA 1
ATOM 2783 C C . ALA A 1 337 ? 18.979 11.963 -22.758 1.00 80.81 337 ALA A C 1
ATOM 2785 O O . ALA A 1 337 ? 19.361 12.073 -21.594 1.00 80.81 337 ALA A O 1
ATOM 2786 N N . MET A 1 338 ? 17.830 12.505 -23.172 1.00 83.62 338 MET A N 1
ATOM 2787 C CA . MET A 1 338 ? 16.940 13.253 -22.288 1.00 83.62 338 MET A CA 1
ATOM 2788 C C . MET A 1 338 ? 16.341 12.348 -21.207 1.00 83.62 338 MET A C 1
ATOM 2790 O O . MET A 1 338 ? 16.081 11.170 -21.438 1.00 83.62 338 MET A O 1
ATOM 2794 N N . TRP A 1 339 ? 16.121 12.919 -20.021 1.00 86.94 339 TRP A N 1
ATOM 2795 C CA . TRP A 1 339 ? 15.517 12.267 -18.848 1.00 86.94 339 TRP A CA 1
ATOM 2796 C C . TRP A 1 339 ? 16.302 11.090 -18.247 1.00 86.94 339 TRP A C 1
ATOM 2798 O O . TRP A 1 339 ? 15.875 10.516 -17.245 1.00 86.94 339 TRP A O 1
ATOM 2808 N N . ILE A 1 340 ? 17.484 10.777 -18.780 1.00 80.44 340 ILE A N 1
ATOM 2809 C CA . ILE A 1 340 ? 18.436 9.865 -18.138 1.00 80.44 340 ILE A CA 1
ATOM 2810 C C . ILE A 1 340 ? 18.987 10.498 -16.850 1.00 80.44 340 ILE A C 1
ATOM 2812 O O . ILE A 1 340 ? 19.061 9.862 -15.791 1.00 80.44 340 ILE A O 1
ATOM 2816 N N . THR A 1 341 ? 19.292 11.795 -16.912 1.00 74.19 341 THR A N 1
ATOM 2817 C CA . THR A 1 341 ? 19.806 12.599 -15.799 1.00 74.19 341 THR A CA 1
ATOM 2818 C C . THR A 1 341 ? 18.824 13.713 -15.428 1.00 74.19 341 THR A C 1
ATOM 2820 O O . THR A 1 341 ? 18.029 14.161 -16.251 1.00 74.19 341 THR A O 1
ATOM 2823 N N . GLY A 1 342 ? 18.814 14.118 -14.153 1.00 72.00 342 GLY A N 1
ATOM 2824 C CA . GLY A 1 342 ? 18.018 15.250 -13.648 1.00 72.00 342 GLY A CA 1
ATOM 2825 C C . GLY A 1 342 ? 16.489 15.080 -13.603 1.00 72.00 342 GLY A C 1
ATOM 2826 O O . GLY A 1 342 ? 15.830 15.821 -12.882 1.00 72.00 342 GLY A O 1
ATOM 2827 N N . PHE A 1 343 ? 15.908 14.107 -14.310 1.00 85.44 343 PHE A N 1
ATOM 2828 C CA . PHE A 1 343 ? 14.460 13.874 -14.335 1.00 85.44 343 PHE A CA 1
ATOM 2829 C C . PHE A 1 343 ? 14.009 12.894 -13.247 1.00 85.44 343 PHE A C 1
ATOM 2831 O O . PHE A 1 343 ? 14.577 11.812 -13.101 1.00 85.44 343 PHE A O 1
ATOM 2838 N N . ASP A 1 344 ? 12.972 13.245 -12.488 1.00 83.81 344 ASP A N 1
ATOM 2839 C CA . ASP A 1 344 ? 12.457 12.411 -11.403 1.00 83.81 344 ASP A CA 1
ATOM 2840 C C . ASP A 1 344 ? 10.953 12.174 -11.531 1.00 83.81 344 ASP A C 1
ATOM 2842 O O . ASP A 1 344 ? 10.173 13.119 -11.636 1.00 83.81 344 ASP A O 1
ATOM 2846 N N . ALA A 1 345 ? 10.561 10.900 -11.523 1.00 88.69 345 ALA A N 1
ATOM 2847 C CA . ALA A 1 345 ? 9.173 10.461 -11.571 1.00 88.69 345 ALA A CA 1
ATOM 2848 C C . ALA A 1 345 ? 9.007 9.240 -10.649 1.00 88.69 345 ALA A C 1
ATOM 2850 O O . ALA A 1 345 ? 9.295 8.120 -11.074 1.00 88.69 345 ALA A O 1
ATOM 2851 N N . PRO A 1 346 ? 8.537 9.415 -9.397 1.00 84.25 346 PRO A N 1
ATOM 2852 C CA . PRO A 1 346 ? 8.423 8.321 -8.427 1.00 84.25 346 PRO A CA 1
ATOM 2853 C C . PRO A 1 346 ? 7.602 7.114 -8.909 1.00 84.25 346 PRO A C 1
ATOM 2855 O O . PRO A 1 346 ? 7.899 5.963 -8.586 1.00 84.25 346 PRO A O 1
ATOM 2858 N N . SER A 1 347 ? 6.605 7.382 -9.754 1.00 87.62 347 SER A N 1
ATOM 2859 C CA . SER A 1 347 ? 5.732 6.388 -10.383 1.00 87.62 347 SER A CA 1
ATOM 2860 C C . SER A 1 347 ? 6.393 5.583 -11.507 1.00 87.62 347 SER A C 1
ATOM 2862 O O . SER A 1 347 ? 5.842 4.559 -11.926 1.00 87.62 347 SER A O 1
ATOM 2864 N N . CYS A 1 348 ? 7.570 6.007 -11.988 1.00 91.62 348 CYS A N 1
ATOM 2865 C CA . CYS A 1 348 ? 8.378 5.240 -12.926 1.00 91.62 348 CYS A CA 1
ATOM 2866 C C . CYS A 1 348 ? 8.879 3.980 -12.227 1.00 91.62 348 CYS A C 1
ATOM 2868 O O . CYS A 1 348 ? 9.591 4.031 -11.226 1.00 91.62 348 CYS A O 1
ATOM 2870 N N . SER A 1 349 ? 8.453 2.833 -12.732 1.00 89.94 349 SER A N 1
ATOM 2871 C CA . SER A 1 349 ? 8.653 1.525 -12.106 1.00 89.94 349 SER A CA 1
ATOM 2872 C C . SER A 1 349 ? 9.484 0.585 -12.956 1.00 89.94 349 SER A C 1
ATOM 2874 O O . SER A 1 349 ? 9.990 -0.405 -12.436 1.00 89.94 349 SER A O 1
ATOM 2876 N N . THR A 1 350 ? 9.643 0.877 -14.248 1.00 91.56 350 THR A N 1
ATOM 2877 C CA . THR A 1 350 ? 10.436 0.038 -15.141 1.00 91.56 350 THR A CA 1
ATOM 2878 C C . THR A 1 350 ? 11.263 0.862 -16.103 1.00 91.56 350 THR A C 1
ATOM 2880 O O . THR A 1 350 ? 10.762 1.799 -16.721 1.00 91.56 350 THR A O 1
ATOM 2883 N N . VAL A 1 351 ? 12.522 0.474 -16.254 1.00 91.50 351 VAL A N 1
ATOM 2884 C CA . VAL A 1 351 ? 13.406 0.985 -17.295 1.00 91.50 351 VAL A CA 1
ATOM 2885 C C . VAL A 1 351 ? 13.795 -0.181 -18.196 1.00 91.50 351 VAL A C 1
ATOM 2887 O O . VAL A 1 351 ? 14.367 -1.166 -17.732 1.00 91.50 351 VAL A O 1
ATOM 2890 N N . TYR A 1 352 ? 13.471 -0.060 -19.478 1.00 92.31 352 TYR A N 1
ATOM 2891 C CA . TYR A 1 352 ? 13.910 -0.961 -20.536 1.00 92.31 352 TYR A CA 1
ATOM 2892 C C . TYR A 1 352 ? 15.193 -0.397 -21.141 1.00 92.31 352 TYR A C 1
ATOM 2894 O O . TYR A 1 352 ? 15.188 0.715 -21.670 1.00 92.31 352 TYR A O 1
ATOM 2902 N N . LEU A 1 353 ? 16.291 -1.136 -21.032 1.00 88.19 353 LEU A N 1
ATOM 2903 C CA . LEU A 1 353 ? 17.615 -0.727 -21.481 1.00 88.19 353 LEU A CA 1
ATOM 2904 C C . LEU A 1 353 ? 17.969 -1.424 -22.788 1.00 88.19 353 LEU A C 1
ATOM 2906 O O . LEU A 1 353 ? 18.191 -2.632 -22.818 1.00 88.19 353 LEU A O 1
ATOM 2910 N N . ASP A 1 354 ? 18.077 -0.632 -23.850 1.00 88.12 354 ASP A N 1
ATOM 2911 C CA . ASP A 1 354 ? 18.609 -1.043 -25.148 1.00 88.12 354 ASP A CA 1
ATOM 2912 C C . ASP A 1 354 ? 19.720 -0.087 -25.623 1.00 88.12 354 ASP A C 1
ATOM 2914 O O . ASP A 1 354 ? 19.827 0.295 -26.790 1.00 88.12 354 ASP A O 1
ATOM 2918 N N . LYS A 1 355 ? 20.541 0.362 -24.668 1.00 84.56 355 LYS A N 1
ATOM 2919 C CA . LYS A 1 355 ? 21.670 1.267 -24.887 1.00 84.56 355 LYS A CA 1
ATOM 2920 C C . LYS A 1 355 ? 22.885 0.756 -24.106 1.00 84.56 355 LYS A C 1
ATOM 2922 O O . LYS A 1 355 ? 22.772 0.584 -22.891 1.00 84.56 355 LYS A O 1
ATOM 2927 N N . PRO A 1 356 ? 24.045 0.536 -24.754 1.00 79.06 356 PRO A N 1
ATOM 2928 C CA . PRO A 1 356 ? 25.274 0.216 -24.035 1.00 79.06 356 PRO A CA 1
ATOM 2929 C C . PRO A 1 356 ? 25.673 1.401 -23.148 1.00 79.06 356 PRO A C 1
ATOM 2931 O O . PRO A 1 356 ? 25.831 2.509 -23.649 1.00 79.06 356 PRO A O 1
ATOM 2934 N N . MET A 1 357 ? 25.833 1.189 -21.842 1.00 75.50 357 MET A N 1
ATOM 2935 C CA . MET A 1 357 ? 26.232 2.226 -20.877 1.00 75.50 357 MET A CA 1
ATOM 2936 C C . MET A 1 357 ? 27.159 1.626 -19.814 1.00 75.50 357 MET A C 1
ATOM 2938 O O . MET A 1 357 ? 27.155 0.417 -19.616 1.00 75.50 357 MET A O 1
ATOM 2942 N N . LYS A 1 358 ? 27.946 2.445 -19.113 1.00 71.00 358 LYS A N 1
ATOM 2943 C CA . LYS A 1 358 ? 28.811 2.022 -17.997 1.00 71.00 358 LYS A CA 1
ATOM 2944 C C . LYS A 1 358 ? 28.745 3.043 -16.845 1.00 71.00 358 LYS A C 1
ATOM 2946 O O . LYS A 1 358 ? 28.188 4.132 -17.002 1.00 71.00 358 LYS A O 1
ATOM 2951 N N . ASN A 1 359 ? 29.277 2.658 -15.682 1.00 69.50 359 ASN A N 1
ATOM 2952 C CA . ASN A 1 359 ? 29.549 3.509 -14.515 1.00 69.50 359 ASN A CA 1
ATOM 2953 C C . ASN A 1 359 ? 28.377 4.425 -14.087 1.00 69.50 359 ASN A C 1
ATOM 2955 O O . ASN A 1 359 ? 27.258 3.966 -13.852 1.00 69.50 359 ASN A O 1
ATOM 2959 N N . HIS A 1 360 ? 28.638 5.729 -13.946 1.00 71.12 360 HIS A N 1
ATOM 2960 C CA . HIS A 1 360 ? 27.725 6.715 -13.370 1.00 71.12 360 HIS A CA 1
ATOM 2961 C C . HIS A 1 360 ? 26.447 6.917 -14.199 1.00 71.12 360 HIS A C 1
ATOM 2963 O O . HIS A 1 360 ? 25.364 7.004 -13.623 1.00 71.12 360 HIS A O 1
ATOM 2969 N N . THR A 1 361 ? 26.540 6.924 -15.533 1.00 72.69 361 THR A N 1
ATOM 2970 C CA . THR A 1 361 ? 25.380 7.061 -16.430 1.00 72.69 361 THR A CA 1
ATOM 2971 C C . THR A 1 361 ? 24.424 5.886 -16.265 1.00 72.69 361 THR A C 1
ATOM 2973 O O . THR A 1 361 ? 23.212 6.078 -16.150 1.00 72.69 361 THR A O 1
ATOM 2976 N N . LEU A 1 362 ? 24.961 4.666 -16.168 1.00 77.31 362 LEU A N 1
ATOM 2977 C CA . LEU A 1 362 ? 24.160 3.482 -15.870 1.00 77.31 362 LEU A CA 1
ATOM 2978 C C . LEU A 1 362 ? 23.498 3.596 -14.490 1.00 77.31 362 LEU A C 1
ATOM 2980 O O . LEU A 1 362 ? 22.286 3.420 -14.387 1.00 77.31 362 LEU A O 1
ATOM 2984 N N . MET A 1 363 ? 24.255 3.967 -13.452 1.00 73.81 363 MET A N 1
ATOM 2985 C CA . MET A 1 363 ? 23.725 4.117 -12.089 1.00 73.81 363 MET A CA 1
ATOM 2986 C C . MET A 1 363 ? 22.611 5.173 -11.992 1.00 73.81 363 MET A C 1
ATOM 2988 O O . MET A 1 363 ? 21.577 4.941 -11.363 1.00 73.81 363 MET A O 1
ATOM 2992 N N . GLN A 1 364 ? 22.772 6.315 -12.660 1.00 77.19 364 GLN A N 1
ATOM 2993 C CA . GLN A 1 364 ? 21.754 7.369 -12.714 1.00 77.19 364 GLN A CA 1
ATOM 2994 C C . GLN A 1 364 ? 20.498 6.919 -13.458 1.00 77.19 364 GLN A C 1
ATOM 2996 O O . GLN A 1 364 ? 19.386 7.271 -13.059 1.00 77.19 364 GLN A O 1
ATOM 3001 N N . THR A 1 365 ? 20.678 6.122 -14.510 1.00 80.06 365 THR A N 1
ATOM 3002 C CA . THR A 1 365 ? 19.580 5.569 -15.298 1.00 80.06 365 THR A CA 1
ATOM 3003 C C . THR A 1 365 ? 18.742 4.589 -14.482 1.00 80.06 365 THR A C 1
ATOM 3005 O O . THR A 1 365 ? 17.518 4.707 -14.421 1.00 80.06 365 THR A O 1
ATOM 3008 N N . ILE A 1 366 ? 19.387 3.630 -13.815 1.00 76.31 366 ILE A N 1
ATOM 3009 C CA . ILE A 1 366 ? 18.681 2.585 -13.060 1.00 76.31 366 ILE A CA 1
ATOM 3010 C C . ILE A 1 366 ? 17.998 3.157 -11.813 1.00 76.31 366 ILE A C 1
ATOM 3012 O O . ILE A 1 366 ? 16.930 2.693 -11.411 1.00 76.31 366 ILE A O 1
ATOM 3016 N N . ALA A 1 367 ? 18.555 4.230 -11.240 1.00 76.44 367 ALA A N 1
ATOM 3017 C CA . ALA A 1 367 ? 17.961 4.931 -10.109 1.00 76.44 367 ALA A CA 1
ATOM 3018 C C . ALA A 1 367 ? 16.575 5.527 -10.431 1.00 76.44 367 ALA A C 1
ATOM 3020 O O . ALA A 1 367 ? 15.770 5.698 -9.513 1.00 76.44 367 ALA A O 1
ATOM 3021 N N . ARG A 1 368 ? 16.246 5.770 -11.713 1.00 82.31 368 ARG A N 1
ATOM 3022 C CA . ARG A 1 368 ? 14.928 6.285 -12.141 1.00 82.31 368 ARG A CA 1
ATOM 3023 C C . ARG A 1 368 ? 13.786 5.342 -11.783 1.00 82.31 368 ARG A C 1
ATOM 3025 O O . ARG A 1 368 ? 12.719 5.801 -11.388 1.00 82.31 368 ARG A O 1
ATOM 3032 N N . ALA A 1 369 ? 14.019 4.031 -11.846 1.00 83.44 369 ALA A N 1
ATOM 3033 C CA . ALA A 1 369 ? 13.029 3.041 -11.438 1.00 83.44 369 ALA A CA 1
ATOM 3034 C C . ALA A 1 369 ? 12.987 2.830 -9.917 1.00 83.44 369 ALA A C 1
ATOM 3036 O O . ALA A 1 369 ? 12.090 2.148 -9.439 1.00 83.44 369 ALA A O 1
ATOM 3037 N N . ASN A 1 370 ? 13.908 3.394 -9.129 1.00 72.50 370 ASN A N 1
ATOM 3038 C CA . ASN A 1 370 ? 14.110 3.009 -7.726 1.00 72.50 370 ASN A CA 1
ATOM 3039 C C . ASN A 1 370 ? 13.570 4.015 -6.690 1.00 72.50 370 ASN A C 1
ATOM 3041 O O . ASN A 1 370 ? 13.847 3.916 -5.497 1.00 72.50 370 ASN A O 1
ATOM 3045 N N . ARG A 1 371 ? 12.788 5.005 -7.119 1.00 77.00 371 ARG A N 1
ATOM 3046 C CA . ARG A 1 371 ? 12.087 5.902 -6.190 1.00 77.00 371 ARG A CA 1
ATOM 3047 C C . ARG A 1 371 ? 10.956 5.168 -5.463 1.00 77.00 371 ARG A C 1
ATOM 3049 O O . ARG A 1 371 ? 10.172 4.471 -6.110 1.00 77.00 371 ARG A O 1
ATOM 3056 N N . VAL A 1 372 ? 10.876 5.334 -4.143 1.00 72.81 372 VAL A N 1
ATOM 3057 C CA . VAL A 1 372 ? 9.812 4.764 -3.298 1.00 72.81 372 VAL A CA 1
ATOM 3058 C C . VAL A 1 372 ? 8.475 5.406 -3.668 1.00 72.81 372 VAL A C 1
ATOM 3060 O O . VAL A 1 372 ? 8.397 6.629 -3.788 1.00 72.81 372 VAL A O 1
ATOM 3063 N N . PHE A 1 373 ? 7.432 4.596 -3.881 1.00 73.00 373 PHE A N 1
ATOM 3064 C CA . PHE A 1 373 ? 6.127 5.112 -4.297 1.00 73.00 373 PHE A CA 1
ATOM 3065 C C . PHE A 1 373 ? 4.961 4.140 -4.034 1.00 73.00 373 PHE A C 1
ATOM 3067 O O . PHE A 1 373 ? 4.818 3.150 -4.744 1.00 73.00 373 PHE A O 1
ATOM 3074 N N . LYS A 1 374 ? 4.051 4.464 -3.104 1.00 79.56 374 LYS A N 1
ATOM 3075 C CA . LYS A 1 374 ? 2.797 3.711 -2.854 1.00 79.56 374 LYS A CA 1
ATOM 3076 C C . LYS A 1 374 ? 3.019 2.182 -2.772 1.00 79.56 374 LYS A C 1
ATOM 3078 O O . LYS A 1 374 ? 3.871 1.724 -2.025 1.00 79.56 374 LYS A O 1
ATOM 3083 N N . GLU A 1 375 ? 2.275 1.400 -3.565 1.00 70.25 375 GLU A N 1
ATOM 3084 C CA . GLU A 1 375 ? 2.352 -0.068 -3.666 1.00 70.25 375 GLU A CA 1
ATOM 3085 C C . GLU A 1 375 ? 3.569 -0.592 -4.454 1.00 70.25 375 GLU A C 1
ATOM 3087 O O . GLU A 1 375 ? 3.693 -1.797 -4.689 1.00 70.25 375 GLU A O 1
ATOM 3092 N N . LYS A 1 376 ? 4.455 0.289 -4.929 1.00 76.19 376 LYS A N 1
ATOM 3093 C CA . LYS A 1 376 ? 5.634 -0.108 -5.696 1.00 76.19 376 LYS A CA 1
ATOM 3094 C C . LYS A 1 376 ? 6.647 -0.775 -4.774 1.00 76.19 376 LYS A C 1
ATOM 3096 O O . LYS A 1 376 ? 7.359 -0.115 -4.023 1.00 76.19 376 LYS A O 1
ATOM 3101 N N . VAL A 1 377 ? 6.735 -2.094 -4.891 1.00 71.88 377 VAL A N 1
ATOM 3102 C CA . VAL A 1 377 ? 7.651 -2.916 -4.092 1.00 71.88 377 VAL A CA 1
ATOM 3103 C C . VAL A 1 377 ? 9.101 -2.750 -4.547 1.00 71.88 377 VAL A C 1
ATOM 3105 O O . VAL A 1 377 ? 10.016 -2.738 -3.728 1.00 71.88 377 VAL A O 1
ATOM 3108 N N . ASN A 1 378 ? 9.313 -2.613 -5.855 1.00 74.25 378 ASN A N 1
ATOM 3109 C CA . ASN A 1 378 ? 10.629 -2.527 -6.472 1.00 74.25 378 ASN A CA 1
ATOM 3110 C C . ASN A 1 378 ? 10.596 -1.750 -7.797 1.00 74.25 378 ASN A C 1
ATOM 3112 O O . ASN A 1 378 ? 9.556 -1.603 -8.441 1.00 74.25 378 ASN A O 1
ATOM 3116 N N . GLY A 1 379 ? 11.768 -1.258 -8.201 1.00 80.88 379 GLY A N 1
ATOM 3117 C CA . GLY A 1 379 ? 12.045 -0.880 -9.583 1.00 80.88 379 GLY A CA 1
ATOM 3118 C C . GLY A 1 379 ? 12.487 -2.095 -10.389 1.00 80.88 379 GLY A C 1
ATOM 3119 O O . GLY A 1 379 ? 13.238 -2.920 -9.876 1.00 80.88 379 GLY A O 1
ATOM 3120 N N . LEU A 1 380 ? 12.030 -2.198 -11.634 1.00 84.12 380 LEU A N 1
ATOM 3121 C CA . LEU A 1 380 ? 12.450 -3.234 -12.574 1.00 84.12 380 LEU A CA 1
ATOM 3122 C C . LEU A 1 380 ? 13.374 -2.624 -13.621 1.00 84.12 380 LEU A C 1
ATOM 3124 O O . LEU A 1 380 ? 13.031 -1.628 -14.257 1.00 84.12 380 LEU A O 1
ATOM 3128 N N . ILE A 1 381 ? 14.527 -3.243 -13.829 1.00 84.88 381 ILE A N 1
ATOM 3129 C CA . ILE A 1 381 ? 15.382 -2.935 -14.969 1.00 84.88 381 ILE A CA 1
ATOM 3130 C C . ILE A 1 381 ? 15.387 -4.154 -15.873 1.00 84.88 381 ILE A C 1
ATOM 3132 O O . ILE A 1 381 ? 15.715 -5.237 -15.397 1.00 84.88 381 ILE A O 1
ATOM 3136 N N . VAL A 1 382 ? 15.018 -3.955 -17.136 1.00 84.25 382 VAL A N 1
ATOM 3137 C CA . VAL A 1 382 ? 15.010 -4.986 -18.176 1.00 84.25 382 VAL A CA 1
ATOM 3138 C C . VAL A 1 382 ? 16.130 -4.661 -19.154 1.00 84.25 382 VAL A C 1
ATOM 3140 O O . VAL A 1 382 ? 16.085 -3.624 -19.810 1.00 84.25 382 VAL A O 1
ATOM 3143 N N . ASP A 1 383 ? 17.150 -5.508 -19.217 1.00 84.00 383 ASP A N 1
ATOM 3144 C CA . ASP A 1 383 ? 18.365 -5.272 -20.002 1.00 84.00 383 ASP A CA 1
ATOM 3145 C C . ASP A 1 383 ? 18.409 -6.157 -21.252 1.00 84.00 383 ASP A C 1
ATOM 3147 O O . ASP A 1 383 ? 18.578 -7.370 -21.158 1.00 84.00 383 ASP A O 1
ATOM 3151 N N . TYR A 1 384 ? 18.280 -5.540 -22.430 1.00 82.38 384 TYR A N 1
ATOM 3152 C CA . TYR A 1 384 ? 18.296 -6.233 -23.724 1.00 82.38 384 TYR A CA 1
ATOM 3153 C C . TYR A 1 384 ? 19.688 -6.336 -24.355 1.00 82.38 384 TYR A C 1
ATOM 3155 O O . TYR A 1 384 ? 19.832 -6.930 -25.431 1.00 82.38 384 TYR A O 1
ATOM 3163 N N . ILE A 1 385 ? 20.706 -5.734 -23.736 1.00 75.06 385 ILE A N 1
ATOM 3164 C CA . ILE A 1 385 ? 22.057 -5.646 -24.303 1.00 75.06 385 ILE A CA 1
ATOM 3165 C C . ILE A 1 385 ? 23.135 -6.263 -23.402 1.00 75.06 385 ILE A C 1
ATOM 3167 O O . ILE A 1 385 ? 24.263 -6.465 -23.847 1.00 75.06 385 ILE A O 1
ATOM 3171 N N . GLY A 1 386 ? 22.795 -6.613 -22.161 1.00 71.25 386 GLY A N 1
ATOM 3172 C CA . GLY A 1 386 ? 23.693 -7.287 -21.223 1.00 71.25 386 GLY A CA 1
ATOM 3173 C C . GLY A 1 386 ? 24.678 -6.341 -20.534 1.00 71.25 386 GLY A C 1
ATOM 3174 O O . GLY A 1 386 ? 25.786 -6.753 -20.177 1.00 71.25 386 GLY A O 1
ATOM 3175 N N . VAL A 1 387 ? 24.298 -5.076 -20.333 1.00 69.19 387 VAL A N 1
ATOM 3176 C CA . VAL A 1 387 ? 25.093 -4.098 -19.581 1.00 69.19 387 VAL A CA 1
ATOM 3177 C C . VAL A 1 387 ? 25.434 -4.599 -18.175 1.00 69.19 387 VAL A C 1
ATOM 3179 O O . VAL A 1 387 ? 26.556 -4.398 -17.709 1.00 69.19 387 VAL A O 1
ATOM 3182 N N . PHE A 1 388 ? 24.506 -5.276 -17.493 1.00 65.25 388 PHE A N 1
ATOM 3183 C CA . PHE A 1 388 ? 24.712 -5.641 -16.086 1.00 65.25 388 PHE A CA 1
ATOM 3184 C C . PHE A 1 388 ? 25.740 -6.742 -15.865 1.00 65.25 388 PHE A C 1
ATOM 3186 O O . PHE A 1 388 ? 26.475 -6.675 -14.884 1.00 65.25 388 PHE A O 1
ATOM 3193 N N . ARG A 1 389 ? 25.842 -7.713 -16.778 1.00 61.28 389 ARG A N 1
ATOM 3194 C CA . ARG A 1 389 ? 26.858 -8.776 -16.685 1.00 61.28 389 ARG A CA 1
ATOM 3195 C C . ARG A 1 389 ? 28.267 -8.172 -16.672 1.00 61.28 389 ARG A C 1
ATOM 3197 O O . ARG A 1 389 ? 29.094 -8.509 -15.838 1.00 61.28 389 ARG A O 1
ATOM 3204 N N . ASN A 1 390 ? 28.459 -7.161 -17.516 1.00 56.00 390 ASN A N 1
ATOM 3205 C CA . ASN A 1 390 ? 29.699 -6.407 -17.641 1.00 56.00 390 ASN A CA 1
ATOM 3206 C C . ASN A 1 390 ? 29.938 -5.433 -16.475 1.00 56.00 390 ASN A C 1
ATOM 3208 O O . ASN A 1 390 ? 31.080 -5.204 -16.091 1.00 56.00 390 ASN A O 1
ATOM 3212 N N . LEU A 1 391 ? 28.877 -4.850 -15.900 1.00 59.03 391 LEU A N 1
ATOM 3213 C CA . LEU A 1 391 ? 28.984 -4.032 -14.688 1.00 59.03 391 LEU A CA 1
ATOM 3214 C C . LEU A 1 391 ? 29.447 -4.877 -13.495 1.00 59.03 391 LEU A C 1
ATOM 3216 O O . LEU A 1 391 ? 30.291 -4.421 -12.736 1.00 59.03 391 LEU A O 1
ATOM 3220 N N . GLN A 1 392 ? 28.915 -6.092 -13.334 1.00 56.12 392 GLN A N 1
ATOM 3221 C CA . GLN A 1 392 ? 29.325 -7.015 -12.271 1.00 56.12 392 GLN A CA 1
ATOM 3222 C C . GLN A 1 392 ? 30.795 -7.432 -12.424 1.00 56.12 392 GLN A C 1
ATOM 3224 O O . GLN A 1 392 ? 31.535 -7.410 -11.445 1.00 56.12 392 GLN A O 1
ATOM 3229 N N . GLU A 1 393 ? 31.241 -7.716 -13.651 1.00 53.06 393 GLU A N 1
ATOM 3230 C CA . GLU A 1 393 ? 32.651 -7.998 -13.963 1.00 53.06 393 GLU A CA 1
ATOM 3231 C C . GLU A 1 393 ? 33.564 -6.783 -13.703 1.00 53.06 393 GLU A C 1
ATOM 3233 O O . GLU A 1 393 ? 34.619 -6.919 -13.086 1.00 53.06 393 GLU A O 1
ATOM 3238 N N . ALA A 1 394 ? 33.146 -5.572 -14.092 1.00 47.28 394 ALA A N 1
ATOM 3239 C CA . ALA A 1 394 ? 33.905 -4.343 -13.843 1.00 47.28 394 ALA A CA 1
ATOM 3240 C C . ALA A 1 394 ? 33.957 -3.971 -12.349 1.00 47.28 394 ALA A C 1
ATOM 3242 O O . ALA A 1 394 ? 35.008 -3.577 -11.847 1.00 47.28 394 ALA A O 1
ATOM 3243 N N . LEU A 1 395 ? 32.853 -4.126 -11.613 1.00 46.78 395 LEU A N 1
ATOM 3244 C CA . LEU A 1 395 ? 32.807 -3.897 -10.166 1.00 46.78 395 LEU A CA 1
ATOM 3245 C C . LEU A 1 395 ? 33.635 -4.932 -9.395 1.00 46.78 395 LEU A C 1
ATOM 3247 O O . LEU A 1 395 ? 34.251 -4.559 -8.404 1.00 46.78 395 LEU A O 1
ATOM 3251 N N . ALA A 1 396 ? 33.744 -6.177 -9.867 1.00 44.28 396 ALA A N 1
ATOM 3252 C CA . ALA A 1 396 ? 34.661 -7.167 -9.291 1.00 44.28 396 ALA A CA 1
ATOM 3253 C C . ALA A 1 396 ? 36.146 -6.764 -9.456 1.00 44.28 396 ALA A C 1
ATOM 3255 O O . ALA A 1 396 ? 36.964 -6.987 -8.560 1.00 44.28 396 ALA A O 1
ATOM 3256 N N . ILE A 1 397 ? 36.494 -6.092 -10.564 1.00 39.50 397 ILE A N 1
ATOM 3257 C CA . ILE A 1 397 ? 37.850 -5.572 -10.832 1.00 39.50 397 ILE A CA 1
ATOM 3258 C C . ILE A 1 397 ? 38.147 -4.282 -10.037 1.00 39.50 397 ILE A C 1
ATOM 3260 O O . ILE A 1 397 ? 39.290 -4.045 -9.647 1.00 39.50 397 ILE A O 1
ATOM 3264 N N . TYR A 1 398 ? 37.141 -3.441 -9.769 1.00 36.56 398 TYR A N 1
ATOM 3265 C CA . TYR A 1 398 ? 37.313 -2.176 -9.033 1.00 36.56 398 TYR A CA 1
ATOM 3266 C C . TYR A 1 398 ? 37.115 -2.299 -7.511 1.00 36.56 398 TYR A C 1
ATOM 3268 O O . TYR A 1 398 ? 37.795 -1.597 -6.757 1.00 36.56 398 TYR A O 1
ATOM 3276 N N . GLY A 1 399 ? 36.255 -3.212 -7.049 1.00 38.75 399 GLY A N 1
ATOM 3277 C CA . GLY A 1 399 ? 36.041 -3.524 -5.629 1.00 38.75 399 GLY A CA 1
ATOM 3278 C C . GLY A 1 399 ? 37.261 -4.166 -4.962 1.00 38.75 399 GLY A C 1
ATOM 3279 O O . GLY A 1 399 ? 37.456 -4.044 -3.759 1.00 38.75 399 GLY A O 1
ATOM 3280 N N . SER A 1 400 ? 38.160 -4.753 -5.755 1.00 40.03 400 SER A N 1
ATOM 3281 C CA . SER A 1 400 ? 39.416 -5.341 -5.284 1.00 40.03 400 SER A CA 1
ATOM 3282 C C . SER A 1 400 ? 40.572 -4.332 -5.136 1.00 40.03 400 SER A C 1
ATOM 3284 O O . SER A 1 400 ? 41.599 -4.671 -4.547 1.00 40.03 400 SER A O 1
ATOM 3286 N N . ALA A 1 401 ? 40.432 -3.082 -5.610 1.00 36.50 401 ALA A N 1
ATOM 3287 C CA . ALA A 1 401 ? 41.542 -2.115 -5.665 1.00 36.50 401 ALA A CA 1
ATOM 3288 C C . ALA A 1 401 ? 41.374 -0.844 -4.808 1.00 36.50 401 ALA A C 1
ATOM 3290 O O . ALA A 1 401 ? 42.281 -0.010 -4.769 1.00 36.50 401 ALA A O 1
ATOM 3291 N N . SER A 1 402 ? 40.254 -0.654 -4.108 1.00 34.66 402 SER A N 1
ATOM 3292 C CA . SER A 1 402 ? 40.046 0.508 -3.229 1.00 34.66 402 SER A CA 1
ATOM 3293 C C . SER A 1 402 ? 39.342 0.061 -1.957 1.00 34.66 402 SER A C 1
ATOM 3295 O O . SER A 1 402 ? 38.281 -0.535 -2.042 1.00 34.66 402 SER A O 1
ATOM 3297 N N . GLY A 1 403 ? 39.929 0.342 -0.788 1.00 37.75 403 GLY A N 1
ATOM 3298 C CA . GLY A 1 403 ? 39.481 -0.110 0.541 1.00 37.75 403 GLY A CA 1
ATOM 3299 C C . GLY A 1 403 ? 38.133 0.437 1.038 1.00 37.75 403 GLY A C 1
ATOM 3300 O O . GLY A 1 403 ? 38.000 0.726 2.223 1.00 37.75 403 GLY A O 1
ATOM 3301 N N . GLY A 1 404 ? 37.158 0.606 0.147 1.00 38.00 404 GLY A N 1
ATOM 3302 C CA . GLY A 1 404 ? 35.746 0.779 0.450 1.00 38.00 404 GLY A CA 1
ATOM 3303 C C . GLY A 1 404 ? 35.037 -0.550 0.234 1.00 38.00 404 GLY A C 1
ATOM 3304 O O . GLY A 1 404 ? 34.576 -0.811 -0.864 1.00 38.00 404 GLY A O 1
ATOM 3305 N N . GLY A 1 405 ? 35.040 -1.365 1.284 1.00 41.38 405 GLY A N 1
ATOM 3306 C CA . GLY A 1 405 ? 34.200 -2.511 1.639 1.00 41.38 405 GLY A CA 1
ATOM 3307 C C . GLY A 1 405 ? 33.263 -3.287 0.716 1.00 41.38 405 GLY A C 1
ATOM 3308 O O . GLY A 1 405 ? 32.482 -4.072 1.241 1.00 41.38 405 GLY A O 1
ATOM 3309 N N . VAL A 1 406 ? 33.304 -3.148 -0.597 1.00 40.06 406 VAL A N 1
ATOM 3310 C CA . VAL A 1 406 ? 32.537 -4.001 -1.503 1.00 40.06 406 VAL A CA 1
ATOM 3311 C C . VAL A 1 406 ? 33.233 -5.364 -1.550 1.00 40.06 406 VAL A C 1
ATOM 3313 O O . VAL A 1 406 ? 34.318 -5.486 -2.116 1.00 40.06 406 VAL A O 1
ATOM 3316 N N . GLU A 1 407 ? 32.648 -6.380 -0.908 1.00 43.22 407 GLU A N 1
ATOM 3317 C CA . GLU A 1 407 ? 33.109 -7.765 -1.059 1.00 43.22 407 GLU A CA 1
ATOM 3318 C C . GLU A 1 407 ? 32.863 -8.266 -2.488 1.00 43.22 407 GLU A C 1
ATOM 3320 O O . GLU A 1 407 ? 32.005 -7.763 -3.221 1.00 43.22 407 GLU A O 1
ATOM 3325 N N . GLU A 1 408 ? 33.617 -9.290 -2.883 1.00 38.78 408 GLU A N 1
ATOM 3326 C CA . GLU A 1 408 ? 33.471 -9.986 -4.158 1.00 38.78 408 GLU A CA 1
ATOM 3327 C C . GLU A 1 408 ? 32.061 -10.613 -4.257 1.00 38.78 408 GLU A C 1
ATOM 3329 O O . GLU A 1 408 ? 31.813 -11.709 -3.763 1.00 38.78 408 GLU A O 1
ATOM 3334 N N . GLY A 1 409 ? 31.109 -9.886 -4.857 1.00 45.25 409 GLY A N 1
ATOM 3335 C CA . GLY A 1 409 ? 29.723 -10.333 -5.062 1.00 45.25 409 GLY A CA 1
ATOM 3336 C C . GLY A 1 409 ? 28.627 -9.362 -4.606 1.00 45.25 409 GLY A C 1
ATOM 3337 O O . GLY A 1 409 ? 27.470 -9.556 -4.986 1.00 45.25 409 GLY A O 1
ATOM 3338 N N . ASP A 1 410 ? 28.955 -8.306 -3.854 1.00 44.28 410 ASP A N 1
ATOM 3339 C CA . ASP A 1 410 ? 27.962 -7.323 -3.405 1.00 44.28 410 ASP A CA 1
ATOM 3340 C C . ASP A 1 410 ? 27.649 -6.350 -4.553 1.00 44.28 410 ASP A C 1
ATOM 3342 O O . ASP A 1 410 ? 28.492 -5.568 -4.998 1.00 44.28 410 ASP A O 1
ATOM 3346 N N . THR A 1 411 ? 26.446 -6.456 -5.119 1.00 51.47 411 THR A N 1
ATOM 3347 C CA . THR A 1 411 ? 26.069 -5.708 -6.326 1.00 51.47 411 THR A CA 1
ATOM 3348 C C . THR A 1 411 ? 24.891 -4.784 -6.020 1.00 51.47 411 THR A C 1
ATOM 3350 O O . THR A 1 411 ? 23.948 -5.203 -5.351 1.00 51.47 411 THR A O 1
ATOM 3353 N N . PRO A 1 412 ? 24.860 -3.535 -6.535 1.00 53.47 412 PRO A N 1
ATOM 3354 C CA . PRO A 1 412 ? 23.755 -2.593 -6.298 1.00 53.47 412 PRO A CA 1
ATOM 3355 C C . PRO A 1 412 ? 22.367 -3.083 -6.752 1.00 53.47 412 PRO A C 1
ATOM 3357 O O . PRO A 1 412 ? 21.369 -2.373 -6.576 1.00 53.47 412 PRO A O 1
ATOM 3360 N N . VAL A 1 413 ? 22.302 -4.254 -7.396 1.00 60.66 413 VAL A N 1
ATOM 3361 C CA . VAL A 1 413 ? 21.120 -4.813 -8.034 1.00 60.66 413 VAL A CA 1
ATOM 3362 C C . VAL A 1 413 ? 21.090 -6.341 -7.881 1.00 60.66 413 VAL A C 1
ATOM 3364 O O . VAL A 1 413 ? 21.938 -7.034 -8.430 1.00 60.66 413 VAL A O 1
ATOM 3367 N N . ASN A 1 414 ? 20.085 -6.878 -7.178 1.00 64.75 414 ASN A N 1
ATOM 3368 C CA . ASN A 1 414 ? 19.977 -8.321 -6.903 1.00 64.75 414 ASN A CA 1
ATOM 3369 C C . ASN A 1 414 ? 19.155 -9.084 -7.953 1.00 64.75 414 ASN A C 1
ATOM 3371 O O . ASN A 1 414 ? 18.155 -8.550 -8.438 1.00 64.75 414 ASN A O 1
ATOM 3375 N N . PRO A 1 415 ? 19.475 -10.353 -8.265 1.00 69.06 415 PRO A N 1
ATOM 3376 C CA . PRO A 1 415 ? 18.684 -11.142 -9.199 1.00 69.06 415 PRO A CA 1
ATOM 3377 C C . PRO A 1 415 ? 17.305 -11.495 -8.626 1.00 69.06 415 PRO A C 1
ATOM 3379 O O . PRO A 1 415 ? 17.118 -11.710 -7.426 1.00 69.06 415 PRO A O 1
ATOM 3382 N N . LYS A 1 416 ? 16.325 -11.620 -9.522 1.00 75.00 416 LYS A N 1
ATOM 3383 C CA . LYS A 1 416 ? 14.936 -11.974 -9.192 1.00 75.00 416 LYS A CA 1
ATOM 3384 C C . LYS A 1 416 ? 14.779 -13.318 -8.468 1.00 75.00 416 LYS A C 1
ATOM 3386 O O . LYS A 1 416 ? 13.832 -13.487 -7.707 1.00 75.00 416 LYS A O 1
ATOM 3391 N N . THR A 1 417 ? 15.722 -14.245 -8.632 1.00 79.19 417 THR A N 1
ATOM 3392 C CA . THR A 1 417 ? 15.749 -15.550 -7.944 1.00 79.19 417 THR A CA 1
ATOM 3393 C C . THR A 1 417 ? 15.735 -15.428 -6.419 1.00 79.19 417 THR A C 1
ATOM 3395 O O . THR A 1 417 ? 15.104 -16.246 -5.755 1.00 79.19 417 THR A O 1
ATOM 3398 N N . VAL A 1 418 ? 16.335 -14.371 -5.862 1.00 81.12 418 VAL A N 1
ATOM 3399 C CA . VAL A 1 418 ? 16.276 -14.072 -4.419 1.00 81.12 418 VAL A CA 1
ATOM 3400 C C . VAL A 1 418 ? 14.835 -13.787 -3.982 1.00 81.12 418 VAL A C 1
ATOM 3402 O O . VAL A 1 418 ? 14.401 -14.209 -2.921 1.00 81.12 418 VAL A O 1
ATOM 3405 N N . LEU A 1 419 ? 14.055 -13.119 -4.836 1.00 78.88 419 LEU A N 1
ATOM 3406 C CA . LEU A 1 419 ? 12.667 -12.710 -4.576 1.00 78.88 419 LEU A CA 1
ATOM 3407 C C . LEU A 1 419 ? 11.713 -13.900 -4.669 1.00 78.88 419 LEU A C 1
ATOM 3409 O O . LEU A 1 419 ? 10.769 -14.016 -3.894 1.00 78.88 419 LEU A O 1
ATOM 3413 N N . VAL A 1 420 ? 12.015 -14.821 -5.584 1.00 86.06 420 VAL A N 1
ATOM 3414 C CA . VAL A 1 420 ? 11.352 -16.124 -5.672 1.00 86.06 420 VAL A CA 1
ATOM 3415 C C . VAL A 1 420 ? 11.608 -16.950 -4.408 1.00 86.06 420 VAL A C 1
ATOM 3417 O O . VAL A 1 420 ? 10.680 -17.570 -3.891 1.00 86.06 420 VAL A O 1
ATOM 3420 N N . GLN A 1 421 ? 12.836 -16.935 -3.884 1.00 88.19 421 GLN A N 1
ATOM 3421 C CA . GLN A 1 421 ? 13.181 -17.659 -2.662 1.00 88.19 421 GLN A CA 1
ATOM 3422 C C . GLN A 1 421 ? 12.529 -17.037 -1.415 1.00 88.19 421 GLN A C 1
ATOM 3424 O O . GLN A 1 421 ? 11.899 -17.757 -0.645 1.00 88.19 421 GLN A O 1
ATOM 3429 N N . GLU A 1 422 ? 12.558 -15.712 -1.272 1.00 87.19 422 GLU A N 1
ATOM 3430 C CA . GLU A 1 422 ? 11.842 -15.006 -0.198 1.00 87.19 422 GLU A CA 1
ATOM 3431 C C . GLU A 1 422 ? 10.327 -15.236 -0.257 1.00 87.19 422 GLU A C 1
ATOM 3433 O O . GLU A 1 422 ? 9.688 -15.454 0.770 1.00 87.19 422 GLU A O 1
ATOM 3438 N N . LEU A 1 423 ? 9.728 -15.226 -1.456 1.00 88.75 423 LEU A N 1
ATOM 3439 C CA . LEU A 1 423 ? 8.310 -15.554 -1.618 1.00 88.75 423 LEU A CA 1
ATOM 3440 C C . LEU A 1 423 ? 8.023 -16.996 -1.194 1.00 88.75 423 LEU A C 1
ATOM 3442 O O . LEU A 1 423 ? 7.000 -17.258 -0.562 1.00 88.75 423 LEU A O 1
ATOM 3446 N N . ARG A 1 424 ? 8.910 -17.936 -1.534 1.00 93.94 424 ARG A N 1
ATOM 3447 C CA . ARG A 1 424 ? 8.784 -19.341 -1.133 1.00 93.94 424 ARG A CA 1
ATOM 3448 C C . ARG A 1 424 ? 8.829 -19.489 0.387 1.00 93.94 424 ARG A C 1
ATOM 3450 O O . ARG A 1 424 ? 8.017 -20.233 0.939 1.00 93.94 424 ARG A O 1
ATOM 3457 N N . GLU A 1 425 ? 9.726 -18.773 1.054 1.00 93.12 425 GLU A N 1
ATOM 3458 C CA . GLU A 1 425 ? 9.832 -18.740 2.517 1.00 93.12 425 GLU A CA 1
ATOM 3459 C C . GLU A 1 425 ? 8.582 -18.123 3.153 1.00 93.12 425 GLU A C 1
ATOM 3461 O O . GLU A 1 425 ? 7.943 -18.774 3.978 1.00 93.12 425 GLU A O 1
ATOM 3466 N N . ALA A 1 426 ? 8.141 -16.954 2.681 1.00 89.38 426 ALA A N 1
ATOM 3467 C CA . ALA A 1 426 ? 6.931 -16.292 3.174 1.00 89.38 426 ALA A CA 1
ATOM 3468 C C . ALA A 1 426 ? 5.664 -17.143 2.970 1.00 89.38 426 ALA A C 1
ATOM 3470 O O . ALA A 1 426 ? 4.781 -17.190 3.826 1.00 89.38 426 ALA A O 1
ATOM 3471 N N . ILE A 1 427 ? 5.561 -17.855 1.842 1.00 93.06 427 ILE A N 1
ATOM 3472 C CA . ILE A 1 427 ? 4.466 -18.804 1.602 1.00 93.06 427 ILE A CA 1
ATOM 3473 C C . ILE A 1 427 ? 4.545 -19.993 2.554 1.00 93.06 427 ILE A C 1
ATOM 3475 O O . ILE A 1 427 ? 3.503 -20.474 2.996 1.00 93.06 427 ILE A O 1
ATOM 3479 N N . THR A 1 428 ? 5.746 -20.484 2.853 1.00 95.00 428 THR A N 1
ATOM 3480 C CA . THR A 1 428 ? 5.933 -21.591 3.799 1.00 95.00 428 THR A CA 1
ATOM 3481 C C . THR A 1 428 ? 5.486 -21.167 5.193 1.00 95.00 428 THR A C 1
ATOM 3483 O O . THR A 1 428 ? 4.643 -21.838 5.780 1.00 95.00 428 THR A O 1
ATOM 3486 N N . GLU A 1 429 ? 5.919 -19.994 5.651 1.00 93.06 429 GLU A N 1
ATOM 3487 C CA . GLU A 1 429 ? 5.496 -19.404 6.923 1.00 93.06 429 GLU A CA 1
ATOM 3488 C C . GLU A 1 429 ? 3.969 -19.224 6.996 1.00 93.06 429 GLU A C 1
ATOM 3490 O O . GLU A 1 429 ? 3.327 -19.661 7.953 1.00 93.06 429 GLU A O 1
ATOM 3495 N N . ALA A 1 430 ? 3.350 -18.669 5.947 1.00 91.81 430 ALA A N 1
ATOM 3496 C CA . ALA A 1 430 ? 1.899 -18.496 5.887 1.00 91.81 430 ALA A CA 1
ATOM 3497 C C . ALA A 1 430 ? 1.136 -19.836 5.877 1.00 91.81 430 ALA A C 1
ATOM 3499 O O . ALA A 1 430 ? 0.082 -19.956 6.509 1.00 91.81 430 ALA A O 1
ATOM 3500 N N . LYS A 1 431 ? 1.656 -20.857 5.181 1.00 94.06 431 LYS A N 1
ATOM 3501 C CA . LYS A 1 431 ? 1.085 -22.215 5.177 1.00 94.06 431 LYS A CA 1
ATOM 3502 C C . LYS A 1 431 ? 1.195 -22.873 6.545 1.00 94.06 431 LYS A C 1
ATOM 3504 O O . LYS A 1 431 ? 0.220 -23.474 6.997 1.00 94.06 431 LYS A O 1
ATOM 3509 N N . ASP A 1 432 ? 2.346 -22.752 7.194 1.00 93.75 432 ASP A N 1
ATOM 3510 C CA . ASP A 1 432 ? 2.581 -23.315 8.520 1.00 93.75 432 ASP A CA 1
ATOM 3511 C C . ASP A 1 432 ? 1.686 -22.646 9.560 1.00 93.75 432 ASP A C 1
ATOM 3513 O O . ASP A 1 432 ? 1.051 -23.345 10.351 1.00 93.75 432 ASP A O 1
ATOM 3517 N N . PHE A 1 433 ? 1.526 -21.322 9.490 1.00 93.75 433 PHE A N 1
ATOM 3518 C CA . PHE A 1 433 ? 0.549 -20.596 10.298 1.00 93.75 433 PHE A CA 1
ATOM 3519 C C . PHE A 1 433 ? -0.876 -21.126 10.080 1.00 93.75 433 PHE A C 1
ATOM 3521 O O . PHE A 1 433 ? -1.553 -21.487 11.043 1.00 93.75 433 PHE A O 1
ATOM 3528 N N . CYS A 1 434 ? -1.324 -21.241 8.822 1.00 93.50 434 CYS A N 1
ATOM 3529 C CA . CYS A 1 434 ? -2.655 -21.773 8.504 1.00 93.50 434 CYS A CA 1
ATOM 3530 C C . CYS A 1 434 ? -2.839 -23.181 9.087 1.00 93.50 434 CYS A C 1
ATOM 3532 O O . CYS A 1 434 ? -3.830 -23.451 9.764 1.00 93.50 434 CYS A O 1
ATOM 3534 N N . LYS A 1 435 ? -1.844 -24.056 8.912 1.00 93.12 435 LYS A N 1
ATOM 3535 C CA . LYS A 1 435 ? -1.863 -25.427 9.431 1.00 93.12 435 LYS A CA 1
ATOM 3536 C C . LYS A 1 435 ? -1.927 -25.472 10.959 1.00 93.12 435 LYS A C 1
ATOM 3538 O O . LYS A 1 435 ? -2.699 -26.260 11.500 1.00 93.12 435 LYS A O 1
ATOM 3543 N N . GLN A 1 436 ? -1.166 -24.626 11.656 1.00 92.81 436 GLN A N 1
ATOM 3544 C CA . GLN A 1 436 ? -1.211 -24.512 13.121 1.00 92.81 436 GLN A CA 1
ATOM 3545 C C . GLN A 1 436 ? -2.585 -24.057 13.628 1.00 92.81 436 GLN A C 1
ATOM 3547 O O . GLN A 1 436 ? -2.996 -24.452 14.716 1.00 92.81 436 GLN A O 1
ATOM 3552 N N . LYS A 1 437 ? -3.309 -23.256 12.838 1.00 91.75 437 LYS A N 1
ATOM 3553 C CA . LYS A 1 437 ? -4.687 -22.832 13.129 1.00 91.75 437 LYS A CA 1
ATOM 3554 C C . LYS A 1 437 ? -5.752 -23.811 12.628 1.00 91.75 437 LYS A C 1
ATOM 3556 O O . LYS A 1 437 ? -6.934 -23.541 12.785 1.00 91.75 437 LYS A O 1
ATOM 3561 N N . GLY A 1 438 ? -5.360 -24.955 12.063 1.00 90.31 438 GLY A N 1
ATOM 3562 C CA . GLY A 1 438 ? -6.292 -25.963 11.547 1.00 90.31 438 GLY A CA 1
ATOM 3563 C C . GLY A 1 438 ? -6.908 -25.619 10.186 1.00 90.31 438 GLY A C 1
ATOM 3564 O O . GLY A 1 438 ? -7.850 -26.281 9.759 1.00 90.31 438 GLY A O 1
ATOM 3565 N N . ILE A 1 439 ? -6.374 -24.617 9.486 1.00 92.31 439 ILE A N 1
ATOM 3566 C CA . ILE A 1 439 ? -6.844 -24.168 8.175 1.00 92.31 439 ILE A CA 1
ATOM 3567 C C . ILE A 1 439 ? -6.145 -24.986 7.086 1.00 92.31 439 ILE A C 1
ATOM 3569 O O . ILE A 1 439 ? -4.937 -24.865 6.867 1.00 92.31 439 ILE A O 1
ATOM 3573 N N . ASP A 1 440 ? -6.915 -25.802 6.367 1.00 86.81 440 ASP A N 1
ATOM 3574 C CA . ASP A 1 440 ? -6.422 -26.566 5.221 1.00 86.81 440 ASP A CA 1
ATOM 3575 C C . ASP A 1 440 ? -6.656 -25.798 3.913 1.00 86.81 440 ASP A C 1
ATOM 3577 O O . ASP A 1 440 ? -7.742 -25.817 3.326 1.00 86.81 440 ASP A O 1
ATOM 3581 N N . LEU A 1 441 ? -5.600 -25.139 3.430 1.00 86.25 441 LEU A N 1
ATOM 3582 C CA . LEU A 1 441 ? -5.634 -24.367 2.186 1.00 86.25 441 LEU A CA 1
ATOM 3583 C C . LEU A 1 441 ? -6.025 -25.212 0.962 1.00 86.25 441 LEU A C 1
ATOM 3585 O O . LEU A 1 441 ? -6.629 -24.680 0.034 1.00 86.25 441 LEU A O 1
ATOM 3589 N N . ASN A 1 442 ? -5.750 -26.521 0.943 1.00 83.31 442 ASN A N 1
ATOM 3590 C CA . ASN A 1 442 ? -6.118 -27.362 -0.200 1.00 83.31 442 ASN A CA 1
ATOM 3591 C C . ASN A 1 442 ? -7.630 -27.619 -0.252 1.00 83.31 442 ASN A C 1
ATOM 3593 O O . ASN A 1 442 ? -8.214 -27.680 -1.339 1.00 83.31 442 ASN A O 1
ATOM 3597 N N . LYS A 1 443 ? -8.287 -27.742 0.909 1.00 83.25 443 LYS A N 1
ATOM 3598 C CA . LYS A 1 443 ? -9.747 -27.920 0.982 1.00 83.25 443 LYS A CA 1
ATOM 3599 C C . LYS A 1 443 ? -10.504 -26.678 0.522 1.00 83.25 443 LYS A C 1
ATOM 3601 O O . LYS A 1 443 ? -11.550 -26.812 -0.110 1.00 83.25 443 LYS A O 1
ATOM 3606 N N . LEU A 1 444 ? -9.952 -25.487 0.763 1.00 79.31 444 LEU A N 1
ATOM 3607 C CA . LEU A 1 444 ? -10.553 -24.221 0.324 1.00 79.31 444 LEU A CA 1
ATOM 3608 C C . LEU A 1 444 ? -10.706 -24.121 -1.207 1.00 79.31 444 LEU A C 1
ATOM 3610 O O . LEU A 1 444 ? -11.617 -23.438 -1.679 1.00 79.31 444 LEU A O 1
ATOM 3614 N N . ASP A 1 445 ? -9.849 -24.813 -1.966 1.00 72.50 445 ASP A N 1
ATOM 3615 C CA . ASP A 1 445 ? -9.848 -24.834 -3.439 1.00 72.50 445 ASP A CA 1
ATOM 3616 C C . ASP A 1 445 ? -10.600 -26.041 -4.027 1.00 72.50 445 ASP A C 1
ATOM 3618 O O . ASP A 1 445 ? -11.317 -25.924 -5.018 1.00 72.50 445 ASP A O 1
ATOM 3622 N N . THR A 1 446 ? -10.450 -27.220 -3.416 1.00 75.75 446 THR A N 1
ATOM 3623 C CA . THR A 1 446 ? -10.905 -28.497 -4.004 1.00 75.75 446 THR A CA 1
ATOM 3624 C C . THR A 1 446 ? -12.373 -28.837 -3.740 1.00 75.75 446 THR A C 1
ATOM 3626 O O . THR A 1 446 ? -12.918 -29.735 -4.387 1.00 75.75 446 THR A O 1
ATOM 3629 N N . THR A 1 447 ? -13.041 -28.115 -2.837 1.00 78.12 447 THR A N 1
ATOM 3630 C CA . THR A 1 447 ? -14.432 -28.393 -2.454 1.00 78.12 447 THR A CA 1
ATOM 3631 C C . THR A 1 447 ? -15.416 -27.950 -3.544 1.00 78.12 447 THR A C 1
ATOM 3633 O O . THR A 1 447 ? -15.675 -26.757 -3.742 1.00 78.12 447 THR A O 1
ATOM 3636 N N . GLN A 1 448 ? -15.973 -28.927 -4.269 1.00 74.31 448 GLN A N 1
ATOM 3637 C CA . GLN A 1 448 ? -16.880 -28.681 -5.397 1.00 74.31 448 GLN A CA 1
ATOM 3638 C C . GLN A 1 448 ? -18.277 -28.249 -4.945 1.00 74.31 448 GLN A C 1
ATOM 3640 O O . GLN A 1 448 ? -18.847 -27.331 -5.542 1.00 74.31 448 GLN A O 1
ATOM 3645 N N . ASP A 1 449 ? -18.804 -28.855 -3.879 1.00 84.75 449 ASP A N 1
ATOM 3646 C CA . ASP A 1 449 ? -20.108 -28.491 -3.329 1.00 84.75 449 ASP A CA 1
ATOM 3647 C C . ASP A 1 449 ? -20.100 -27.054 -2.788 1.00 84.75 449 ASP A C 1
ATOM 3649 O O . ASP A 1 449 ? -19.159 -26.621 -2.123 1.00 84.75 449 ASP A O 1
ATOM 3653 N N . ALA A 1 450 ? -21.132 -26.280 -3.122 1.00 74.88 450 ALA A N 1
ATOM 3654 C CA . ALA A 1 450 ? -21.176 -24.860 -2.786 1.00 74.88 450 ALA A CA 1
ATOM 3655 C C . ALA A 1 450 ? -21.376 -24.614 -1.281 1.00 74.88 450 ALA A C 1
ATOM 3657 O O . ALA A 1 450 ? -20.791 -23.671 -0.744 1.00 74.88 450 ALA A O 1
ATOM 3658 N N . PHE A 1 451 ? -22.167 -25.455 -0.606 1.00 77.88 451 PHE A N 1
ATOM 3659 C CA . PHE A 1 451 ? -22.452 -25.317 0.823 1.00 77.88 451 PHE A CA 1
ATOM 3660 C C . PHE A 1 451 ? -21.265 -25.768 1.668 1.00 77.88 451 PHE A C 1
ATOM 3662 O O . PHE A 1 451 ? -20.869 -25.065 2.596 1.00 77.88 451 PHE A O 1
ATOM 3669 N N . GLU A 1 452 ? -20.654 -26.899 1.317 1.00 83.00 452 GLU A N 1
ATOM 3670 C CA . GLU A 1 452 ? -19.450 -27.385 1.990 1.00 83.00 452 GLU A CA 1
ATOM 3671 C C . GLU A 1 452 ? -18.289 -26.402 1.812 1.00 83.00 452 GLU A C 1
ATOM 3673 O O . GLU A 1 452 ? -17.575 -26.107 2.767 1.00 83.00 452 GLU A O 1
ATOM 3678 N N . ARG A 1 453 ? -18.148 -25.803 0.623 1.00 80.69 453 ARG A N 1
ATOM 3679 C CA . ARG A 1 453 ? -17.133 -24.774 0.389 1.00 80.69 453 ARG A CA 1
ATOM 3680 C C . ARG A 1 453 ? -17.367 -23.568 1.289 1.00 80.69 453 ARG A C 1
ATOM 3682 O O . ARG A 1 453 ? -16.436 -23.161 1.972 1.00 80.69 453 ARG A O 1
ATOM 3689 N N . ALA A 1 454 ? -18.585 -23.022 1.328 1.00 82.00 454 ALA A N 1
ATOM 3690 C CA . ALA A 1 454 ? -18.910 -21.908 2.222 1.00 82.00 454 ALA A CA 1
ATOM 3691 C C . ALA A 1 454 ? -18.543 -22.241 3.676 1.00 82.00 454 ALA A C 1
ATOM 3693 O O . ALA A 1 454 ? -17.828 -21.473 4.312 1.00 82.00 454 ALA A O 1
ATOM 3694 N N . LYS A 1 455 ? -18.900 -23.446 4.133 1.00 85.75 455 LYS A N 1
ATOM 3695 C CA . LYS A 1 455 ? -18.565 -23.933 5.471 1.00 85.75 455 LYS A CA 1
ATOM 3696 C C . LYS A 1 455 ? -17.056 -23.951 5.743 1.00 85.75 455 LYS A C 1
ATOM 3698 O O . LYS A 1 455 ? -16.637 -23.402 6.752 1.00 85.75 455 LYS A O 1
ATOM 3703 N N . VAL A 1 456 ? -16.239 -24.521 4.853 1.00 87.56 456 VAL A N 1
ATOM 3704 C CA . VAL A 1 456 ? -14.769 -24.570 5.028 1.00 87.56 456 VAL A CA 1
ATOM 3705 C C . VAL A 1 456 ? -14.167 -23.159 5.068 1.00 87.56 456 VAL A C 1
ATOM 3707 O O . VAL A 1 456 ? -13.230 -22.902 5.823 1.00 87.56 456 VAL A O 1
ATOM 3710 N N . TRP A 1 457 ? -14.705 -22.229 4.273 1.00 88.94 457 TRP A N 1
ATOM 3711 C CA . TRP A 1 457 ? -14.281 -20.828 4.304 1.00 88.94 457 TRP A CA 1
ATOM 3712 C C . TRP A 1 457 ? -14.675 -20.132 5.612 1.00 88.94 457 TRP A C 1
ATOM 3714 O O . TRP A 1 457 ? -13.878 -19.354 6.129 1.00 88.94 457 TRP A O 1
ATOM 3724 N N . ASP A 1 458 ? -15.861 -20.404 6.155 1.00 87.88 458 ASP A N 1
ATOM 3725 C CA . ASP A 1 458 ? -16.302 -19.837 7.435 1.00 87.88 458 ASP A CA 1
ATOM 3726 C C . ASP A 1 458 ? -15.514 -20.430 8.620 1.00 87.88 458 ASP A C 1
ATOM 3728 O O . ASP A 1 458 ? -15.087 -19.693 9.505 1.00 87.88 458 ASP A O 1
ATOM 3732 N N . GLU A 1 459 ? -15.221 -21.737 8.601 1.00 89.81 459 GLU A N 1
ATOM 3733 C CA . GLU A 1 459 ? -14.332 -22.393 9.575 1.00 89.81 459 GLU A CA 1
ATOM 3734 C C . GLU A 1 459 ? -12.924 -21.771 9.557 1.00 89.81 459 GLU A C 1
ATOM 3736 O O . GLU A 1 459 ? -12.306 -21.582 10.607 1.00 89.81 459 GLU A O 1
ATOM 3741 N N . ALA A 1 460 ? -12.421 -21.410 8.371 1.00 91.12 460 ALA A N 1
ATOM 3742 C CA . ALA A 1 460 ? -11.139 -20.728 8.235 1.00 91.12 460 ALA A CA 1
ATOM 3743 C C . ALA A 1 460 ? -11.166 -19.301 8.806 1.00 91.12 460 ALA A C 1
ATOM 3745 O O . ALA A 1 460 ? -10.196 -18.894 9.445 1.00 91.12 460 ALA A O 1
ATOM 3746 N N . VAL A 1 461 ? -12.258 -18.552 8.608 1.00 90.12 461 VAL A N 1
ATOM 3747 C CA . VAL A 1 461 ? -12.446 -17.231 9.236 1.00 90.12 461 VAL A CA 1
ATOM 3748 C C . VAL A 1 461 ? -12.463 -17.374 10.755 1.00 90.12 461 VAL A C 1
ATOM 3750 O O . VAL A 1 461 ? -11.678 -16.711 11.433 1.00 90.12 461 VAL A O 1
ATOM 3753 N N . GLU A 1 462 ? -13.265 -18.298 11.286 1.00 90.94 462 GLU A N 1
ATOM 3754 C CA . GLU A 1 462 ? -13.375 -18.539 12.728 1.00 90.94 462 GLU A CA 1
ATOM 3755 C C . GLU A 1 462 ? -12.010 -18.845 13.364 1.00 90.94 462 GLU A C 1
ATOM 3757 O O . GLU A 1 462 ? -11.672 -18.290 14.409 1.00 90.94 462 GLU A O 1
ATOM 3762 N N . ALA A 1 463 ? -11.184 -19.662 12.701 1.00 89.75 463 ALA A N 1
ATOM 3763 C CA . ALA A 1 463 ? -9.848 -20.024 13.172 1.00 89.75 463 ALA A CA 1
ATOM 3764 C C . ALA A 1 463 ? -8.853 -18.845 13.223 1.00 89.75 463 ALA A C 1
ATOM 3766 O O . ALA A 1 463 ? -7.925 -18.853 14.040 1.00 89.75 463 ALA A O 1
ATOM 3767 N N . VAL A 1 464 ? -9.025 -17.832 12.367 1.00 88.69 464 VAL A N 1
ATOM 3768 C CA . VAL A 1 464 ? -8.184 -16.620 12.360 1.00 88.69 464 VAL A CA 1
ATOM 3769 C C . VAL A 1 464 ? -8.673 -15.596 13.386 1.00 88.69 464 VAL A C 1
ATOM 3771 O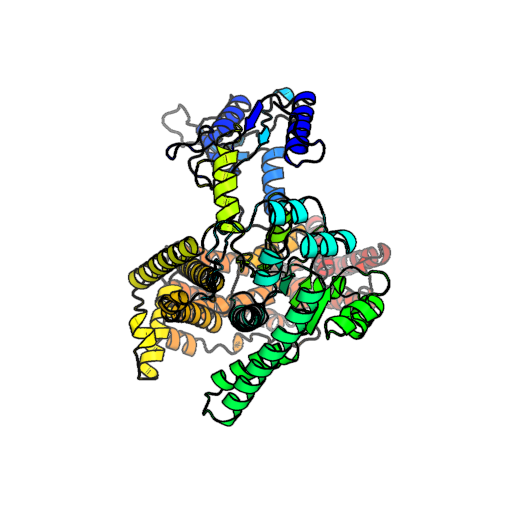 O . VAL A 1 464 ? -7.866 -14.918 14.021 1.00 88.69 464 VAL A O 1
ATOM 3774 N N . VAL A 1 465 ? -9.989 -15.500 13.570 1.00 86.06 465 VAL A N 1
ATOM 3775 C CA . VAL A 1 465 ? -10.659 -14.440 14.341 1.00 86.06 465 VAL A CA 1
ATOM 3776 C C . VAL A 1 465 ? -10.680 -14.724 15.854 1.00 86.06 465 VAL A C 1
ATOM 3778 O O . VAL A 1 465 ? -11.062 -13.871 16.649 1.00 86.06 465 VAL A O 1
ATOM 3781 N N . VAL A 1 466 ? -10.171 -15.883 16.286 1.00 83.75 466 VAL A N 1
ATOM 3782 C CA . VAL A 1 466 ? -10.086 -16.281 17.705 1.00 83.75 466 VAL A CA 1
ATOM 3783 C C . VAL A 1 466 ? -9.439 -15.211 18.594 1.00 83.75 466 VAL A C 1
ATOM 3785 O O . VAL A 1 466 ? -9.875 -15.017 19.727 1.00 83.75 466 VAL A O 1
ATOM 3788 N N . ARG A 1 467 ? -8.386 -14.536 18.109 1.00 79.19 467 ARG A N 1
ATOM 3789 C CA . ARG A 1 467 ? -7.684 -13.463 18.837 1.00 79.19 467 ARG A CA 1
ATOM 3790 C C . ARG A 1 467 ? -7.247 -12.349 17.898 1.00 79.19 467 ARG A C 1
ATOM 3792 O O . ARG A 1 467 ? -6.835 -12.614 16.768 1.00 79.19 467 ARG A O 1
ATOM 3799 N N . GLU A 1 468 ? -7.216 -11.126 18.417 1.00 78.19 468 GLU A N 1
ATOM 3800 C CA . GLU A 1 468 ? -6.776 -9.945 17.668 1.00 78.19 468 GLU A CA 1
ATOM 3801 C C . GLU A 1 468 ? -5.333 -10.092 17.147 1.00 78.19 468 GLU A C 1
ATOM 3803 O O . GLU A 1 468 ? -5.063 -9.820 15.980 1.00 78.19 468 GLU A O 1
ATOM 3808 N N . GLU A 1 469 ? -4.417 -10.625 17.960 1.00 79.62 469 GLU A N 1
ATOM 3809 C CA . GLU A 1 469 ? -3.024 -10.891 17.563 1.00 79.62 469 GLU A CA 1
ATOM 3810 C C . GLU A 1 469 ? -2.915 -11.889 16.401 1.00 79.62 469 GLU A C 1
ATOM 3812 O O . GLU A 1 469 ? -2.109 -11.713 15.489 1.00 79.62 469 GLU A O 1
ATOM 3817 N N . VAL A 1 470 ? -3.752 -12.933 16.409 1.00 85.81 470 VAL A N 1
ATOM 3818 C CA . VAL A 1 470 ? -3.780 -13.973 15.367 1.00 85.81 470 VAL A CA 1
ATOM 3819 C C . VAL A 1 470 ? -4.285 -13.382 14.054 1.00 85.81 470 VAL A C 1
ATOM 3821 O O . VAL A 1 470 ? -3.693 -13.629 13.003 1.00 85.81 470 VAL A O 1
ATOM 3824 N N . LYS A 1 471 ? -5.332 -12.556 14.125 1.00 85.44 471 LYS A N 1
ATOM 3825 C CA . LYS A 1 471 ? -5.878 -11.821 12.984 1.00 85.44 471 LYS A CA 1
ATOM 3826 C C . LYS A 1 471 ? -4.842 -10.861 12.389 1.00 85.44 471 LYS A C 1
ATOM 3828 O O . LYS A 1 471 ? -4.610 -10.895 11.180 1.00 85.44 471 LYS A O 1
ATOM 3833 N N . LYS A 1 472 ? -4.162 -10.066 13.227 1.00 84.00 472 LYS A N 1
ATOM 3834 C CA . LYS A 1 472 ? -3.084 -9.151 12.803 1.00 84.00 472 LYS A CA 1
ATOM 3835 C C . LYS A 1 472 ? -1.923 -9.902 12.147 1.00 84.00 472 LYS A C 1
ATOM 3837 O O . LYS A 1 472 ? -1.490 -9.519 11.060 1.00 84.00 472 LYS A O 1
ATOM 3842 N N . LEU A 1 473 ? -1.472 -11.004 12.749 1.00 85.06 473 LEU A N 1
ATOM 3843 C CA . LEU A 1 473 ? -0.407 -11.838 12.188 1.00 85.06 473 LEU A CA 1
ATOM 3844 C C . LEU A 1 473 ? -0.809 -12.444 10.837 1.00 85.06 473 LEU A C 1
ATOM 3846 O O . LEU A 1 473 ? -0.030 -12.396 9.886 1.00 85.06 473 LEU A O 1
ATOM 3850 N N . TYR A 1 474 ? -2.041 -12.947 10.711 1.00 89.62 474 TYR A N 1
ATOM 3851 C CA . TYR A 1 474 ? -2.544 -13.459 9.438 1.00 89.62 474 TYR A CA 1
ATOM 3852 C C . TYR A 1 474 ? -2.543 -12.383 8.342 1.00 89.62 474 TYR A C 1
ATOM 3854 O O . TYR A 1 474 ? -2.079 -12.635 7.226 1.00 89.62 474 TYR A O 1
ATOM 3862 N N . PHE A 1 475 ? -3.014 -11.171 8.657 1.00 85.12 475 PHE A N 1
ATOM 3863 C CA . PHE A 1 475 ? -2.985 -10.057 7.711 1.00 85.12 475 PHE A CA 1
ATOM 3864 C C . PHE A 1 475 ? -1.561 -9.674 7.308 1.00 85.12 475 PHE A C 1
ATOM 3866 O O . PHE A 1 475 ? -1.324 -9.476 6.116 1.00 85.12 475 PHE A O 1
ATOM 3873 N N . ALA A 1 476 ? -0.614 -9.636 8.249 1.00 80.00 476 ALA A N 1
ATOM 3874 C CA . ALA A 1 476 ? 0.791 -9.357 7.956 1.00 80.00 476 ALA A CA 1
ATOM 3875 C C . ALA A 1 476 ? 1.399 -10.409 7.010 1.00 80.00 476 ALA A C 1
ATOM 3877 O O . ALA A 1 476 ? 1.986 -10.057 5.984 1.00 80.00 476 ALA A O 1
ATOM 3878 N N . LEU A 1 477 ? 1.180 -11.700 7.289 1.00 82.69 477 LEU A N 1
ATOM 3879 C CA . LEU A 1 477 ? 1.646 -12.807 6.447 1.00 82.69 477 LEU A CA 1
ATOM 3880 C C . LEU A 1 477 ? 1.027 -12.751 5.044 1.00 82.69 477 LEU A C 1
ATOM 3882 O O . LEU A 1 477 ? 1.740 -12.791 4.037 1.00 82.69 477 LEU A O 1
ATOM 3886 N N . SER A 1 478 ? -0.298 -12.598 4.960 1.00 85.88 478 SER A N 1
ATOM 3887 C CA . SER A 1 478 ? -1.015 -12.504 3.683 1.00 85.88 478 SER A CA 1
ATOM 3888 C C . SER A 1 478 ? -0.587 -11.276 2.873 1.00 85.88 478 SER A C 1
ATOM 3890 O O . SER A 1 478 ? -0.471 -11.356 1.644 1.00 85.88 478 SER A O 1
ATOM 3892 N N . ALA A 1 479 ? -0.351 -10.138 3.532 1.00 81.88 479 ALA A N 1
ATOM 3893 C CA . ALA A 1 479 ? 0.124 -8.918 2.889 1.00 81.88 479 ALA A CA 1
ATOM 3894 C C . ALA A 1 479 ? 1.557 -9.086 2.371 1.00 81.88 479 ALA A C 1
ATOM 3896 O O . ALA A 1 479 ? 1.828 -8.730 1.223 1.00 81.88 479 ALA A O 1
ATOM 3897 N N . ASN A 1 480 ? 2.452 -9.691 3.160 1.00 83.44 480 ASN A N 1
ATOM 3898 C CA . ASN A 1 480 ? 3.832 -9.946 2.752 1.00 83.44 480 ASN A CA 1
ATOM 3899 C C . ASN A 1 480 ? 3.904 -10.881 1.535 1.00 83.44 480 ASN A C 1
ATOM 3901 O O . ASN A 1 480 ? 4.563 -10.557 0.546 1.00 83.44 480 ASN A O 1
ATOM 3905 N N . VAL A 1 481 ? 3.150 -11.988 1.554 1.00 86.56 481 VAL A N 1
ATOM 3906 C CA . VAL A 1 481 ? 3.044 -12.918 0.415 1.00 86.56 481 VAL A CA 1
ATOM 3907 C C . VAL A 1 481 ? 2.518 -12.197 -0.825 1.00 86.56 481 VAL A C 1
ATOM 3909 O O . VAL A 1 481 ? 3.091 -12.328 -1.903 1.00 86.56 481 VAL A O 1
ATOM 3912 N N . THR A 1 482 ? 1.459 -11.395 -0.686 1.00 82.94 482 THR A N 1
ATOM 3913 C CA . THR A 1 482 ? 0.873 -10.645 -1.812 1.00 82.94 482 THR A CA 1
ATOM 3914 C C . THR A 1 482 ? 1.856 -9.621 -2.380 1.00 82.94 482 THR A C 1
ATOM 3916 O O . THR A 1 482 ? 1.991 -9.498 -3.598 1.00 82.94 482 THR A O 1
ATOM 3919 N N . ARG A 1 483 ? 2.586 -8.917 -1.512 1.00 84.88 483 ARG A N 1
ATOM 3920 C CA . ARG A 1 483 ? 3.623 -7.950 -1.886 1.00 84.88 483 ARG A CA 1
ATOM 3921 C C . ARG A 1 483 ? 4.764 -8.619 -2.658 1.00 84.88 483 ARG A C 1
ATOM 3923 O O . ARG A 1 483 ? 5.096 -8.166 -3.751 1.00 84.88 483 ARG A O 1
ATOM 3930 N N . LEU A 1 484 ? 5.331 -9.705 -2.128 1.00 82.69 484 LEU A N 1
ATOM 3931 C CA . LEU A 1 484 ? 6.412 -10.460 -2.775 1.00 82.69 484 LEU A CA 1
ATOM 3932 C C . LEU A 1 484 ? 5.952 -11.097 -4.093 1.00 82.69 484 LEU A C 1
ATOM 3934 O O . LEU A 1 484 ? 6.665 -11.032 -5.092 1.00 82.69 484 LEU A O 1
ATOM 3938 N N . TYR A 1 485 ? 4.727 -11.627 -4.131 1.00 85.50 485 TYR A N 1
ATOM 3939 C CA . TYR A 1 485 ? 4.122 -12.157 -5.351 1.00 85.50 485 TYR A CA 1
ATOM 3940 C C . TYR A 1 485 ? 3.990 -11.078 -6.433 1.00 85.50 485 TYR A C 1
ATOM 3942 O O . TYR A 1 485 ? 4.420 -11.284 -7.566 1.00 85.50 485 TYR A O 1
ATOM 3950 N N . LYS A 1 486 ? 3.479 -9.886 -6.085 1.00 82.25 486 LYS A N 1
ATOM 3951 C CA . LYS A 1 486 ? 3.442 -8.736 -7.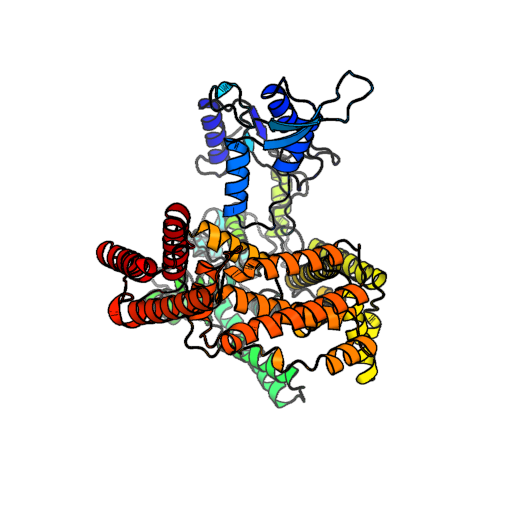007 1.00 82.25 486 LYS A CA 1
ATOM 3952 C C . LYS A 1 486 ? 4.846 -8.351 -7.492 1.00 82.25 486 LYS A C 1
ATOM 3954 O O . LYS A 1 486 ? 5.002 -8.017 -8.662 1.00 82.25 486 LYS A O 1
ATOM 3959 N N . ALA A 1 487 ? 5.856 -8.419 -6.627 1.00 81.38 487 ALA A N 1
ATOM 3960 C CA . ALA A 1 487 ? 7.230 -8.043 -6.959 1.00 81.38 487 ALA A CA 1
ATOM 3961 C C . ALA A 1 487 ? 7.907 -9.003 -7.955 1.00 81.38 487 ALA A C 1
ATOM 3963 O O . ALA A 1 487 ? 8.779 -8.579 -8.718 1.00 81.38 487 ALA A O 1
ATOM 3964 N N . ILE A 1 488 ? 7.506 -10.281 -7.980 1.00 82.81 488 ILE A N 1
ATOM 3965 C CA . ILE A 1 488 ? 8.013 -11.246 -8.966 1.00 82.81 488 ILE A CA 1
ATOM 3966 C C . ILE A 1 488 ? 7.242 -11.220 -10.289 1.00 82.81 488 ILE A C 1
ATOM 3968 O O . ILE A 1 488 ? 7.738 -11.740 -11.284 1.00 82.81 488 ILE A O 1
ATOM 3972 N N . LEU A 1 489 ? 6.055 -10.623 -10.375 1.00 80.44 489 LEU A N 1
ATOM 3973 C CA . LEU A 1 489 ? 5.338 -10.560 -11.652 1.00 80.44 489 LEU A CA 1
ATOM 3974 C C . LEU A 1 489 ? 6.084 -9.662 -12.660 1.00 80.44 489 LEU A C 1
ATOM 3976 O O . LEU A 1 489 ? 6.492 -8.562 -12.283 1.00 80.44 489 LEU A O 1
ATOM 3980 N N . PRO A 1 490 ? 6.269 -10.098 -13.927 1.00 77.88 490 PRO A N 1
ATOM 3981 C CA . PRO A 1 490 ? 5.574 -11.199 -14.612 1.00 77.88 490 PRO A CA 1
ATOM 3982 C C . PRO A 1 490 ? 6.403 -12.476 -14.818 1.00 77.88 490 PRO A C 1
ATOM 3984 O O . PRO A 1 490 ? 6.345 -13.101 -15.878 1.00 77.88 490 PRO A O 1
ATOM 3987 N N . ASP A 1 491 ? 7.226 -12.858 -13.845 1.00 80.62 491 ASP A N 1
ATOM 3988 C CA . ASP A 1 491 ? 8.015 -14.087 -13.938 1.00 80.62 491 ASP A CA 1
ATOM 3989 C C . ASP A 1 491 ? 7.120 -15.326 -14.050 1.00 80.62 491 ASP A C 1
ATOM 3991 O O . ASP A 1 491 ? 6.135 -15.465 -13.325 1.00 80.62 491 ASP A O 1
ATOM 3995 N N . THR A 1 492 ? 7.482 -16.258 -14.931 1.00 78.31 492 THR A N 1
ATOM 3996 C CA . THR A 1 492 ? 6.746 -17.519 -15.104 1.00 78.31 492 THR A CA 1
ATOM 3997 C C . THR A 1 492 ? 6.747 -18.400 -13.852 1.00 78.31 492 THR A C 1
ATOM 3999 O O . THR A 1 492 ? 5.780 -19.130 -13.634 1.00 78.31 492 THR A O 1
ATOM 4002 N N . THR A 1 493 ? 7.768 -18.290 -12.993 1.00 81.81 493 THR A N 1
ATOM 4003 C CA . THR A 1 493 ? 7.834 -18.977 -11.690 1.00 81.81 493 THR A CA 1
ATOM 4004 C C . THR A 1 493 ? 6.724 -18.525 -10.741 1.00 81.81 493 THR A C 1
ATOM 4006 O O . THR A 1 493 ? 6.317 -19.290 -9.871 1.00 81.81 493 THR A O 1
ATOM 4009 N N . ALA A 1 494 ? 6.128 -17.341 -10.951 1.00 81.38 494 ALA A N 1
ATOM 4010 C CA . ALA A 1 494 ? 4.957 -16.901 -10.192 1.00 81.38 494 ALA A CA 1
ATOM 4011 C C . ALA A 1 494 ? 3.779 -17.882 -10.314 1.00 81.38 494 ALA A C 1
ATOM 4013 O O . ALA A 1 494 ? 2.991 -18.022 -9.377 1.00 81.38 494 ALA A O 1
ATOM 4014 N N . ASN A 1 495 ? 3.683 -18.625 -11.423 1.00 83.12 495 ASN A N 1
ATOM 4015 C CA . ASN A 1 495 ? 2.645 -19.638 -11.613 1.00 83.12 495 ASN A CA 1
ATOM 4016 C C . ASN A 1 495 ? 2.686 -20.740 -10.539 1.00 83.12 495 ASN A C 1
ATOM 4018 O O . ASN A 1 495 ? 1.631 -21.275 -10.195 1.00 83.12 495 ASN A O 1
ATOM 4022 N N . GLU A 1 496 ? 3.860 -21.039 -9.966 1.00 89.25 496 GLU A N 1
ATOM 4023 C CA . GLU A 1 496 ? 4.013 -21.996 -8.856 1.00 89.25 496 GLU A CA 1
ATOM 4024 C C . GLU A 1 496 ? 3.256 -21.538 -7.599 1.00 89.25 496 GLU A C 1
ATOM 4026 O O . GLU A 1 496 ? 2.709 -22.348 -6.848 1.00 89.25 496 GLU A O 1
ATOM 4031 N N . PHE A 1 497 ? 3.187 -20.223 -7.383 1.00 90.19 497 PHE A N 1
ATOM 4032 C CA . PHE A 1 497 ? 2.677 -19.610 -6.157 1.00 90.19 497 PHE A CA 1
ATOM 4033 C C . PHE A 1 497 ? 1.262 -19.045 -6.297 1.00 90.19 497 PHE A C 1
ATOM 4035 O O . PHE A 1 497 ? 0.570 -18.886 -5.289 1.00 90.19 497 PHE A O 1
ATOM 4042 N N . SER A 1 498 ? 0.814 -18.793 -7.532 1.00 85.06 498 SER A N 1
ATOM 4043 C CA . SER A 1 498 ? -0.435 -18.094 -7.862 1.00 85.06 498 SER A CA 1
ATOM 4044 C C . SER A 1 498 ? -1.652 -18.621 -7.100 1.00 85.06 498 SER A C 1
ATOM 4046 O O . SER A 1 498 ? -2.390 -17.850 -6.489 1.00 85.06 498 SER A O 1
ATOM 4048 N N . LYS A 1 499 ? -1.832 -19.947 -7.056 1.00 87.62 499 LYS A N 1
ATOM 4049 C CA . LYS A 1 499 ? -2.965 -20.560 -6.347 1.00 87.62 499 LYS A CA 1
ATOM 4050 C C . LYS A 1 499 ? -2.921 -20.295 -4.845 1.00 87.62 499 LYS A C 1
ATOM 4052 O O . LYS A 1 499 ? -3.929 -19.911 -4.263 1.00 87.62 499 LYS A O 1
ATOM 4057 N N . THR A 1 500 ? -1.757 -20.490 -4.222 1.00 89.62 500 THR A N 1
ATOM 4058 C CA . THR A 1 500 ? -1.619 -20.318 -2.768 1.00 89.62 500 THR A CA 1
ATOM 4059 C C . THR A 1 500 ? -1.808 -18.853 -2.387 1.00 89.62 500 THR A C 1
ATOM 4061 O O . THR A 1 500 ? -2.564 -18.560 -1.464 1.00 89.62 500 THR A O 1
ATOM 4064 N N . GLN A 1 501 ? -1.166 -17.937 -3.117 1.00 90.62 501 GLN A N 1
ATOM 4065 C CA . GLN A 1 501 ? -1.313 -16.503 -2.882 1.00 90.62 501 GLN A CA 1
ATOM 4066 C C . GLN A 1 501 ? -2.777 -16.065 -3.023 1.00 90.62 501 GLN A C 1
ATOM 4068 O O . GLN A 1 501 ? -3.277 -15.372 -2.140 1.00 90.62 501 GLN A O 1
ATOM 4073 N N . MET A 1 502 ? -3.488 -16.536 -4.056 1.00 86.50 502 MET A N 1
ATOM 4074 C CA . MET A 1 502 ? -4.908 -16.231 -4.252 1.00 86.50 502 MET A CA 1
ATOM 4075 C C . MET A 1 502 ? -5.770 -16.698 -3.071 1.00 86.50 502 MET A C 1
ATOM 4077 O O . MET A 1 502 ? -6.688 -15.986 -2.672 1.00 86.50 502 MET A O 1
ATOM 4081 N N . LEU A 1 503 ? -5.524 -17.894 -2.530 1.00 89.88 503 LEU A N 1
ATOM 4082 C CA . LEU A 1 503 ? -6.299 -18.421 -1.400 1.00 89.88 503 LEU A CA 1
ATOM 4083 C C . LEU A 1 503 ? -6.078 -17.594 -0.130 1.00 89.88 503 LEU A C 1
ATOM 4085 O O . LEU A 1 503 ? -7.051 -17.250 0.540 1.00 89.88 503 LEU A O 1
ATOM 4089 N N . LEU A 1 504 ? -4.823 -17.236 0.159 1.00 89.38 504 LEU A N 1
ATOM 4090 C CA . LEU A 1 504 ? -4.473 -16.377 1.292 1.00 89.38 504 LEU A CA 1
ATOM 4091 C C . LEU A 1 504 ? -5.120 -14.988 1.154 1.00 89.38 504 LEU A C 1
ATOM 4093 O O . LEU A 1 504 ? -5.813 -14.524 2.056 1.00 89.38 504 LEU A O 1
ATOM 4097 N N . GLU A 1 505 ? -4.992 -14.359 -0.015 1.00 86.50 505 GLU A N 1
ATOM 4098 C CA . GLU A 1 505 ? -5.597 -13.049 -0.274 1.00 86.50 505 GLU A CA 1
ATOM 4099 C C . GLU A 1 505 ? -7.130 -13.095 -0.179 1.00 86.50 505 GLU A C 1
ATOM 4101 O O . GLU A 1 505 ? -7.741 -12.216 0.430 1.00 86.50 505 GLU A O 1
ATOM 4106 N N . LYS A 1 506 ? -7.770 -14.139 -0.721 1.00 86.94 506 LYS A N 1
ATOM 4107 C CA . LYS A 1 506 ? -9.227 -14.316 -0.629 1.00 86.94 506 LYS A CA 1
ATOM 4108 C C . LYS A 1 506 ? -9.710 -14.466 0.807 1.00 86.94 506 LYS A C 1
ATOM 4110 O O . LYS A 1 506 ? -10.763 -13.921 1.128 1.00 86.94 506 LYS A O 1
ATOM 4115 N N . LEU A 1 507 ? -8.970 -15.170 1.663 1.00 90.00 507 LEU A N 1
ATOM 4116 C CA . LEU A 1 507 ? -9.349 -15.316 3.070 1.00 90.00 507 LEU A CA 1
ATOM 4117 C C . LEU A 1 507 ? -9.206 -13.980 3.794 1.00 90.00 507 LEU A C 1
ATOM 4119 O O . LEU A 1 507 ? -10.136 -13.571 4.482 1.00 90.00 507 LEU A O 1
ATOM 4123 N N . ALA A 1 508 ? -8.136 -13.227 3.532 1.00 86.06 508 ALA A N 1
ATOM 4124 C CA . ALA A 1 508 ? -7.998 -11.865 4.045 1.00 86.06 508 ALA A CA 1
ATOM 4125 C C . ALA A 1 508 ? -9.133 -10.930 3.571 1.00 86.06 508 ALA A C 1
ATOM 4127 O O . ALA A 1 508 ? -9.619 -10.104 4.343 1.00 86.06 508 ALA A O 1
ATOM 4128 N N . ILE A 1 509 ? -9.580 -11.047 2.314 1.00 80.81 509 ILE A N 1
ATOM 4129 C CA . ILE A 1 509 ? -10.729 -10.286 1.793 1.00 80.81 509 ILE A CA 1
ATOM 4130 C C . ILE A 1 509 ? -12.029 -10.710 2.485 1.00 80.81 509 ILE A C 1
ATOM 4132 O O . ILE A 1 509 ? -12.791 -9.839 2.898 1.00 80.81 509 ILE A O 1
ATOM 4136 N N . LYS A 1 510 ? -12.280 -12.016 2.642 1.00 86.31 510 LYS A N 1
ATOM 4137 C CA . LYS A 1 510 ? -13.484 -12.534 3.310 1.00 86.31 510 LYS A CA 1
ATOM 4138 C C . LYS A 1 510 ? -13.564 -12.055 4.761 1.00 86.31 510 LYS A C 1
ATOM 4140 O O . LYS A 1 510 ? -14.605 -11.541 5.156 1.00 86.31 510 LYS A O 1
ATOM 4145 N N . ILE A 1 511 ? -12.456 -12.124 5.508 1.00 85.38 511 ILE A N 1
ATOM 4146 C CA . ILE A 1 511 ? -12.378 -11.605 6.883 1.00 85.38 511 ILE A CA 1
ATOM 4147 C C . ILE A 1 511 ? -12.750 -10.117 6.906 1.00 85.38 511 ILE A C 1
ATOM 4149 O O . ILE A 1 511 ? -13.615 -9.729 7.680 1.00 85.38 511 ILE A O 1
ATOM 4153 N N . ARG A 1 512 ? -12.175 -9.290 6.019 1.00 80.19 512 ARG A N 1
ATOM 4154 C CA . ARG A 1 512 ? -12.497 -7.851 5.940 1.00 80.19 512 ARG A CA 1
ATOM 4155 C C . ARG A 1 512 ? -13.950 -7.553 5.559 1.00 80.19 512 ARG A C 1
ATOM 4157 O O . ARG A 1 512 ? -14.499 -6.551 5.999 1.00 80.19 512 ARG A O 1
ATOM 4164 N N . GLN A 1 513 ? -14.564 -8.385 4.718 1.00 79.56 513 GLN A N 1
ATOM 4165 C CA . GLN A 1 513 ? -15.964 -8.217 4.311 1.00 79.56 513 GLN A CA 1
ATOM 4166 C C . GLN A 1 513 ? -16.944 -8.583 5.429 1.00 79.56 513 GLN A C 1
ATOM 4168 O O . GLN A 1 513 ? -17.986 -7.944 5.558 1.00 79.56 513 GLN A O 1
ATOM 4173 N N . GLU A 1 514 ? -16.626 -9.608 6.218 1.00 77.88 514 GLU A N 1
ATOM 4174 C CA . GLU A 1 514 ? -17.474 -10.060 7.325 1.00 77.88 514 GLU A CA 1
ATOM 4175 C C . GLU A 1 514 ? -17.250 -9.258 8.609 1.00 77.88 514 GLU A C 1
ATOM 4177 O O . GLU A 1 514 ? -18.180 -9.111 9.403 1.00 77.88 514 GLU A O 1
ATOM 4182 N N . LEU A 1 515 ? -16.037 -8.728 8.789 1.00 72.56 515 LEU A N 1
ATOM 4183 C CA . LEU A 1 515 ? -15.573 -7.988 9.958 1.00 72.56 515 LEU A CA 1
ATOM 4184 C C . LEU A 1 515 ? -14.934 -6.668 9.493 1.00 72.56 515 LEU A C 1
ATOM 4186 O O . LEU A 1 515 ? -13.703 -6.574 9.430 1.00 72.56 515 LEU A O 1
ATOM 4190 N N . PRO A 1 516 ? -15.740 -5.661 9.103 1.00 57.81 516 PRO A N 1
ATOM 4191 C CA . PRO A 1 516 ? -15.209 -4.351 8.743 1.00 57.81 516 PRO A CA 1
ATOM 4192 C C . PRO A 1 516 ? -14.390 -3.779 9.906 1.00 57.81 516 PRO A C 1
ATOM 4194 O O . PRO A 1 516 ? -14.733 -3.998 11.069 1.00 57.81 516 PRO A O 1
ATOM 4197 N N . GLU A 1 517 ? -13.304 -3.079 9.578 1.00 54.22 517 GLU A N 1
ATOM 4198 C CA . GLU A 1 517 ? -12.318 -2.589 10.542 1.00 54.22 517 GLU A CA 1
ATOM 4199 C C . GLU A 1 517 ? -12.987 -1.795 11.670 1.00 54.22 517 GLU A C 1
ATOM 4201 O O . GLU A 1 517 ? -13.637 -0.773 11.459 1.00 54.22 517 GLU A O 1
ATOM 4206 N N . THR A 1 518 ? -12.838 -2.306 12.888 1.00 52.28 518 THR A N 1
ATOM 4207 C CA . THR A 1 518 ? -12.927 -1.514 14.109 1.00 52.28 518 THR A CA 1
ATOM 4208 C C . THR A 1 518 ? -11.519 -1.306 14.594 1.00 52.28 518 THR A C 1
ATOM 4210 O O . THR A 1 518 ? -11.031 -2.084 15.423 1.00 52.28 518 THR A O 1
ATOM 4213 N N . ASP A 1 519 ? -10.848 -0.321 14.011 1.00 49.19 519 ASP A N 1
ATOM 4214 C CA . ASP A 1 519 ? -9.632 0.171 14.622 1.00 49.19 519 ASP A CA 1
ATOM 4215 C C . ASP A 1 519 ? -10.022 1.062 15.803 1.00 49.19 519 ASP A C 1
ATOM 4217 O O . ASP A 1 519 ? -10.474 2.193 15.664 1.00 49.19 519 ASP A O 1
ATOM 4221 N N . ILE A 1 520 ? -9.927 0.484 16.996 1.00 44.81 520 ILE A N 1
ATOM 4222 C CA . ILE A 1 520 ? -10.208 1.179 18.256 1.00 44.81 520 ILE A CA 1
ATOM 4223 C C . ILE A 1 520 ? -9.031 2.113 18.595 1.00 44.81 520 ILE A C 1
ATOM 4225 O O . ILE A 1 520 ? -9.178 3.002 19.431 1.00 44.81 520 ILE A O 1
ATOM 4229 N N . SER A 1 521 ? -7.869 1.912 17.955 1.00 43.56 521 SER A N 1
ATOM 4230 C CA . SER A 1 521 ? -6.658 2.703 18.162 1.00 43.56 521 SER A CA 1
ATOM 4231 C C . SER A 1 521 ? -6.717 4.055 17.447 1.00 43.56 521 SER A C 1
ATOM 4233 O O . SER A 1 521 ? -6.343 5.039 18.073 1.00 43.56 521 SER A O 1
ATOM 4235 N N . GLU A 1 522 ? -7.269 4.136 16.226 1.00 42.22 522 GLU A N 1
ATOM 4236 C CA . GLU A 1 522 ? -7.466 5.420 15.512 1.00 42.22 522 GLU A CA 1
ATOM 4237 C C . GLU A 1 522 ? -8.345 6.390 16.314 1.00 42.22 522 GLU A C 1
ATOM 4239 O O . GLU A 1 522 ? -8.080 7.583 16.354 1.00 42.22 522 GLU A O 1
ATOM 4244 N N . VAL A 1 523 ? -9.338 5.882 17.046 1.00 44.47 523 VAL A N 1
ATOM 4245 C CA . VAL A 1 523 ? -10.250 6.736 17.825 1.00 44.47 523 VAL A CA 1
ATOM 4246 C C . VAL A 1 523 ? -9.705 7.118 19.186 1.00 44.47 523 VAL A C 1
ATOM 4248 O O . VAL A 1 523 ? -10.106 8.136 19.731 1.00 44.47 523 VAL A O 1
ATOM 4251 N N . MET A 1 524 ? -8.763 6.355 19.739 1.00 40.78 524 MET A N 1
ATOM 4252 C CA . MET A 1 524 ? -7.979 6.862 20.865 1.00 40.78 524 MET A CA 1
ATOM 4253 C C . MET A 1 524 ? -7.053 7.981 20.415 1.00 40.78 524 MET A C 1
ATOM 4255 O O . MET A 1 524 ? -6.913 8.933 21.164 1.00 40.78 524 MET A O 1
ATOM 4259 N N . GLU A 1 525 ? -6.499 7.907 19.200 1.00 43.44 525 GLU A N 1
ATOM 4260 C CA . GLU A 1 525 ? -5.753 9.021 18.612 1.00 43.44 525 GLU A CA 1
ATOM 4261 C C . GLU A 1 525 ? -6.688 10.213 18.346 1.00 43.44 525 GLU A C 1
ATOM 4263 O O . GLU A 1 525 ? -6.331 11.303 18.749 1.00 43.44 525 GLU A O 1
ATOM 4268 N N . GLU A 1 526 ? -7.922 10.029 17.851 1.00 43.62 526 GLU A N 1
ATOM 4269 C CA . GLU A 1 526 ? -8.911 11.122 17.706 1.00 43.62 526 GLU A CA 1
ATOM 4270 C C . GLU A 1 526 ? -9.446 11.658 19.048 1.00 43.62 526 GLU A C 1
ATOM 4272 O O . GLU A 1 526 ? -9.763 12.837 19.155 1.00 43.62 526 GLU A O 1
ATOM 4277 N N . VAL A 1 527 ? -9.575 10.833 20.093 1.00 44.38 527 VAL A N 1
ATOM 4278 C CA . VAL A 1 527 ? -10.042 11.256 21.429 1.00 44.38 527 VAL A CA 1
ATOM 4279 C C . VAL A 1 527 ? -8.908 11.899 22.235 1.00 44.38 527 VAL A C 1
ATOM 4281 O O . VAL A 1 527 ? -9.154 12.885 22.929 1.00 44.38 527 VAL A O 1
ATOM 4284 N N . GLU A 1 528 ? -7.673 11.397 22.130 1.00 40.84 528 GLU A N 1
ATOM 4285 C CA . GLU A 1 528 ? -6.465 12.043 22.663 1.00 40.84 528 GLU A CA 1
ATOM 4286 C C . GLU A 1 528 ? -6.112 13.302 21.864 1.00 40.84 528 GLU A C 1
ATOM 4288 O O . GLU A 1 528 ? -5.762 14.304 22.479 1.00 40.84 528 GLU A O 1
ATOM 4293 N N . GLU A 1 529 ? -6.301 13.323 20.540 1.00 43.88 529 GLU A N 1
ATOM 4294 C CA . GLU A 1 529 ? -6.241 14.538 19.719 1.00 43.88 529 GLU A CA 1
ATOM 4295 C C . GLU A 1 529 ? -7.376 15.487 20.075 1.00 43.88 529 GLU A C 1
ATOM 4297 O O . GLU A 1 529 ? -7.103 16.659 20.209 1.00 43.88 529 GLU A O 1
ATOM 4302 N N . LEU A 1 530 ? -8.609 15.058 20.353 1.00 39.50 530 LEU A N 1
ATOM 4303 C CA . LEU A 1 530 ? -9.665 15.956 20.855 1.00 39.50 530 LEU A CA 1
ATOM 4304 C C . LEU A 1 530 ? -9.350 16.527 22.247 1.00 39.50 530 LEU A C 1
ATOM 4306 O O . LEU A 1 530 ? -9.863 17.588 22.604 1.00 39.50 530 LEU A O 1
ATOM 4310 N N . LEU A 1 531 ? -8.536 15.832 23.045 1.00 42.47 531 LEU A N 1
ATOM 4311 C CA . LEU A 1 531 ? -8.028 16.322 24.327 1.00 42.47 531 LEU A CA 1
ATOM 4312 C C . LEU A 1 531 ? -6.811 17.252 24.137 1.00 42.47 531 LEU A C 1
ATOM 4314 O O . LEU A 1 531 ? -6.709 18.250 24.855 1.00 42.47 531 LEU A O 1
ATOM 4318 N N . ASP A 1 532 ? -5.950 17.003 23.145 1.00 34.69 532 ASP A N 1
ATOM 4319 C CA . ASP A 1 532 ? -4.770 17.818 22.800 1.00 34.69 532 ASP A CA 1
ATOM 4320 C C . ASP A 1 532 ? -5.106 19.039 21.893 1.00 34.69 532 ASP A C 1
ATOM 4322 O O . ASP A 1 532 ? -4.492 20.103 22.022 1.00 34.69 532 ASP A O 1
ATOM 4326 N N . GLU A 1 533 ? -6.125 18.950 21.032 1.00 38.66 533 GLU A N 1
ATOM 4327 C CA . GLU A 1 533 ? -6.697 19.993 20.151 1.00 38.66 533 GLU A CA 1
ATOM 4328 C C . GLU A 1 533 ? -7.543 21.012 20.921 1.00 38.66 533 GLU A C 1
ATOM 4330 O O . GLU A 1 533 ? -7.816 22.102 20.408 1.00 38.66 533 GLU A O 1
ATOM 4335 N N . SER A 1 534 ? -7.793 20.771 22.214 1.00 33.50 534 SER A N 1
ATOM 4336 C CA . SER A 1 534 ? -8.115 21.828 23.186 1.00 33.50 534 SER A CA 1
ATOM 4337 C C . SER A 1 534 ? -7.091 22.983 23.169 1.00 33.50 534 SER A C 1
ATOM 4339 O O . SER A 1 534 ? -7.291 23.997 23.843 1.00 33.50 534 SER A O 1
ATOM 4341 N N . ILE A 1 535 ? -5.972 22.849 22.436 1.00 38.41 535 ILE A N 1
ATOM 4342 C CA . ILE A 1 535 ? -4.958 23.888 22.245 1.00 38.41 535 ILE A CA 1
ATOM 4343 C C . ILE A 1 535 ? -4.708 24.274 20.767 1.00 38.41 535 ILE A C 1
ATOM 4345 O O . ILE A 1 535 ? -4.239 25.393 20.550 1.00 38.41 535 ILE A O 1
ATOM 4349 N N . ILE A 1 536 ? -5.045 23.489 19.731 1.00 29.80 536 ILE A N 1
ATOM 4350 C CA . ILE A 1 536 ? -4.862 23.900 18.314 1.00 29.80 536 ILE A CA 1
ATOM 4351 C C . ILE A 1 536 ? -5.953 23.289 17.421 1.00 29.80 536 ILE A C 1
ATOM 4353 O O . ILE A 1 536 ? -6.190 22.097 17.463 1.00 29.80 536 ILE A O 1
ATOM 4357 N N . ALA A 1 537 ? -6.593 24.141 16.615 1.00 35.16 537 ALA A N 1
ATOM 4358 C CA . ALA A 1 537 ? -7.784 23.860 15.817 1.00 35.16 537 ALA A CA 1
ATOM 4359 C C . ALA A 1 537 ? -7.556 22.954 14.587 1.00 35.16 537 ALA A C 1
ATOM 4361 O O . ALA A 1 537 ? -6.765 23.317 13.710 1.00 35.16 537 ALA A O 1
ATOM 4362 N N . GLY A 1 538 ? -8.369 21.899 14.467 1.00 30.83 538 GLY A N 1
ATOM 4363 C CA . GLY A 1 538 ? -8.666 21.156 13.237 1.00 30.83 538 GLY A CA 1
ATOM 4364 C C . GLY A 1 538 ? -10.126 21.329 12.776 1.00 30.83 538 GLY A C 1
ATOM 4365 O O . GLY A 1 538 ? -11.030 21.594 13.569 1.00 30.83 538 GLY A O 1
ATOM 4366 N N . GLU A 1 539 ? -10.368 21.254 11.463 1.00 29.59 539 GLU A N 1
ATOM 4367 C CA . GLU A 1 539 ? -11.690 21.402 10.832 1.00 29.59 539 GLU A CA 1
ATOM 4368 C C . GLU A 1 539 ? -12.510 20.102 10.916 1.00 29.59 539 GLU A C 1
ATOM 4370 O O . GLU A 1 539 ? -12.156 19.108 10.285 1.00 29.59 539 GLU A O 1
ATOM 4375 N N . PHE A 1 540 ? -13.671 20.127 11.582 1.00 39.09 540 PHE A N 1
ATOM 4376 C CA . PHE A 1 540 ? -14.704 19.105 11.389 1.00 39.09 540 PHE A CA 1
ATOM 4377 C C . PHE A 1 540 ? -15.774 19.618 10.417 1.00 39.09 540 PHE A C 1
ATOM 4379 O O . PHE A 1 540 ? -16.548 20.525 10.730 1.00 39.09 540 PHE A O 1
ATOM 4386 N N . ILE A 1 541 ? -15.824 19.034 9.219 1.00 34.91 541 ILE A N 1
ATOM 4387 C CA . ILE A 1 541 ? -16.896 19.255 8.242 1.00 34.91 541 ILE A CA 1
ATOM 4388 C C . ILE A 1 541 ? -18.037 18.296 8.590 1.00 34.91 541 ILE A C 1
ATOM 4390 O O . ILE A 1 541 ? -17.868 17.083 8.473 1.00 34.91 541 ILE A O 1
ATOM 4394 N N . ILE A 1 542 ? -19.210 18.821 8.959 1.00 39.69 542 ILE A N 1
ATOM 4395 C CA . ILE A 1 542 ? -20.461 18.047 8.972 1.00 39.69 542 ILE A CA 1
ATOM 4396 C C . ILE A 1 542 ? -20.752 17.666 7.513 1.00 39.69 542 ILE A C 1
ATOM 4398 O O . ILE A 1 542 ? -21.037 18.559 6.710 1.00 39.69 542 ILE A O 1
ATOM 4402 N N . PRO A 1 543 ? -20.680 16.387 7.107 1.00 32.47 543 PRO A N 1
ATOM 4403 C CA . PRO A 1 543 ? -21.104 16.024 5.772 1.00 32.47 543 PRO A CA 1
ATOM 4404 C C . PRO A 1 543 ? -22.629 16.114 5.738 1.00 32.47 543 PRO A C 1
ATOM 4406 O O . PRO A 1 543 ? -23.302 15.451 6.522 1.00 32.47 543 PRO A O 1
ATOM 4409 N N . ASP A 1 544 ? -23.173 16.838 4.763 1.00 31.56 544 ASP A N 1
ATOM 4410 C CA . ASP A 1 544 ? -24.596 16.809 4.375 1.00 31.56 544 ASP A CA 1
ATOM 4411 C C . ASP A 1 544 ? -25.006 15.435 3.774 1.00 31.56 544 ASP A C 1
ATOM 4413 O O . ASP A 1 544 ? -26.057 15.256 3.157 1.00 31.56 544 ASP A O 1
ATOM 4417 N N . THR A 1 545 ? -24.133 14.433 3.904 1.00 27.55 545 THR A N 1
ATOM 4418 C CA . THR A 1 545 ? -24.333 13.065 3.450 1.00 27.55 545 THR A CA 1
ATOM 4419 C C . THR A 1 545 ? -25.092 12.290 4.527 1.00 27.55 545 THR A C 1
ATOM 4421 O O . THR A 1 545 ? -24.654 12.282 5.679 1.00 27.55 545 THR A O 1
ATOM 4424 N N . PRO A 1 546 ? -26.173 11.564 4.188 1.00 31.41 546 PRO A N 1
ATOM 4425 C CA . PRO A 1 546 ? -26.867 10.703 5.137 1.00 31.41 546 PRO A CA 1
ATOM 4426 C C . PRO A 1 546 ? -25.914 9.596 5.607 1.00 31.41 546 PRO A C 1
ATOM 4428 O O . PRO A 1 546 ? -25.745 8.573 4.941 1.00 31.41 546 PRO A O 1
ATOM 4431 N N . ARG A 1 547 ? -25.252 9.805 6.750 1.00 39.38 547 ARG A N 1
ATOM 4432 C CA . ARG A 1 547 ? -24.524 8.749 7.455 1.00 39.38 547 ARG A CA 1
ATOM 4433 C C . ARG A 1 547 ? -25.576 7.736 7.905 1.00 39.38 547 ARG A C 1
ATOM 4435 O O . ARG A 1 547 ? -26.547 8.102 8.563 1.00 39.38 547 ARG A O 1
ATOM 4442 N N . GLN A 1 548 ? -25.426 6.478 7.491 1.00 38.62 548 GLN A N 1
ATOM 4443 C CA . GLN A 1 548 ? -26.310 5.392 7.913 1.00 38.62 548 GLN A CA 1
ATOM 4444 C C . GLN A 1 548 ? -26.281 5.308 9.444 1.00 38.62 548 GLN A C 1
ATOM 4446 O O . GLN A 1 548 ? -25.300 4.851 10.030 1.00 38.62 548 GLN A O 1
ATOM 4451 N N . LEU A 1 549 ? -27.349 5.782 10.084 1.00 43.28 549 LEU A N 1
ATOM 4452 C CA . LEU A 1 549 ? -27.568 5.612 11.513 1.00 43.28 549 LEU A CA 1
ATOM 4453 C C . LEU A 1 549 ? -27.590 4.108 11.797 1.00 43.28 549 LEU A C 1
ATOM 4455 O O . LEU A 1 549 ? -28.414 3.382 11.237 1.00 43.28 549 LEU A O 1
ATOM 4459 N N . VAL A 1 550 ? -26.669 3.630 12.635 1.00 50.03 550 VAL A N 1
ATOM 4460 C CA . VAL A 1 550 ? -26.750 2.258 13.139 1.00 50.03 550 VAL A CA 1
ATOM 4461 C C . VAL A 1 550 ? -27.735 2.270 14.297 1.00 50.03 550 VAL A C 1
ATOM 4463 O O . VAL A 1 550 ? -27.424 2.665 15.423 1.00 50.03 550 VAL A O 1
ATOM 4466 N N . ASP A 1 551 ? -28.961 1.876 13.980 1.00 56.50 551 ASP A N 1
ATOM 4467 C CA . ASP A 1 551 ? -30.045 1.753 14.938 1.00 56.50 551 ASP A CA 1
ATOM 4468 C C . ASP A 1 551 ? -29.929 0.415 15.685 1.00 56.50 551 ASP A C 1
ATOM 4470 O O . ASP A 1 551 ? -30.374 -0.634 15.213 1.00 56.50 551 ASP A O 1
ATOM 4474 N N . LEU A 1 552 ? -29.293 0.443 16.860 1.00 59.88 552 LEU A N 1
ATOM 4475 C CA . LEU A 1 552 ? -29.185 -0.725 17.735 1.00 59.88 552 LEU A CA 1
ATOM 4476 C C . LEU A 1 552 ? -30.545 -1.161 18.309 1.00 59.88 552 LEU A C 1
ATOM 4478 O O . LEU A 1 552 ? -30.661 -2.290 18.790 1.00 59.88 552 LEU A O 1
ATOM 4482 N N . SER A 1 553 ? -31.583 -0.315 18.248 1.00 57.06 553 SER A N 1
ATOM 4483 C CA . SER A 1 553 ? -32.932 -0.688 18.693 1.00 57.06 553 SER A CA 1
ATOM 4484 C C . SER A 1 553 ? -33.589 -1.727 17.775 1.00 57.06 553 SER A C 1
ATOM 4486 O O . SER A 1 553 ? -34.536 -2.400 18.184 1.00 57.06 553 SER A O 1
ATOM 4488 N N . GLN A 1 554 ? -33.038 -1.922 16.570 1.00 59.06 554 GLN A N 1
ATOM 4489 C CA . GLN A 1 554 ? -33.430 -2.980 15.635 1.00 59.06 554 GLN A CA 1
ATOM 4490 C C . GLN A 1 554 ? -32.650 -4.286 15.826 1.00 59.06 554 GLN A C 1
ATOM 4492 O O . GLN A 1 554 ? -32.925 -5.266 15.130 1.00 59.06 554 GLN A O 1
ATOM 4497 N N . LEU A 1 555 ? -31.679 -4.334 16.745 1.00 63.91 555 LEU A N 1
ATOM 4498 C CA . LEU A 1 555 ? -30.985 -5.578 17.057 1.00 63.91 555 LEU A CA 1
ATOM 4499 C C . LEU A 1 555 ? -31.905 -6.488 17.871 1.00 63.91 555 LEU A C 1
ATOM 4501 O O . LEU A 1 555 ? -32.134 -6.276 19.062 1.00 63.91 555 LEU A O 1
ATOM 4505 N N . ASP A 1 556 ? -32.396 -7.543 17.229 1.00 70.44 556 ASP A N 1
ATOM 4506 C CA . ASP A 1 556 ? -33.058 -8.642 17.920 1.00 70.44 556 ASP A CA 1
ATOM 4507 C C . ASP A 1 556 ? -32.010 -9.430 18.725 1.00 70.44 556 ASP A C 1
ATOM 4509 O O . ASP A 1 556 ? -31.283 -10.284 18.209 1.00 70.44 556 ASP A O 1
ATOM 4513 N N . LEU A 1 557 ? -31.903 -9.090 20.010 1.00 75.50 557 LEU A N 1
ATOM 4514 C CA . LEU A 1 557 ? -30.944 -9.679 20.946 1.00 75.50 557 LEU A CA 1
ATOM 4515 C C . LEU A 1 557 ? -31.139 -11.192 21.096 1.00 75.50 557 LEU A C 1
ATOM 4517 O O . LEU A 1 557 ? -30.167 -11.916 21.314 1.00 75.50 557 LEU A O 1
ATOM 4521 N N . GLU A 1 558 ? -32.372 -11.680 20.956 1.00 75.31 558 GLU A N 1
ATOM 4522 C CA . GLU A 1 558 ? -32.662 -13.112 21.008 1.00 75.31 558 GLU A CA 1
ATOM 4523 C C . GLU A 1 558 ? -32.193 -13.800 19.725 1.00 75.31 558 GLU A C 1
ATOM 4525 O O . GLU A 1 558 ? -31.558 -14.855 19.789 1.00 75.31 558 GLU A O 1
ATOM 4530 N N . GLN A 1 559 ? -32.371 -13.159 18.567 1.00 80.12 559 GLN A N 1
ATOM 4531 C CA . GLN A 1 559 ? -31.803 -13.648 17.311 1.00 80.12 559 GLN A CA 1
ATOM 4532 C C . GLN A 1 559 ? -30.265 -13.656 17.332 1.00 80.12 559 GLN A C 1
ATOM 4534 O O . GLN A 1 559 ? -29.654 -14.599 16.825 1.00 80.12 559 GLN A O 1
ATOM 4539 N N . LEU A 1 560 ? -29.621 -12.646 17.926 1.00 81.00 560 LEU A N 1
ATOM 4540 C CA . LEU A 1 560 ? -28.162 -12.599 18.079 1.00 81.00 560 LEU A CA 1
ATOM 4541 C C . LEU A 1 560 ? -27.651 -13.707 19.004 1.00 81.00 560 LEU A C 1
ATOM 4543 O O . LEU A 1 560 ? -26.698 -14.400 18.648 1.00 81.00 560 LEU A O 1
ATOM 4547 N N . LYS A 1 561 ? -28.306 -13.938 20.150 1.00 83.25 561 LYS A N 1
ATOM 4548 C CA . LYS A 1 561 ? -27.990 -15.082 21.023 1.00 83.25 561 LYS A CA 1
ATOM 4549 C C . LYS A 1 561 ? -28.170 -16.408 20.294 1.00 83.25 561 LYS A C 1
ATOM 4551 O O . LYS A 1 561 ? -27.322 -17.287 20.424 1.00 83.25 561 LYS A O 1
ATOM 4556 N N . GLN A 1 562 ? -29.243 -16.555 19.518 1.00 83.44 562 GLN A N 1
ATOM 4557 C CA . GLN A 1 562 ? -29.491 -17.767 18.744 1.00 83.44 562 GLN A CA 1
ATOM 4558 C C . GLN A 1 562 ? -28.382 -17.989 17.710 1.00 83.44 562 GLN A C 1
ATOM 4560 O O . GLN A 1 562 ? -27.803 -19.071 17.674 1.00 83.44 562 GLN A O 1
ATOM 4565 N N . LYS A 1 563 ? -28.024 -16.957 16.932 1.00 82.19 563 LYS A N 1
ATOM 4566 C CA . LYS A 1 563 ? -26.914 -17.014 15.967 1.00 82.19 563 LYS A CA 1
ATOM 4567 C C . LYS A 1 563 ? -25.582 -17.330 16.635 1.00 82.19 563 LYS A C 1
ATOM 4569 O O . LYS A 1 563 ? -24.842 -18.145 16.103 1.00 82.19 563 LYS A O 1
ATOM 4574 N N . PHE A 1 564 ? -25.308 -16.767 17.808 1.00 87.31 564 PHE A N 1
ATOM 4575 C CA . PHE A 1 564 ? -24.110 -17.083 18.584 1.00 87.31 564 PHE A CA 1
ATOM 4576 C C . PHE A 1 564 ? -24.087 -18.545 19.061 1.00 87.31 564 PHE A C 1
ATOM 4578 O O . PHE A 1 564 ? -23.046 -19.193 19.035 1.00 87.31 564 PHE A O 1
ATOM 4585 N N . GLN A 1 565 ? -25.235 -19.097 19.465 1.00 85.12 565 GLN A N 1
ATOM 4586 C CA . GLN A 1 565 ? -25.335 -20.493 19.904 1.00 85.12 565 GLN A CA 1
ATOM 4587 C C . GLN A 1 565 ? -25.251 -21.497 18.747 1.00 85.12 565 GLN A C 1
ATOM 4589 O O . GLN A 1 565 ? -24.708 -22.586 18.931 1.00 85.12 565 GLN A O 1
ATOM 4594 N N . THR A 1 566 ? -25.802 -21.160 17.578 1.00 83.00 566 THR A N 1
ATOM 4595 C CA . THR A 1 566 ? -25.869 -22.067 16.418 1.00 83.00 566 THR A CA 1
ATOM 4596 C C . THR A 1 566 ? -24.774 -21.838 15.375 1.00 83.00 566 THR A C 1
ATOM 4598 O O . THR A 1 566 ? -24.602 -22.673 14.491 1.00 83.00 566 THR A O 1
ATOM 4601 N N . GLY A 1 567 ? -24.088 -20.697 15.428 1.00 80.56 567 GLY A N 1
ATOM 4602 C CA . GLY A 1 567 ? -23.106 -20.238 14.445 1.00 80.56 567 GLY A CA 1
ATOM 4603 C C . GLY A 1 567 ? -21.677 -20.181 14.987 1.00 80.56 567 GLY A C 1
ATOM 4604 O O . GLY A 1 567 ? -21.342 -20.795 15.999 1.00 80.56 567 GLY A O 1
ATOM 4605 N N . TYR A 1 568 ? -20.820 -19.447 14.279 1.00 85.44 568 TYR A N 1
ATOM 4606 C CA . TYR A 1 568 ? -19.402 -19.285 14.599 1.00 85.44 568 TYR A CA 1
ATOM 4607 C C . TYR A 1 568 ? -19.211 -18.216 15.679 1.00 85.44 568 TYR A C 1
ATOM 4609 O O . TYR A 1 568 ? -19.383 -17.024 15.428 1.00 85.44 568 TYR A O 1
ATOM 4617 N N . LYS A 1 569 ? -18.904 -18.647 16.904 1.00 88.38 569 LYS A N 1
ATOM 4618 C CA . LYS A 1 569 ? -18.925 -17.796 18.102 1.00 88.38 569 LYS A CA 1
ATOM 4619 C C . LYS A 1 569 ? -17.970 -16.609 18.019 1.00 88.38 569 LYS A C 1
ATOM 4621 O O . LYS A 1 569 ? -18.379 -15.498 18.349 1.00 88.38 569 LYS A O 1
ATOM 4626 N N . HIS A 1 570 ? -16.722 -16.820 17.603 1.00 86.06 570 HIS A N 1
ATOM 4627 C CA . HIS A 1 570 ? -15.733 -15.739 17.525 1.00 86.06 570 HIS A CA 1
ATOM 4628 C C . HIS A 1 570 ? -16.112 -14.733 16.441 1.00 86.06 570 HIS A C 1
ATOM 4630 O O . HIS A 1 570 ? -16.052 -13.527 16.667 1.00 86.06 570 HIS A O 1
ATOM 4636 N N . THR A 1 571 ? -16.592 -15.230 15.305 1.00 85.00 571 THR A N 1
ATOM 4637 C CA . THR A 1 571 ? -17.096 -14.405 14.207 1.00 85.00 571 THR A CA 1
ATOM 4638 C C . THR A 1 571 ? -18.298 -13.558 14.640 1.00 85.00 571 THR A C 1
ATOM 4640 O O . THR A 1 571 ? -18.320 -12.352 14.399 1.00 85.00 571 THR A O 1
ATOM 4643 N N . GLU A 1 572 ? -19.290 -14.143 15.317 1.00 86.31 572 GLU A N 1
ATOM 4644 C CA . GLU A 1 572 ? -20.464 -13.400 15.800 1.00 86.31 572 GLU A CA 1
ATOM 4645 C C . GLU A 1 572 ? -20.112 -12.413 16.928 1.00 86.31 572 GLU A C 1
ATOM 4647 O O . GLU A 1 572 ? -20.651 -11.304 16.961 1.00 86.31 572 GLU A O 1
ATOM 4652 N N . ALA A 1 573 ? -19.169 -12.760 17.812 1.00 86.31 573 ALA A N 1
ATOM 4653 C CA . ALA A 1 573 ? -18.663 -11.845 18.835 1.00 86.31 573 ALA A CA 1
ATOM 4654 C C . ALA A 1 573 ? -17.926 -10.644 18.233 1.00 86.31 573 ALA A C 1
ATOM 4656 O O . ALA A 1 573 ? -18.153 -9.515 18.664 1.00 86.31 573 ALA A O 1
ATOM 4657 N N . GLU A 1 574 ? -17.107 -10.850 17.201 1.00 84.12 574 GLU A N 1
ATOM 4658 C CA . GLU A 1 574 ? -16.423 -9.755 16.505 1.00 84.12 574 GLU A CA 1
ATOM 4659 C C . GLU A 1 574 ? -17.382 -8.878 15.690 1.00 84.12 574 GLU A C 1
ATOM 4661 O O . GLU A 1 574 ? -17.226 -7.659 15.676 1.00 84.12 574 GLU A O 1
ATOM 4666 N N . LYS A 1 575 ? -18.444 -9.436 15.094 1.00 84.19 575 LYS A N 1
ATOM 4667 C CA . LYS A 1 575 ? -19.507 -8.620 14.472 1.00 84.19 575 LYS A CA 1
ATOM 4668 C C . LYS A 1 575 ? -20.224 -7.739 15.494 1.00 84.19 575 LYS A C 1
ATOM 4670 O O . LYS A 1 575 ? -20.484 -6.560 15.222 1.00 84.19 575 LYS A O 1
ATOM 4675 N N . LEU A 1 576 ? -20.550 -8.296 16.664 1.00 85.81 576 LEU A N 1
ATOM 4676 C CA . LEU A 1 576 ? -21.185 -7.541 17.743 1.00 85.81 576 LEU A CA 1
ATOM 4677 C C . LEU A 1 576 ? -20.244 -6.457 18.275 1.00 85.81 576 LEU A C 1
ATOM 4679 O O . LEU A 1 576 ? -20.662 -5.305 18.360 1.00 85.81 576 LEU A O 1
ATOM 4683 N N . LYS A 1 577 ? -18.971 -6.793 18.528 1.00 85.94 577 LYS A N 1
ATOM 4684 C CA . LYS A 1 577 ? -17.900 -5.838 18.861 1.00 85.94 577 LYS A CA 1
ATOM 4685 C C . LYS A 1 577 ? -17.867 -4.696 17.844 1.00 85.94 577 LYS A C 1
ATOM 4687 O O . LYS A 1 577 ? -17.944 -3.529 18.217 1.00 85.94 577 LYS A O 1
ATOM 4692 N N . GLY A 1 578 ? -17.872 -5.048 16.558 1.00 81.69 578 GLY A N 1
ATOM 4693 C CA . GLY A 1 578 ? -17.915 -4.127 15.429 1.00 81.69 578 GLY A CA 1
ATOM 4694 C C . GLY A 1 578 ? -19.051 -3.108 15.494 1.00 81.69 578 GLY A C 1
ATOM 4695 O O . GLY A 1 578 ? -18.881 -1.903 15.303 1.00 81.69 578 GLY A O 1
ATOM 4696 N N . THR A 1 579 ? -20.238 -3.627 15.785 1.00 81.38 579 THR A N 1
ATOM 4697 C CA . THR A 1 579 ? -21.489 -2.869 15.829 1.00 81.38 579 THR A CA 1
ATOM 4698 C C . THR A 1 579 ? -21.560 -1.968 17.063 1.00 81.38 579 THR A C 1
ATOM 4700 O O . THR A 1 579 ? -21.900 -0.790 16.947 1.00 81.38 579 THR A O 1
ATOM 4703 N N . VAL A 1 580 ? -21.189 -2.503 18.230 1.00 85.88 580 VAL A N 1
ATOM 4704 C CA . VAL A 1 580 ? -21.125 -1.776 19.505 1.00 85.88 580 VAL A CA 1
ATOM 4705 C C . VAL A 1 580 ? -20.119 -0.634 19.426 1.00 85.88 580 VAL A C 1
ATOM 4707 O O . VAL A 1 580 ? -20.454 0.482 19.810 1.00 85.88 580 VAL A O 1
ATOM 4710 N N . HIS A 1 581 ? -18.924 -0.878 18.881 1.00 84.00 581 HIS A N 1
ATOM 4711 C CA . HIS A 1 581 ? -17.896 0.151 18.731 1.00 84.00 581 HIS A CA 1
ATOM 4712 C C . HIS A 1 581 ? -18.392 1.347 17.919 1.00 84.00 581 HIS A C 1
ATOM 4714 O O . HIS A 1 581 ? -18.316 2.479 18.388 1.00 84.00 581 HIS A O 1
ATOM 4720 N N . ARG A 1 582 ? -18.963 1.089 16.734 1.00 78.44 582 ARG A N 1
ATOM 4721 C CA . ARG A 1 582 ? -19.458 2.145 15.842 1.00 78.44 582 ARG A CA 1
ATOM 4722 C C . ARG A 1 582 ? -20.572 2.961 16.489 1.00 78.44 582 ARG A C 1
ATOM 4724 O O . ARG A 1 582 ? -20.621 4.175 16.323 1.00 78.44 582 ARG A O 1
ATOM 4731 N N . LYS A 1 583 ? -21.464 2.305 17.239 1.00 80.50 583 LYS A N 1
ATOM 4732 C CA . LYS A 1 583 ? -22.490 3.018 18.004 1.00 80.50 583 LYS A CA 1
ATOM 4733 C C . LYS A 1 583 ? -21.867 3.885 19.091 1.00 80.50 583 LYS A C 1
ATOM 4735 O O . LYS A 1 583 ? -22.241 5.043 19.235 1.00 80.50 583 LYS A O 1
ATOM 4740 N N . LEU A 1 584 ? -20.954 3.312 19.866 1.00 84.25 584 LEU A N 1
ATOM 4741 C CA . LEU A 1 584 ? -20.329 3.991 20.989 1.00 84.25 584 LEU A CA 1
ATOM 4742 C C . LEU A 1 584 ? -19.562 5.236 20.534 1.00 84.25 584 LEU A C 1
ATOM 4744 O O . LEU A 1 584 ? -19.716 6.283 21.154 1.00 84.25 584 LEU A O 1
ATOM 4748 N N . GLN A 1 585 ? -18.826 5.144 19.421 1.00 77.94 585 GLN A N 1
ATOM 4749 C CA . GLN A 1 585 ? -18.196 6.292 18.759 1.00 77.94 585 GLN A CA 1
ATOM 4750 C C . GLN A 1 585 ? -19.211 7.406 18.495 1.00 77.94 585 GLN A C 1
ATOM 4752 O O . GLN A 1 585 ? -19.049 8.513 18.996 1.00 77.94 585 GLN A O 1
ATOM 4757 N N . GLN A 1 586 ? -20.317 7.086 17.813 1.00 76.06 586 GLN A N 1
ATOM 4758 C CA . GLN A 1 586 ? -21.378 8.057 17.530 1.00 76.06 586 GLN A CA 1
ATOM 4759 C C . GLN A 1 586 ? -21.944 8.675 18.818 1.00 76.06 586 GLN A C 1
ATOM 4761 O O . GLN A 1 586 ? -22.136 9.883 18.899 1.00 76.06 586 GLN A O 1
ATOM 4766 N N . MET A 1 587 ? -22.192 7.873 19.857 1.00 79.88 587 MET A N 1
ATOM 4767 C CA . MET A 1 587 ? -22.734 8.377 21.125 1.00 79.88 587 MET A CA 1
ATOM 4768 C C . MET A 1 587 ? -21.784 9.345 21.841 1.00 79.88 587 MET A C 1
ATOM 4770 O O . MET A 1 587 ? -22.267 10.306 22.447 1.00 79.88 587 MET A O 1
ATOM 4774 N N . VAL A 1 588 ? -20.472 9.089 21.790 1.00 79.88 588 VAL A N 1
ATOM 4775 C CA . VAL A 1 588 ? -19.432 9.947 22.384 1.00 79.88 588 VAL A CA 1
ATOM 4776 C C . VAL A 1 588 ? -19.246 11.229 21.573 1.00 79.88 588 VAL A C 1
ATOM 4778 O O . VAL A 1 588 ? -19.123 12.292 22.182 1.00 79.88 588 VAL A O 1
ATOM 4781 N N . GLU A 1 589 ? -19.305 11.157 20.237 1.00 72.12 589 GLU A N 1
ATOM 4782 C CA . GLU A 1 589 ? -19.286 12.339 19.359 1.00 72.12 589 GLU A CA 1
ATOM 4783 C C . GLU A 1 589 ? -20.389 13.340 19.743 1.00 72.12 589 GLU A C 1
ATOM 4785 O O . GLU A 1 589 ? -20.124 14.535 19.867 1.00 72.12 589 GLU A O 1
ATOM 4790 N N . PHE A 1 590 ? -21.616 12.863 19.994 1.00 71.81 590 PHE A N 1
ATOM 4791 C CA . PHE A 1 590 ? -22.735 13.730 20.392 1.00 71.81 590 PHE A CA 1
ATOM 4792 C C . PHE A 1 590 ? -22.680 14.182 21.857 1.00 71.81 590 PHE A C 1
ATOM 4794 O O . PHE A 1 590 ? -23.142 15.274 22.185 1.00 71.81 590 PHE A O 1
ATOM 4801 N N . ASN A 1 591 ? -22.139 13.358 22.758 1.00 80.06 591 ASN A N 1
ATOM 4802 C CA . ASN A 1 591 ? -22.063 13.668 24.183 1.00 80.06 591 ASN A CA 1
ATOM 4803 C C . ASN A 1 591 ? -20.767 13.114 24.790 1.00 80.06 591 ASN A C 1
ATOM 4805 O O . ASN A 1 591 ? -20.711 11.970 25.252 1.00 80.06 591 ASN A O 1
ATOM 4809 N N . LYS A 1 592 ? -19.743 13.975 24.879 1.00 77.75 592 LYS A N 1
ATOM 4810 C CA . LYS A 1 592 ? -18.423 13.648 25.451 1.00 77.75 592 LYS A CA 1
ATOM 4811 C C . LYS A 1 592 ? -18.496 13.112 26.890 1.00 77.75 592 LYS A C 1
ATOM 4813 O O . LYS A 1 592 ? -17.595 12.412 27.337 1.00 77.75 592 LYS A O 1
ATOM 4818 N N . THR A 1 593 ? -19.578 13.357 27.635 1.00 79.50 593 THR A N 1
ATOM 4819 C CA . THR A 1 593 ? -19.726 12.794 28.991 1.00 79.50 593 THR A CA 1
ATOM 4820 C C . THR A 1 593 ? -19.964 11.278 29.017 1.00 79.50 593 THR A C 1
ATOM 4822 O O . THR A 1 593 ? -20.044 10.695 30.104 1.00 79.50 593 THR A O 1
ATOM 4825 N N . ARG A 1 594 ? -20.093 10.644 27.843 1.00 83.50 594 ARG A N 1
ATOM 4826 C CA . ARG A 1 594 ? -20.213 9.192 27.653 1.00 83.50 594 ARG A CA 1
ATOM 4827 C C . ARG A 1 594 ? -18.859 8.480 27.494 1.00 83.50 594 ARG A C 1
ATOM 4829 O O . ARG A 1 594 ? -18.836 7.275 27.260 1.00 83.50 594 ARG A O 1
ATOM 4836 N N . LEU A 1 595 ? -17.732 9.182 27.662 1.00 79.56 595 LEU A N 1
ATOM 4837 C CA . LEU A 1 595 ? -16.381 8.593 27.632 1.00 79.56 595 LEU A CA 1
ATOM 4838 C C . LEU A 1 595 ? -16.197 7.425 28.620 1.00 79.56 595 LEU A C 1
ATOM 4840 O O . LEU A 1 595 ? -15.494 6.467 28.321 1.00 79.56 595 LEU A O 1
ATOM 4844 N N . ASN A 1 596 ? -16.904 7.434 29.749 1.00 81.62 596 ASN A N 1
ATOM 4845 C CA . ASN A 1 596 ? -16.917 6.324 30.707 1.00 81.62 596 ASN A CA 1
ATOM 4846 C C . ASN A 1 596 ? -17.402 4.990 30.094 1.00 81.62 596 ASN A C 1
ATOM 4848 O O . ASN A 1 596 ? -16.939 3.918 30.485 1.00 81.62 596 ASN A O 1
ATOM 4852 N N . TYR A 1 597 ? -18.326 5.031 29.127 1.00 85.50 597 TYR A N 1
ATOM 4853 C CA . TYR A 1 597 ? -18.744 3.837 28.389 1.00 85.50 597 TYR A CA 1
ATOM 4854 C C . TYR A 1 597 ? -17.619 3.339 27.476 1.00 85.50 597 TYR A C 1
ATOM 4856 O O . TYR A 1 597 ? -17.447 2.131 27.326 1.00 85.50 597 TYR A O 1
ATOM 4864 N N . PHE A 1 598 ? -16.821 4.250 26.917 1.00 81.88 598 PHE A N 1
ATOM 4865 C CA . PHE A 1 598 ? -15.639 3.916 26.124 1.00 81.88 598 PHE A CA 1
ATOM 4866 C C . PHE A 1 598 ? -14.564 3.218 26.963 1.00 81.88 598 PHE A C 1
ATOM 4868 O O . PHE A 1 598 ? -14.099 2.148 26.577 1.00 81.88 598 PHE A O 1
ATOM 4875 N N . GLU A 1 599 ? -14.264 3.733 28.157 1.00 80.19 599 GLU A N 1
ATOM 4876 C CA . GLU A 1 599 ? -13.350 3.085 29.113 1.00 80.19 599 GLU A CA 1
ATOM 4877 C C . GLU A 1 599 ? -13.832 1.674 29.494 1.00 80.19 599 GLU A C 1
ATOM 4879 O O . GLU A 1 599 ? -13.064 0.707 29.496 1.00 80.19 599 GLU A O 1
ATOM 4884 N N . LYS A 1 600 ? -15.136 1.525 29.771 1.00 86.56 600 LYS A N 1
ATOM 4885 C CA . LYS A 1 600 ? -15.745 0.220 30.070 1.00 86.56 600 LYS A CA 1
ATOM 4886 C C . LYS A 1 600 ? -15.612 -0.743 28.888 1.00 86.56 600 LYS A C 1
ATOM 4888 O O . LYS A 1 600 ? -15.265 -1.908 29.084 1.00 86.56 600 LYS A O 1
ATOM 4893 N N . TYR A 1 601 ? -15.868 -0.259 27.673 1.00 88.00 601 TYR A N 1
ATOM 4894 C CA . TYR A 1 601 ? -15.731 -1.018 26.433 1.00 88.00 601 TYR A CA 1
ATOM 4895 C C . TYR A 1 601 ? -14.296 -1.505 26.204 1.00 88.00 601 TYR A C 1
ATOM 4897 O O . TYR A 1 601 ? -14.087 -2.693 25.945 1.00 88.00 601 TYR A O 1
ATOM 4905 N N . GLN A 1 602 ? -13.307 -0.629 26.385 1.00 82.81 602 GLN A N 1
ATOM 4906 C CA . GLN A 1 602 ? -11.889 -0.983 26.286 1.00 82.81 602 GLN A CA 1
ATOM 4907 C C . GLN A 1 602 ? -11.492 -2.055 27.294 1.00 82.81 602 GLN A C 1
ATOM 4909 O O . GLN A 1 602 ? -10.901 -3.064 26.911 1.00 82.81 602 GLN A O 1
ATOM 4914 N N . LYS A 1 603 ? -11.898 -1.900 28.557 1.00 85.12 603 LYS A N 1
ATOM 4915 C CA . LYS A 1 603 ? -11.608 -2.891 29.595 1.00 85.12 603 LYS A CA 1
ATOM 4916 C C . LYS A 1 603 ? -12.135 -4.284 29.229 1.00 85.12 603 LYS A C 1
ATOM 4918 O O . LYS A 1 603 ? -11.428 -5.274 29.403 1.00 85.12 603 LYS A O 1
ATOM 4923 N N . MET A 1 604 ? -13.347 -4.376 28.674 1.00 86.12 604 MET A N 1
ATOM 4924 C CA . MET A 1 604 ? -13.902 -5.657 28.208 1.00 86.12 604 MET A CA 1
ATOM 4925 C C . MET A 1 604 ? -13.062 -6.282 27.086 1.00 86.12 604 MET A C 1
ATOM 4927 O O . MET A 1 604 ? -12.864 -7.499 27.064 1.00 86.12 604 MET A O 1
ATOM 4931 N N . ILE A 1 605 ? -12.544 -5.461 26.170 1.00 84.38 605 ILE A N 1
ATOM 4932 C CA . ILE A 1 605 ? -11.676 -5.912 25.076 1.00 84.38 605 ILE A CA 1
ATOM 4933 C C . ILE A 1 605 ? -10.318 -6.378 25.599 1.00 84.38 605 ILE A C 1
ATOM 4935 O O . ILE A 1 605 ? -9.824 -7.412 25.155 1.00 84.38 605 ILE A O 1
ATOM 4939 N N . GLU A 1 606 ? -9.717 -5.660 26.544 1.00 81.94 606 GLU A N 1
ATOM 4940 C CA . GLU A 1 606 ? -8.447 -6.040 27.172 1.00 81.94 606 GLU A CA 1
ATOM 4941 C C . GLU A 1 606 ? -8.566 -7.359 27.948 1.00 81.94 606 GLU A C 1
ATOM 4943 O O . GLU A 1 606 ? -7.723 -8.252 27.812 1.00 81.94 606 GLU A O 1
ATOM 4948 N N . GLU A 1 607 ? -9.646 -7.535 28.714 1.00 83.69 607 GLU A N 1
ATOM 4949 C CA . GLU A 1 607 ? -9.921 -8.781 29.438 1.00 83.69 607 GLU A CA 1
ATOM 4950 C C . GLU A 1 607 ? -10.103 -9.978 28.487 1.00 83.69 607 GLU A C 1
ATOM 4952 O O . GLU A 1 607 ? -9.649 -11.086 28.792 1.00 83.69 607 GLU A O 1
ATOM 4957 N N . TYR A 1 608 ? -10.710 -9.762 27.316 1.00 83.12 608 TYR A N 1
ATOM 4958 C CA . TYR A 1 608 ? -10.828 -10.786 26.275 1.00 83.12 608 TYR A CA 1
ATOM 4959 C C . TYR A 1 608 ? -9.488 -11.063 25.572 1.00 83.12 608 TYR A C 1
ATOM 4961 O O . TYR A 1 608 ? -9.059 -12.217 25.485 1.00 83.12 608 TYR A O 1
ATOM 4969 N N . ASN A 1 609 ? -8.784 -10.020 25.126 1.00 76.69 609 ASN A N 1
ATOM 4970 C CA . ASN A 1 609 ? -7.531 -10.138 24.374 1.00 76.69 609 ASN A CA 1
ATOM 4971 C C . ASN A 1 609 ? -6.384 -10.719 25.213 1.00 76.69 609 ASN A C 1
ATOM 4973 O O . ASN A 1 609 ? -5.599 -11.511 24.693 1.00 76.69 609 ASN A O 1
ATOM 4977 N N . SER A 1 610 ? -6.325 -10.404 26.513 1.00 78.56 610 SER A N 1
ATOM 4978 C CA . SER A 1 610 ? -5.352 -10.991 27.452 1.00 78.56 610 SER A CA 1
ATOM 4979 C C . SER A 1 610 ? -5.519 -12.506 27.639 1.00 78.56 610 SER A C 1
ATOM 4981 O O . SER A 1 610 ? -4.662 -13.160 28.231 1.00 78.56 610 SER A O 1
ATOM 4983 N N . GLY A 1 611 ? -6.617 -13.090 27.144 1.00 73.81 611 GLY A N 1
ATOM 4984 C CA . GLY A 1 611 ? -6.936 -14.506 27.307 1.00 73.81 611 GLY A CA 1
ATOM 4985 C C . GLY A 1 611 ? -7.460 -14.861 28.699 1.00 73.81 611 GLY A C 1
ATOM 4986 O O . GLY A 1 611 ? -7.661 -16.042 28.982 1.00 73.81 611 GLY A O 1
ATOM 4987 N N . SER A 1 612 ? -7.712 -13.862 29.552 1.00 73.50 612 SER A N 1
ATOM 4988 C CA . SER A 1 612 ? -8.287 -14.044 30.893 1.00 73.50 612 SER A CA 1
ATOM 4989 C C . SER A 1 612 ? -9.739 -14.533 30.844 1.00 73.50 612 SER A C 1
ATOM 4991 O O . SER A 1 612 ? -10.251 -15.088 31.818 1.00 73.50 612 SER A O 1
ATOM 4993 N N . ARG A 1 613 ? -10.417 -14.330 29.709 1.00 83.38 613 ARG A N 1
ATOM 4994 C CA . ARG A 1 613 ? -11.825 -14.668 29.484 1.00 83.38 613 ARG A CA 1
ATOM 4995 C C . ARG A 1 613 ? -12.017 -15.392 28.150 1.00 83.38 613 ARG A C 1
ATOM 4997 O O . ARG A 1 613 ? -11.201 -15.277 27.241 1.00 83.38 613 ARG A O 1
ATOM 5004 N N . ASN A 1 614 ? -13.106 -16.153 28.035 1.00 85.19 614 ASN A N 1
ATOM 5005 C CA . ASN A 1 614 ? -13.474 -16.867 26.809 1.00 85.19 614 ASN A CA 1
ATOM 5006 C C . ASN A 1 614 ? -14.504 -16.081 25.974 1.00 85.19 614 ASN A C 1
ATOM 5008 O O . ASN A 1 614 ? -15.051 -15.072 26.418 1.00 85.19 614 ASN A O 1
ATOM 5012 N N . VAL A 1 615 ? -14.780 -16.564 24.758 1.00 86.12 615 VAL A N 1
ATOM 5013 C CA . VAL A 1 615 ? -15.716 -15.921 23.819 1.00 86.12 615 VAL A CA 1
ATOM 5014 C C . VAL A 1 615 ? -17.155 -15.871 24.340 1.00 86.12 615 VAL A C 1
ATOM 5016 O O . VAL A 1 615 ? -17.855 -14.898 24.089 1.00 86.12 615 VAL A O 1
ATOM 5019 N N . ASP A 1 616 ? -17.591 -16.877 25.106 1.00 87.12 616 ASP A N 1
ATOM 5020 C CA . ASP A 1 616 ? -18.926 -16.905 25.716 1.00 87.12 616 ASP A CA 1
ATOM 5021 C C . ASP A 1 616 ? -19.113 -15.772 26.736 1.00 87.12 616 ASP A C 1
ATOM 5023 O O . ASP A 1 616 ? -20.137 -15.085 26.720 1.00 87.12 616 ASP A O 1
ATOM 5027 N N . TRP A 1 617 ? -18.111 -15.537 27.588 1.00 91.38 617 TRP A N 1
ATOM 5028 C CA . TRP A 1 617 ? -18.103 -14.393 28.498 1.00 91.38 617 TRP A CA 1
ATOM 5029 C C . TRP A 1 617 ? -18.091 -13.078 27.721 1.00 91.38 617 TRP A C 1
ATOM 5031 O O . TRP A 1 617 ? -18.933 -12.221 27.970 1.00 91.38 617 TRP A O 1
ATOM 5041 N N . PHE A 1 618 ? -17.191 -12.948 26.742 1.00 89.50 618 PHE A N 1
ATOM 5042 C CA . PHE A 1 618 ? -17.025 -11.705 25.989 1.00 89.50 618 PHE A CA 1
ATOM 5043 C C . PHE A 1 618 ? -18.300 -11.312 25.242 1.00 89.50 618 PHE A C 1
ATOM 5045 O O . PHE A 1 618 ? -18.736 -10.168 25.326 1.00 89.50 618 PHE A O 1
ATOM 5052 N N . PHE A 1 619 ? -18.951 -12.271 24.579 1.00 89.00 619 PHE A N 1
ATOM 5053 C CA . PHE A 1 619 ? -20.229 -12.037 23.916 1.00 89.00 619 PHE A CA 1
ATOM 5054 C C . PHE A 1 619 ? -21.325 -11.634 24.907 1.00 89.00 619 PHE A C 1
ATOM 5056 O O . PHE A 1 619 ? -22.101 -10.728 24.622 1.00 89.00 619 PHE A O 1
ATOM 5063 N N . THR A 1 620 ? -21.385 -12.281 26.074 1.00 89.75 620 THR A N 1
ATOM 5064 C CA . THR A 1 620 ? -22.394 -11.975 27.101 1.00 89.75 620 THR A CA 1
ATOM 5065 C C . THR A 1 620 ? -22.224 -10.559 27.649 1.00 89.75 620 THR A C 1
ATOM 5067 O O . THR A 1 620 ? -23.205 -9.820 27.732 1.00 89.75 620 THR A O 1
ATOM 5070 N N . GLU A 1 621 ? -20.991 -10.161 27.966 1.00 91.38 621 GLU A N 1
ATOM 5071 C CA . GLU A 1 621 ? -20.684 -8.805 28.429 1.00 91.38 621 GLU A CA 1
ATOM 5072 C C . GLU A 1 621 ? -20.937 -7.762 27.337 1.00 91.38 621 GLU A C 1
ATOM 5074 O O . GLU A 1 621 ? -21.587 -6.755 27.603 1.00 91.38 621 GLU A O 1
ATOM 5079 N N . LEU A 1 622 ? -20.527 -8.022 26.087 1.00 89.56 622 LEU A N 1
ATOM 5080 C CA . LEU A 1 622 ? -20.825 -7.135 24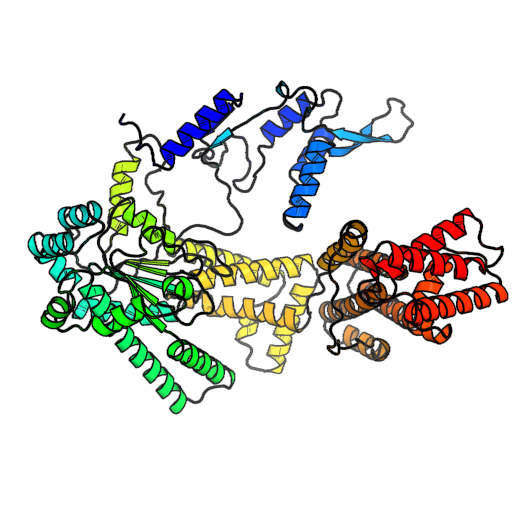.957 1.00 89.56 622 LEU A CA 1
ATOM 5081 C C . LEU A 1 622 ? -22.326 -6.974 24.724 1.00 89.56 622 LEU A C 1
ATOM 5083 O O . LEU A 1 622 ? -22.783 -5.877 24.415 1.00 89.56 622 LEU A O 1
ATOM 5087 N N . LEU A 1 623 ? -23.099 -8.051 24.863 1.00 89.12 623 LEU A N 1
ATOM 5088 C CA . LEU A 1 623 ? -24.547 -8.006 24.697 1.00 89.12 623 LEU A CA 1
ATOM 5089 C C . LEU A 1 623 ? -25.211 -7.207 25.825 1.00 89.12 623 LEU A C 1
ATOM 5091 O O . LEU A 1 623 ? -26.103 -6.402 25.557 1.00 89.12 623 LEU A O 1
ATOM 5095 N N . GLY A 1 624 ? -24.763 -7.397 27.070 1.00 89.50 624 GLY A N 1
ATOM 5096 C CA . GLY A 1 624 ? -25.215 -6.601 28.214 1.00 89.50 624 GLY A CA 1
ATOM 5097 C C . GLY A 1 624 ? -24.846 -5.124 28.067 1.00 89.50 624 GLY A C 1
ATOM 5098 O O . GLY A 1 624 ? -25.666 -4.245 28.319 1.00 89.50 624 GLY A O 1
ATOM 5099 N N . PHE A 1 625 ? -23.649 -4.841 27.564 1.00 91.19 625 PHE A N 1
ATOM 5100 C CA . PHE A 1 625 ? -23.211 -3.483 27.274 1.00 91.19 625 PHE A CA 1
ATOM 5101 C C . PHE A 1 625 ? -23.995 -2.850 26.117 1.00 91.19 625 PHE A C 1
ATOM 5103 O O . PHE A 1 625 ? -24.394 -1.695 26.208 1.00 91.19 625 PHE A O 1
ATOM 5110 N N . ALA A 1 626 ? -24.312 -3.603 25.061 1.00 87.56 626 ALA A N 1
ATOM 5111 C CA . ALA A 1 626 ? -25.184 -3.126 23.987 1.00 87.56 626 ALA A CA 1
ATOM 5112 C C . ALA A 1 626 ? -26.585 -2.752 24.510 1.00 87.56 626 ALA A C 1
ATOM 5114 O O . ALA A 1 626 ? -27.159 -1.755 24.073 1.00 87.56 626 ALA A O 1
ATOM 5115 N N . GLN A 1 627 ? -27.129 -3.513 25.469 1.00 86.06 627 GLN A N 1
ATOM 5116 C CA . GLN A 1 627 ? -28.381 -3.162 26.152 1.00 86.06 627 GLN A CA 1
ATOM 5117 C C . GLN A 1 627 ? -28.245 -1.873 26.969 1.00 86.06 627 GLN A C 1
ATOM 5119 O O . GLN A 1 627 ? -29.131 -1.024 26.918 1.00 86.06 627 GLN A O 1
ATOM 5124 N N . GLU A 1 628 ? -27.140 -1.706 27.692 1.00 89.31 628 GLU A N 1
ATOM 5125 C CA . GLU A 1 628 ? -26.856 -0.490 28.456 1.00 89.31 628 GLU A CA 1
ATOM 5126 C C . GLU A 1 628 ? -26.769 0.748 27.549 1.00 89.31 628 GLU A C 1
ATOM 5128 O O . GLU A 1 628 ? -27.385 1.769 27.854 1.00 89.31 628 GLU A O 1
ATOM 5133 N N . LEU A 1 629 ? -26.095 0.642 26.396 1.00 87.00 629 LEU A N 1
ATOM 5134 C CA . LEU A 1 629 ? -26.041 1.715 25.396 1.00 87.00 629 LEU A CA 1
ATOM 5135 C C . LEU A 1 629 ? -27.422 2.026 24.804 1.00 87.00 629 LEU A C 1
ATOM 5137 O O . LEU A 1 629 ? -27.753 3.195 24.616 1.00 87.00 629 LEU A O 1
ATOM 5141 N N . ASN A 1 630 ? -28.245 1.004 24.553 1.00 83.88 630 ASN A N 1
ATOM 5142 C CA . ASN A 1 630 ? -29.621 1.184 24.077 1.00 83.88 630 ASN A CA 1
ATOM 5143 C C . ASN A 1 630 ? -30.500 1.948 25.075 1.00 83.88 630 ASN A C 1
ATOM 5145 O O . ASN A 1 630 ? -31.362 2.728 24.670 1.00 83.88 630 ASN A O 1
ATOM 5149 N N . GLU A 1 631 ? -30.323 1.714 26.373 1.00 84.81 631 GLU A N 1
ATOM 5150 C CA . GLU A 1 631 ? -31.063 2.449 27.400 1.00 84.81 631 GLU A CA 1
ATOM 5151 C C . GLU A 1 631 ? -30.538 3.882 27.560 1.00 84.81 631 GLU A C 1
ATOM 5153 O O . GLU A 1 631 ? -31.338 4.811 27.701 1.00 84.81 631 GLU A O 1
ATOM 5158 N N . GLU A 1 632 ? -29.224 4.089 27.444 1.00 86.81 632 GLU A N 1
ATOM 5159 C CA . GLU A 1 632 ? -28.625 5.429 27.460 1.00 86.81 632 GLU A CA 1
ATOM 5160 C C . GLU A 1 632 ? -29.030 6.267 26.236 1.00 86.81 632 GLU A C 1
ATOM 5162 O O . GLU A 1 632 ? -29.282 7.463 26.365 1.00 86.81 632 GLU A O 1
ATOM 5167 N N . GLU A 1 633 ? -29.187 5.659 25.059 1.00 80.50 633 GLU A N 1
ATOM 5168 C CA . GLU A 1 633 ? -29.712 6.343 23.868 1.00 80.50 633 GLU A CA 1
ATOM 5169 C C . GLU A 1 633 ? -31.158 6.832 24.068 1.00 80.50 633 GLU A C 1
ATOM 5171 O O . GLU A 1 633 ? -31.537 7.921 23.637 1.00 80.50 633 GLU A O 1
ATOM 5176 N N . LYS A 1 634 ? -31.990 6.069 24.785 1.00 83.75 634 LYS A N 1
ATOM 5177 C CA . LYS A 1 634 ? -33.369 6.487 25.098 1.00 83.75 634 LYS A CA 1
ATOM 5178 C C . LYS A 1 634 ? -33.431 7.559 26.187 1.00 83.75 634 LYS A C 1
ATOM 5180 O O . LYS A 1 634 ? -34.519 8.083 26.458 1.00 83.75 634 LYS A O 1
ATOM 5185 N N . ARG A 1 635 ? -32.307 7.897 26.830 1.00 85.56 635 ARG A N 1
ATOM 5186 C CA . ARG A 1 635 ? -32.268 8.846 27.946 1.00 85.56 635 ARG A CA 1
ATOM 5187 C C . ARG A 1 635 ? -32.692 10.246 27.526 1.00 85.56 635 ARG A C 1
ATOM 5189 O O . ARG A 1 635 ? -33.447 10.870 28.262 1.00 85.56 635 ARG A O 1
ATOM 5196 N N . ALA A 1 636 ? -32.305 10.719 26.342 1.00 82.12 636 ALA A N 1
ATOM 5197 C CA . ALA A 1 636 ? -32.749 12.027 25.854 1.00 82.12 636 ALA A CA 1
ATOM 5198 C C . ALA A 1 636 ? -34.286 12.098 25.792 1.00 82.12 636 ALA A C 1
ATOM 5200 O O . ALA A 1 636 ? -34.910 12.997 26.360 1.00 82.12 636 ALA A O 1
ATOM 5201 N N . ILE A 1 637 ? -34.913 11.055 25.237 1.00 82.12 637 ILE A N 1
ATOM 5202 C CA . ILE A 1 637 ? -36.372 10.938 25.133 1.00 82.12 637 ILE A CA 1
ATOM 5203 C C . ILE A 1 637 ? -37.024 10.864 26.521 1.00 82.12 637 ILE A C 1
ATOM 5205 O O . ILE A 1 637 ? -38.000 11.573 26.781 1.00 82.12 637 ILE A O 1
ATOM 5209 N N . SER A 1 638 ? -36.496 10.036 27.429 1.00 83.25 638 SER A N 1
ATOM 5210 C CA . SER A 1 638 ? -37.056 9.888 28.781 1.00 83.25 638 SER A CA 1
ATOM 5211 C C . SER A 1 638 ? -36.931 11.172 29.608 1.00 83.25 638 SER A C 1
ATOM 5213 O O . SER A 1 638 ? -37.827 11.493 30.393 1.00 83.25 638 SER A O 1
ATOM 5215 N N . GLN A 1 639 ? -35.871 11.948 29.366 1.00 84.69 639 GLN A N 1
ATOM 5216 C CA . GLN A 1 639 ? -35.629 13.251 29.979 1.00 84.69 639 GLN A CA 1
ATOM 5217 C C . GLN A 1 639 ? -36.367 14.404 29.286 1.00 84.69 639 GLN A C 1
ATOM 5219 O O . GLN A 1 639 ? -36.371 15.514 29.818 1.00 84.69 639 GLN A O 1
ATOM 5224 N N . LYS A 1 640 ? -37.051 14.140 28.161 1.00 86.81 640 LYS A N 1
ATOM 5225 C CA . LYS A 1 640 ? -37.712 15.145 27.306 1.00 86.81 640 LYS A CA 1
ATOM 5226 C C . LYS A 1 640 ? -36.747 16.232 26.814 1.00 86.81 640 LYS A C 1
ATOM 5228 O O . LYS A 1 640 ? -37.122 17.401 26.751 1.00 86.81 640 LYS A O 1
ATOM 5233 N N . LEU A 1 641 ? -35.526 15.822 26.486 1.00 86.56 641 LEU A N 1
ATOM 5234 C CA . LEU A 1 641 ? -34.457 16.654 25.945 1.00 86.56 641 LEU A CA 1
ATOM 5235 C C . LEU A 1 641 ? -34.073 16.162 24.544 1.00 86.56 641 LEU A C 1
ATOM 5237 O O . LEU A 1 641 ? -34.274 14.991 24.209 1.00 86.56 641 LEU A O 1
ATOM 5241 N N . THR A 1 642 ? -33.498 17.039 23.726 1.00 85.75 642 THR A N 1
ATOM 5242 C CA . THR A 1 642 ? -32.722 16.610 22.549 1.00 85.75 642 THR A CA 1
ATOM 5243 C C . THR A 1 642 ? -31.356 16.054 22.981 1.00 85.75 642 THR A C 1
ATOM 5245 O O . THR A 1 642 ? -30.930 16.272 24.113 1.00 85.75 642 THR A O 1
ATOM 5248 N N . GLU A 1 643 ? -30.644 15.330 22.110 1.00 83.31 643 GLU A N 1
ATOM 5249 C CA . GLU A 1 643 ? -29.291 14.830 22.436 1.00 83.31 643 GLU A CA 1
ATOM 5250 C C . GLU A 1 643 ? -28.304 15.971 22.750 1.00 83.31 643 GLU A C 1
ATOM 5252 O O . GLU A 1 643 ? -27.507 15.859 23.677 1.00 83.31 643 GLU A O 1
ATOM 5257 N N . GLU A 1 644 ? -28.412 17.107 22.056 1.00 83.31 644 GLU A N 1
ATOM 5258 C CA . GLU A 1 644 ? -27.598 18.301 22.322 1.00 83.31 644 GLU A CA 1
ATOM 5259 C C . GLU A 1 644 ? -27.930 18.937 23.684 1.00 83.31 644 GLU A C 1
ATOM 5261 O O . GLU A 1 644 ? -27.039 19.335 24.435 1.00 83.31 644 GLU A O 1
ATOM 5266 N N . GLU A 1 645 ? -29.217 19.008 24.034 1.00 88.44 645 GLU A N 1
ATOM 5267 C CA . GLU A 1 645 ? -29.660 19.499 25.344 1.00 88.44 645 GLU A CA 1
ATOM 5268 C C . GLU A 1 645 ? -29.234 18.554 26.471 1.00 88.44 645 GLU A C 1
ATOM 5270 O O . GLU A 1 645 ? -28.847 19.011 27.548 1.00 88.44 645 GLU A O 1
ATOM 5275 N N . LEU A 1 646 ? -29.279 17.240 26.227 1.00 88.31 646 LEU A N 1
ATOM 5276 C CA . LEU A 1 646 ? -28.831 16.231 27.179 1.00 88.31 646 LEU A CA 1
ATOM 5277 C C . LEU A 1 646 ? -27.323 16.341 27.435 1.00 88.31 646 LEU A C 1
ATOM 5279 O O . LEU A 1 646 ? -26.911 16.205 28.583 1.00 88.31 646 LEU A O 1
ATOM 5283 N N . ALA A 1 647 ? -26.512 16.631 26.413 1.00 87.31 647 ALA A N 1
ATOM 5284 C CA . ALA A 1 647 ? -25.076 16.851 26.583 1.00 87.31 647 ALA A CA 1
ATOM 5285 C C . ALA A 1 647 ? -24.790 18.038 27.520 1.00 87.31 647 ALA A C 1
ATOM 5287 O O . ALA A 1 647 ? -24.013 17.903 28.467 1.00 87.31 647 ALA A O 1
ATOM 5288 N N . ILE A 1 648 ? -25.477 19.171 27.329 1.00 89.19 648 ILE A N 1
ATOM 5289 C CA . ILE A 1 648 ? -25.364 20.334 28.228 1.00 89.19 648 ILE A CA 1
ATOM 5290 C C . ILE A 1 648 ? -25.869 19.981 29.632 1.00 89.19 648 ILE A C 1
ATOM 5292 O O . ILE A 1 648 ? -25.202 20.280 30.621 1.00 89.19 648 ILE A O 1
ATOM 5296 N N . PHE A 1 649 ? -27.014 19.306 29.744 1.00 91.38 649 PHE A N 1
ATOM 5297 C CA . PHE A 1 649 ? -27.557 18.870 31.032 1.00 91.38 649 PHE A CA 1
ATOM 5298 C C . PHE A 1 649 ? -26.596 17.934 31.786 1.00 91.38 649 PHE A C 1
ATOM 5300 O O . PHE A 1 649 ? -26.407 18.081 32.995 1.00 91.38 649 PHE A O 1
ATOM 5307 N N . ASP A 1 650 ? -25.942 17.003 31.091 1.00 88.94 650 ASP A N 1
ATOM 5308 C CA . ASP A 1 650 ? -24.953 16.095 31.677 1.00 88.94 650 ASP A CA 1
ATOM 5309 C C . ASP A 1 650 ? -23.704 16.833 32.151 1.00 88.94 650 ASP A C 1
ATOM 5311 O O . ASP A 1 650 ? -23.218 16.566 33.254 1.00 88.94 650 ASP A O 1
ATOM 5315 N N . LEU A 1 651 ? -23.215 17.797 31.364 1.00 88.44 651 LEU A N 1
ATOM 5316 C CA . LEU A 1 651 ? -22.120 18.672 31.782 1.00 88.44 651 LEU A CA 1
ATOM 5317 C C . LEU A 1 651 ? -22.491 19.428 33.053 1.00 88.44 651 LEU A C 1
ATOM 5319 O O . LEU A 1 651 ? -21.674 19.518 33.960 1.00 88.44 651 LEU A O 1
ATOM 5323 N N . LEU A 1 652 ? -23.732 19.895 33.183 1.00 89.31 652 LEU A N 1
ATOM 5324 C CA . LEU A 1 652 ? -24.189 20.615 34.370 1.00 89.31 652 LEU A CA 1
ATOM 5325 C C . LEU A 1 652 ? -24.424 19.721 35.595 1.00 89.31 652 LE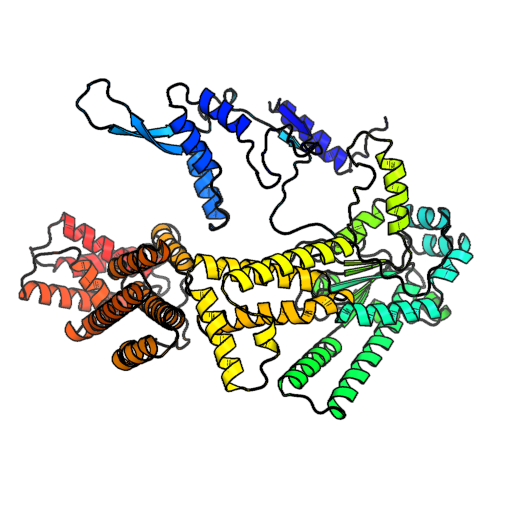U A C 1
ATOM 5327 O O . LEU A 1 652 ? -24.496 20.259 36.694 1.00 89.31 652 LEU A O 1
ATOM 5331 N N . THR A 1 653 ? -24.529 18.395 35.461 1.00 87.94 653 THR A N 1
ATOM 5332 C CA . THR A 1 653 ? -24.960 17.502 36.562 1.00 87.94 653 THR A CA 1
ATOM 5333 C C . THR A 1 653 ? -23.933 16.445 36.988 1.00 87.94 653 THR A C 1
ATOM 5335 O O . THR A 1 653 ? -23.965 15.994 38.137 1.00 87.94 653 THR A O 1
ATOM 5338 N N . LYS A 1 654 ? -22.982 16.066 36.123 1.00 82.81 654 LYS A N 1
ATOM 5339 C CA . LYS A 1 654 ? -21.903 15.106 36.441 1.00 82.81 654 LYS A CA 1
ATOM 5340 C C . LYS A 1 654 ? -20.719 15.773 37.179 1.00 82.81 654 LYS A C 1
ATOM 5342 O O . LYS A 1 654 ? -20.483 16.967 36.988 1.00 82.81 654 LYS A O 1
ATOM 5347 N N . PRO A 1 655 ? -19.928 15.041 38.001 1.00 63.66 655 PRO A N 1
ATOM 5348 C CA . PRO A 1 655 ? -19.996 13.596 38.255 1.00 63.66 655 PRO A CA 1
ATOM 5349 C C . PRO A 1 655 ? -21.079 13.168 39.259 1.00 63.66 655 PRO A C 1
ATOM 5351 O O . PRO A 1 655 ? -21.487 12.014 39.216 1.00 63.66 655 PRO A O 1
ATOM 5354 N N . ASN A 1 656 ? -21.565 14.061 40.126 1.00 74.88 656 ASN A N 1
ATOM 5355 C CA . ASN A 1 656 ? -22.824 13.902 40.865 1.00 74.88 656 ASN A CA 1
ATOM 5356 C C . ASN A 1 656 ? -23.097 15.162 41.692 1.00 74.88 656 ASN A C 1
ATOM 5358 O O . ASN A 1 656 ? -22.350 15.461 42.625 1.00 74.88 656 ASN A O 1
ATOM 5362 N N . ILE A 1 657 ? -24.175 15.874 41.371 1.00 80.69 657 ILE A N 1
ATOM 5363 C CA . ILE A 1 657 ? -24.680 16.999 42.164 1.00 80.69 657 ILE A CA 1
ATOM 5364 C C . ILE A 1 657 ? -25.982 16.551 42.822 1.00 80.69 657 ILE A C 1
ATOM 5366 O O . ILE A 1 657 ? -26.880 16.039 42.154 1.00 80.69 657 ILE A O 1
ATOM 5370 N N . ASN A 1 658 ? -26.084 16.720 44.141 1.00 81.44 658 ASN A N 1
ATOM 5371 C CA . ASN A 1 658 ? -27.297 16.391 44.886 1.00 81.44 658 ASN A CA 1
ATOM 5372 C C . ASN A 1 658 ? -28.383 17.430 44.589 1.00 81.44 658 ASN A C 1
ATOM 5374 O O . ASN A 1 658 ? -28.532 18.398 45.326 1.00 81.44 658 ASN A O 1
ATOM 5378 N N . LEU A 1 659 ? -29.130 17.216 43.509 1.00 85.56 659 LEU A N 1
ATOM 5379 C CA . LEU A 1 659 ? -30.251 18.061 43.109 1.00 85.56 659 LEU A CA 1
ATOM 5380 C C . LEU A 1 659 ? -31.571 17.473 43.611 1.00 85.56 659 LEU A C 1
ATOM 5382 O O . LEU A 1 659 ? -31.829 16.270 43.505 1.00 85.56 659 LEU A O 1
ATOM 5386 N N . SER A 1 660 ? -32.450 18.327 44.127 1.00 88.62 660 SER A N 1
ATOM 5387 C CA . SER A 1 660 ? -33.855 17.971 44.313 1.00 88.62 660 SER A CA 1
ATOM 5388 C C . SER A 1 660 ? -34.566 17.833 42.958 1.00 88.62 660 SER A C 1
ATOM 5390 O O . SER A 1 660 ? -34.134 18.377 41.944 1.00 88.62 660 SER A O 1
ATOM 5392 N N . LYS A 1 661 ? -35.726 17.161 42.928 1.00 86.75 661 LYS A N 1
ATOM 5393 C CA . LYS A 1 661 ? -36.532 17.019 41.694 1.00 86.75 661 LYS A CA 1
ATOM 5394 C C . LYS A 1 661 ? -36.928 18.360 41.062 1.00 86.75 661 LYS A C 1
ATOM 5396 O O . LYS A 1 661 ? -37.184 18.418 39.863 1.00 86.75 661 LYS A O 1
ATOM 5401 N N . GLN A 1 662 ? -37.048 19.405 41.881 1.00 86.94 662 GLN A N 1
ATOM 5402 C CA . GLN A 1 662 ? -37.386 20.749 41.426 1.00 86.94 662 GLN A CA 1
ATOM 5403 C C . GLN A 1 662 ? -36.168 21.421 40.781 1.00 86.94 662 GLN A C 1
ATOM 5405 O O . GLN A 1 662 ? -36.272 21.898 39.655 1.00 86.94 662 GLN A O 1
ATOM 5410 N N . GLU A 1 663 ? -35.010 21.353 41.434 1.00 88.25 663 GLU A N 1
ATOM 5411 C CA . GLU A 1 663 ? -33.744 21.878 40.909 1.00 88.25 663 GLU A CA 1
ATOM 5412 C C . GLU A 1 663 ? -33.310 21.153 39.628 1.00 88.25 663 GLU A C 1
ATOM 5414 O O . GLU A 1 663 ? -32.876 21.782 38.672 1.00 88.25 663 GLU A O 1
ATOM 5419 N N . GLU A 1 664 ? -33.507 19.835 39.541 1.00 88.06 664 GLU A N 1
ATOM 5420 C CA . GLU A 1 664 ? -33.224 19.069 38.322 1.00 88.06 664 GLU A CA 1
ATOM 5421 C C . GLU A 1 664 ? -34.068 19.562 37.132 1.00 88.06 664 GLU A C 1
ATOM 5423 O O . GLU A 1 664 ? -33.588 19.640 36.001 1.00 88.06 664 GLU A O 1
ATOM 5428 N N . LYS A 1 665 ? -35.335 19.926 37.377 1.00 88.62 665 LYS A N 1
ATOM 5429 C CA . LYS A 1 665 ? -36.219 20.490 36.349 1.00 88.62 665 LYS A CA 1
ATOM 5430 C C . LYS A 1 665 ? -35.759 21.884 35.914 1.00 88.62 665 LYS A C 1
ATOM 5432 O O . LYS A 1 665 ? -35.850 22.197 34.729 1.00 88.62 665 LYS A O 1
ATOM 5437 N N . GLU A 1 666 ? -35.266 22.688 36.849 1.00 90.19 666 GLU A N 1
ATOM 5438 C CA . GLU A 1 666 ? -34.702 24.013 36.573 1.00 90.19 666 GLU A CA 1
ATOM 5439 C C . GLU A 1 666 ? -33.433 23.901 35.718 1.00 90.19 666 GLU A C 1
ATOM 5441 O O . GLU A 1 666 ? -33.346 24.546 34.675 1.00 90.19 666 GLU A O 1
ATOM 5446 N N . VAL A 1 667 ? -32.509 22.995 36.057 1.00 91.81 667 VAL A N 1
ATOM 5447 C CA . VAL A 1 667 ? -31.281 22.758 35.271 1.00 91.81 667 VAL A CA 1
ATOM 5448 C C . VAL A 1 667 ? -31.599 22.288 33.843 1.00 91.81 667 VAL A C 1
ATOM 5450 O O . VAL A 1 667 ? -30.932 22.708 32.897 1.00 91.81 667 VAL A O 1
ATOM 5453 N N . LYS A 1 668 ? -32.656 21.486 33.642 1.00 92.00 668 LYS A N 1
ATOM 5454 C CA . LYS A 1 668 ? -33.124 21.111 32.290 1.00 92.00 668 LYS A CA 1
ATOM 5455 C C . LYS A 1 668 ? -33.606 22.314 31.488 1.00 92.00 668 LYS A C 1
ATOM 5457 O O . LYS A 1 668 ? -33.225 22.454 30.332 1.00 92.00 668 LYS A O 1
ATOM 5462 N N . GLN A 1 669 ? -34.419 23.182 32.091 1.00 91.81 669 GLN A N 1
ATOM 5463 C CA . GLN A 1 669 ? -34.883 24.401 31.420 1.00 91.81 669 GLN A CA 1
ATOM 5464 C C . GLN A 1 669 ? -33.711 25.313 31.052 1.00 91.81 669 GLN A C 1
ATOM 5466 O O . GLN A 1 669 ? -33.666 25.826 29.938 1.00 91.81 669 GLN A O 1
ATOM 5471 N N . ILE A 1 670 ? -32.729 25.441 31.945 1.00 92.88 670 ILE A N 1
ATOM 5472 C CA . ILE A 1 670 ? -31.507 26.212 31.700 1.00 92.88 670 ILE A CA 1
ATOM 5473 C C . ILE A 1 670 ? -30.730 25.648 30.502 1.00 92.88 670 ILE A C 1
ATOM 5475 O O . ILE A 1 670 ? -30.332 26.418 29.632 1.00 92.88 670 ILE A O 1
ATOM 5479 N N . ALA A 1 671 ? -30.561 24.325 30.406 1.00 92.31 671 ALA A N 1
ATOM 5480 C CA . ALA A 1 671 ? -29.886 23.694 29.269 1.00 92.31 671 ALA A CA 1
ATOM 5481 C C . ALA A 1 671 ? -30.605 23.965 27.929 1.00 92.31 671 ALA A C 1
ATOM 5483 O O . ALA A 1 671 ? -29.955 24.300 26.937 1.00 92.31 671 ALA A O 1
ATOM 5484 N N . GLN A 1 672 ? -31.942 23.882 27.913 1.00 92.00 672 GLN A N 1
ATOM 5485 C CA . GLN A 1 672 ? -32.769 24.162 26.730 1.00 92.00 672 GLN A CA 1
ATOM 5486 C C . GLN A 1 672 ? -32.684 25.625 26.289 1.00 92.00 672 GLN A C 1
ATOM 5488 O O . GLN A 1 672 ? -32.454 25.925 25.116 1.00 92.00 672 GLN A O 1
ATOM 5493 N N . GLU A 1 673 ? -32.845 26.547 27.238 1.00 92.00 673 GLU A N 1
ATOM 5494 C CA . GLU A 1 673 ? -32.783 27.982 26.972 1.00 92.00 673 GLU A CA 1
ATOM 5495 C C . GLU A 1 673 ? -31.387 28.418 26.530 1.00 92.00 673 GLU A C 1
ATOM 5497 O O . GLU A 1 673 ? -31.266 29.236 25.614 1.00 92.00 673 GLU A O 1
ATOM 5502 N N . LEU A 1 674 ? -30.335 27.848 27.129 1.00 91.56 674 LEU A N 1
ATOM 5503 C CA . LEU A 1 674 ? -28.960 28.129 26.739 1.00 91.56 674 LEU A CA 1
ATOM 5504 C C . LEU A 1 674 ? -28.724 27.757 25.277 1.00 91.56 674 LEU A C 1
ATOM 5506 O O . LEU A 1 674 ? -28.275 28.593 24.492 1.00 91.56 674 LEU A O 1
ATOM 5510 N N . LEU A 1 675 ? -29.063 26.524 24.895 1.00 89.56 675 LEU A N 1
ATOM 5511 C CA . LEU A 1 675 ? -28.850 26.051 23.531 1.00 89.56 675 LEU A CA 1
ATOM 5512 C C . LEU A 1 675 ? -29.658 26.868 22.513 1.00 89.56 675 LEU A C 1
ATOM 5514 O O . LEU A 1 675 ? -29.125 27.250 21.468 1.00 89.56 675 LEU A O 1
ATOM 5518 N N . ALA A 1 676 ? -30.917 27.186 22.832 1.00 90.31 676 ALA A N 1
ATOM 5519 C CA . ALA A 1 676 ? -31.764 28.024 21.987 1.00 90.31 676 ALA A CA 1
ATOM 5520 C C . ALA A 1 676 ? -31.161 29.425 21.788 1.00 90.31 676 ALA A C 1
ATOM 5522 O O . ALA A 1 676 ? -31.059 29.892 20.652 1.00 90.31 676 ALA A O 1
ATOM 5523 N N . THR A 1 677 ? -30.696 30.058 22.869 1.00 89.44 677 THR A N 1
ATOM 5524 C CA . THR A 1 677 ? -30.069 31.391 22.838 1.00 89.44 677 THR A CA 1
ATOM 5525 C C . THR A 1 677 ? -28.791 31.381 22.003 1.00 89.44 677 THR A C 1
ATOM 5527 O O . THR A 1 677 ? -28.581 32.249 21.152 1.00 89.44 677 THR A O 1
ATOM 5530 N N . LEU A 1 678 ? -27.941 30.368 22.196 1.00 88.19 678 LEU A N 1
ATOM 5531 C CA . LEU A 1 678 ? -26.692 30.234 21.454 1.00 88.19 678 LEU A CA 1
ATOM 5532 C C . LEU A 1 678 ? -26.946 30.069 19.951 1.00 88.19 678 LEU A C 1
ATOM 5534 O O . LEU A 1 678 ? -26.359 30.810 19.160 1.00 88.19 678 LEU A O 1
ATOM 5538 N N . LYS A 1 679 ? -27.853 29.167 19.554 1.00 85.06 679 LYS A N 1
ATOM 5539 C CA . LYS A 1 679 ? -28.165 28.901 18.138 1.00 85.06 679 LYS A CA 1
ATOM 5540 C C . LYS A 1 679 ? -28.869 30.061 17.434 1.00 85.06 679 LYS A C 1
ATOM 5542 O O . LYS A 1 679 ? -28.627 30.274 16.251 1.00 85.06 679 LYS A O 1
ATOM 5547 N N . GLN A 1 680 ? -29.742 30.791 18.127 1.00 83.19 680 GLN A N 1
ATOM 5548 C CA . GLN A 1 680 ? -30.504 31.884 17.515 1.00 83.19 680 GLN A CA 1
ATOM 5549 C C . GLN A 1 680 ? -29.698 33.181 17.402 1.00 83.19 680 GLN A C 1
ATOM 5551 O O . GLN A 1 680 ? -29.880 33.923 16.438 1.00 83.19 680 GLN A O 1
ATOM 5556 N N . GLU A 1 681 ? -28.819 33.464 18.370 1.00 81.81 681 GLU A N 1
ATOM 5557 C CA . GLU A 1 681 ? -28.250 34.810 18.514 1.00 81.81 681 GLU A CA 1
ATOM 5558 C C . GLU A 1 681 ? -26.721 34.876 18.508 1.00 81.81 681 GLU A C 1
ATOM 5560 O O . GLU A 1 681 ? -26.167 35.920 18.154 1.00 81.81 681 GLU A O 1
ATOM 5565 N N . LYS A 1 682 ? -26.022 33.825 18.959 1.00 80.88 682 LYS A N 1
ATOM 5566 C CA . LYS A 1 682 ? -24.594 33.931 19.326 1.00 80.88 682 LYS A CA 1
ATOM 5567 C C . LYS A 1 682 ? -23.658 33.153 18.403 1.00 80.88 682 LYS A C 1
ATOM 5569 O O . LYS A 1 682 ? -22.558 33.628 18.124 1.00 80.88 682 LYS A O 1
ATOM 5574 N N . LEU A 1 683 ? -24.095 32.004 17.890 1.00 83.75 683 LEU A N 1
ATOM 5575 C CA . LEU A 1 683 ? -23.340 31.138 16.978 1.00 83.75 683 LEU A CA 1
ATOM 5576 C C . LEU A 1 683 ? -23.456 31.624 15.520 1.00 83.75 683 LEU A C 1
ATOM 5578 O O . LEU A 1 683 ? -23.984 30.938 14.651 1.00 83.75 683 LEU A O 1
ATOM 5582 N N . VAL A 1 684 ? -22.992 32.849 15.263 1.00 78.00 684 VAL A N 1
ATOM 5583 C CA . VAL A 1 684 ? -22.931 33.451 13.916 1.00 78.00 684 VAL A CA 1
ATOM 5584 C C . VAL A 1 684 ? -21.745 32.916 13.099 1.00 78.00 684 VAL A C 1
ATOM 5586 O O . VAL A 1 684 ? -20.816 32.339 13.661 1.00 78.00 684 VAL A O 1
ATOM 5589 N N . ILE A 1 685 ? -21.731 33.164 11.783 1.00 75.56 685 ILE A N 1
ATOM 5590 C CA . ILE A 1 685 ? -20.632 32.727 10.905 1.00 75.56 685 ILE A CA 1
ATOM 5591 C C . ILE A 1 685 ? -19.274 33.228 11.414 1.00 75.56 685 ILE A C 1
ATOM 5593 O O . ILE A 1 685 ? -19.112 34.417 11.710 1.00 75.56 685 ILE A O 1
ATOM 5597 N N . ASP A 1 686 ? -18.299 32.323 11.507 1.00 77.62 686 ASP A N 1
ATOM 5598 C CA . ASP A 1 686 ? -16.946 32.536 12.017 1.00 77.62 686 ASP A CA 1
ATOM 5599 C C . ASP A 1 686 ? -16.881 33.042 13.476 1.00 77.62 686 ASP A C 1
ATOM 5601 O O . ASP A 1 686 ? -15.895 33.680 13.875 1.00 77.62 686 ASP A O 1
ATOM 5605 N N . TRP A 1 687 ? -17.891 32.763 14.316 1.00 81.62 687 TRP A N 1
ATOM 5606 C CA . TRP A 1 687 ? -17.931 33.266 15.701 1.00 81.62 687 TRP A CA 1
ATOM 5607 C C . TRP A 1 687 ? -16.698 32.872 16.535 1.00 81.62 687 TRP A C 1
ATOM 5609 O O . TRP A 1 687 ? -16.320 33.605 17.452 1.00 81.62 687 TRP A O 1
ATOM 5619 N N . ARG A 1 688 ? -16.021 31.766 16.198 1.00 80.12 688 ARG A N 1
ATOM 5620 C CA . ARG A 1 688 ? -14.780 31.318 16.855 1.00 80.12 688 ARG A CA 1
ATOM 5621 C C . ARG A 1 688 ? -13.564 32.188 16.506 1.00 80.12 688 ARG A C 1
ATOM 5623 O O . ARG A 1 688 ? -12.660 32.343 17.323 1.00 80.12 688 ARG A O 1
ATOM 5630 N N . LYS A 1 689 ? -13.525 32.791 15.310 1.00 80.12 689 LYS A N 1
ATOM 5631 C CA . LYS A 1 689 ? -12.356 33.552 14.823 1.00 80.12 689 LYS A CA 1
ATOM 5632 C C . LYS A 1 689 ? -12.248 34.931 15.467 1.00 80.12 689 LYS A C 1
ATOM 5634 O O . LYS A 1 689 ? -11.147 35.447 15.658 1.00 80.12 689 LYS A O 1
ATOM 5639 N N . ARG A 1 690 ? -13.379 35.555 15.814 1.00 81.62 690 ARG A N 1
ATOM 5640 C CA . ARG A 1 690 ? -13.397 36.908 16.390 1.00 81.62 690 ARG A CA 1
ATOM 5641 C C . ARG A 1 690 ? -13.458 36.840 17.914 1.00 81.62 690 ARG A C 1
ATOM 5643 O O . ARG A 1 690 ? -14.273 36.140 18.504 1.00 81.62 690 ARG A O 1
ATOM 5650 N N . GLN A 1 691 ? -12.594 37.603 18.584 1.00 84.69 691 GLN A N 1
ATOM 5651 C CA . GLN A 1 691 ? -12.573 37.666 20.052 1.00 84.69 691 GLN A CA 1
ATOM 5652 C C . GLN A 1 691 ? -13.902 38.178 20.631 1.00 84.69 691 GLN A C 1
ATOM 5654 O O . GLN A 1 691 ? -14.362 37.670 21.645 1.00 84.69 691 GLN A O 1
ATOM 5659 N N . GLN A 1 692 ? -14.547 39.135 19.959 1.00 85.38 692 GLN A N 1
ATOM 5660 C CA . GLN A 1 692 ? -15.804 39.731 20.416 1.00 85.38 692 GLN A CA 1
ATOM 5661 C C . GLN A 1 692 ? -16.976 38.737 20.420 1.00 85.38 692 GLN A C 1
ATOM 5663 O O . GLN A 1 692 ? -17.778 38.738 21.348 1.00 85.38 692 GLN A O 1
ATOM 5668 N N . THR A 1 693 ? -17.079 37.876 19.407 1.00 85.06 693 THR A N 1
ATOM 5669 C CA . THR A 1 693 ? -18.145 36.865 19.313 1.00 85.06 693 THR A CA 1
ATOM 5670 C C . THR A 1 693 ? -17.909 35.704 20.275 1.00 85.06 693 THR A C 1
ATOM 5672 O O . THR A 1 693 ? -18.860 35.271 20.916 1.00 85.06 693 THR A O 1
ATOM 5675 N N . ARG A 1 694 ? -16.651 35.278 20.480 1.00 88.19 694 ARG A N 1
ATOM 5676 C CA . ARG A 1 694 ? -16.289 34.322 21.546 1.00 88.19 694 ARG A CA 1
ATOM 5677 C C . ARG A 1 694 ? -16.670 34.836 22.932 1.00 88.19 694 ARG A C 1
ATOM 5679 O O . ARG A 1 694 ? -17.363 34.144 23.667 1.00 88.19 694 ARG A O 1
ATOM 5686 N N . ALA A 1 695 ? -16.298 36.079 23.241 1.00 85.69 695 ALA A N 1
ATOM 5687 C CA . ALA A 1 695 ? -16.679 36.719 24.496 1.00 85.69 695 ALA A CA 1
ATOM 5688 C C . ALA A 1 695 ? -18.206 36.825 24.636 1.00 85.69 695 ALA A C 1
ATOM 5690 O O . ALA A 1 695 ? -18.738 36.604 25.715 1.00 85.69 695 ALA A O 1
ATOM 5691 N N . SER A 1 696 ? -18.934 37.102 23.546 1.00 87.31 696 SER A N 1
ATOM 5692 C CA . SER A 1 696 ? -20.401 37.132 23.582 1.00 87.31 696 SER A CA 1
ATOM 5693 C C . SER A 1 696 ? -21.035 35.763 23.849 1.00 87.31 696 SER A C 1
ATOM 5695 O O . SER A 1 696 ? -22.125 35.734 24.418 1.00 87.31 696 SER A O 1
ATOM 5697 N N . VAL A 1 697 ? -20.412 34.662 23.420 1.00 89.00 697 VAL A N 1
ATOM 5698 C CA . VAL A 1 697 ? -20.859 33.296 23.742 1.00 89.00 697 VAL A CA 1
ATOM 5699 C C . VAL A 1 697 ? -20.563 32.974 25.204 1.00 89.00 697 VAL A C 1
ATOM 5701 O O . VAL A 1 697 ? -21.446 32.495 25.905 1.00 89.00 697 VAL A O 1
ATOM 5704 N N . GLU A 1 698 ? -19.364 33.300 25.689 1.00 90.75 698 GLU A N 1
ATOM 5705 C CA . GLU A 1 698 ? -18.978 33.086 27.089 1.00 90.75 698 GLU A CA 1
ATOM 5706 C C . GLU A 1 698 ? -19.876 33.869 28.060 1.00 90.75 698 GLU A C 1
ATOM 5708 O O . GLU A 1 698 ? -20.337 33.320 29.059 1.00 90.75 698 GLU A O 1
ATOM 5713 N N . VAL A 1 699 ? -20.182 35.131 27.738 1.00 91.81 699 VAL A N 1
ATOM 5714 C CA . VAL A 1 699 ? -21.116 35.962 28.512 1.00 91.81 699 VAL A CA 1
ATOM 5715 C C . VAL A 1 699 ? -22.522 35.370 28.482 1.00 91.81 699 VAL A C 1
ATOM 5717 O O . VAL A 1 699 ? -23.122 35.223 29.535 1.00 91.81 699 VAL A O 1
ATOM 5720 N N . ALA A 1 700 ? -23.023 34.946 27.317 1.00 91.69 700 ALA A N 1
ATOM 5721 C CA . ALA A 1 700 ? -24.349 34.331 27.230 1.00 91.69 700 ALA A CA 1
ATOM 5722 C C . ALA A 1 700 ? -24.455 33.036 28.056 1.00 91.69 700 ALA A C 1
ATOM 5724 O O . ALA A 1 700 ? -25.493 32.781 28.662 1.00 91.69 700 ALA A O 1
ATOM 5725 N N . ILE A 1 701 ? -23.385 32.235 28.103 1.00 92.81 701 ILE A N 1
ATOM 5726 C CA . ILE A 1 701 ? -23.315 31.048 28.961 1.00 92.81 701 ILE A CA 1
ATOM 5727 C C . ILE A 1 701 ? -23.390 31.457 30.434 1.00 92.81 701 ILE A C 1
ATOM 5729 O O . ILE A 1 701 ? -24.230 30.921 31.150 1.00 92.81 701 ILE A O 1
ATOM 5733 N N . LYS A 1 702 ? -22.580 32.426 30.876 1.00 92.12 702 LYS A N 1
ATOM 5734 C CA . LYS A 1 702 ? -22.594 32.912 32.268 1.00 92.12 702 LYS A CA 1
ATOM 5735 C C . LYS A 1 702 ? -23.956 33.489 32.661 1.00 92.12 702 LYS A C 1
ATOM 5737 O O . LYS A 1 702 ? -24.543 33.026 33.631 1.00 92.12 702 LYS A O 1
ATOM 5742 N N . ASP A 1 703 ? -24.518 34.380 31.844 1.00 91.44 703 ASP A N 1
ATOM 5743 C CA . ASP A 1 703 ? -25.818 35.021 32.090 1.00 91.44 703 ASP A CA 1
ATOM 5744 C C . ASP A 1 703 ? -26.954 33.993 32.248 1.00 91.44 703 ASP A C 1
ATOM 5746 O O . ASP A 1 703 ? -27.862 34.151 33.067 1.00 91.44 703 ASP A O 1
ATOM 5750 N N . VAL A 1 704 ? -26.931 32.920 31.450 1.00 91.31 704 VAL A N 1
ATOM 5751 C CA . VAL A 1 704 ? -27.944 31.862 31.529 1.00 91.31 704 VAL A CA 1
ATOM 5752 C C . VAL A 1 704 ? -27.700 30.949 32.731 1.00 91.31 704 VAL A C 1
ATOM 5754 O O . VAL A 1 704 ? -28.669 30.597 33.411 1.00 91.31 704 VAL A O 1
ATOM 5757 N N . LEU A 1 705 ? -26.442 30.586 33.002 1.00 92.06 705 LEU A N 1
ATOM 5758 C CA . LEU A 1 705 ? -26.059 29.715 34.115 1.00 92.06 705 LEU A CA 1
ATOM 5759 C C . LEU A 1 705 ? -26.117 30.413 35.484 1.00 92.06 705 LEU A C 1
ATOM 5761 O O . LEU A 1 705 ? -26.185 29.717 36.492 1.00 92.06 705 LEU A O 1
ATOM 5765 N N . ASP A 1 706 ? -26.192 31.746 35.559 1.00 90.25 706 ASP A N 1
ATOM 5766 C CA . ASP A 1 706 ? -26.429 32.497 36.812 1.00 90.25 706 ASP A CA 1
ATOM 5767 C C . ASP A 1 706 ? -27.746 32.108 37.500 1.00 90.25 706 ASP A C 1
ATOM 5769 O O . ASP A 1 706 ? -27.958 32.363 38.685 1.00 90.25 706 ASP A O 1
ATOM 5773 N N . ARG A 1 707 ? -28.652 31.474 36.749 1.00 90.31 707 ARG A N 1
ATOM 5774 C CA . ARG A 1 707 ? -29.932 30.959 37.242 1.00 90.31 707 ARG A CA 1
ATOM 5775 C C . ARG A 1 707 ? -29.832 29.544 37.816 1.00 90.31 707 ARG A C 1
ATOM 5777 O O . ARG A 1 707 ? -30.864 28.986 38.187 1.00 90.31 707 ARG A O 1
ATOM 5784 N N . LEU A 1 708 ? -28.635 28.950 37.866 1.00 89.44 708 LEU A N 1
ATOM 5785 C CA . LEU A 1 708 ? -28.431 27.643 38.484 1.00 89.44 708 LEU A CA 1
ATOM 5786 C C . LEU A 1 708 ? -28.826 27.671 39.980 1.00 89.44 708 LEU A C 1
ATOM 5788 O O . LEU A 1 708 ? -28.651 28.687 40.654 1.00 89.44 708 LEU A O 1
ATOM 5792 N N . PRO A 1 709 ? -29.359 26.560 40.521 1.00 87.62 709 PRO A N 1
ATOM 5793 C CA . PRO A 1 709 ? -29.751 26.459 41.927 1.00 87.62 709 PRO A CA 1
ATOM 5794 C C . PRO A 1 709 ? -28.618 26.727 42.931 1.00 87.62 709 PRO A C 1
ATOM 5796 O O . PRO A 1 709 ? -27.444 26.526 42.633 1.00 87.62 709 PRO A O 1
ATOM 5799 N N . GLN A 1 710 ? -28.968 27.038 44.188 1.00 82.44 710 GLN A N 1
ATOM 5800 C CA . GLN A 1 710 ? -27.991 27.228 45.284 1.00 82.44 710 GLN A CA 1
ATOM 5801 C C . GLN A 1 710 ? -27.149 25.981 45.602 1.00 82.44 710 GLN A C 1
ATOM 5803 O O . GLN A 1 710 ? -26.158 26.066 46.323 1.00 82.44 710 GLN A O 1
ATOM 5808 N N . SER A 1 711 ? -27.535 24.822 45.066 1.00 84.50 711 SER A N 1
ATOM 5809 C CA . SER A 1 711 ? -26.767 23.579 45.138 1.00 84.50 711 SER A CA 1
ATOM 5810 C C . SER A 1 711 ? -25.415 23.639 44.399 1.00 84.50 711 SER A C 1
ATOM 5812 O O . SER A 1 711 ? -24.584 22.751 44.591 1.00 84.50 711 SER A O 1
ATOM 5814 N N . TYR A 1 712 ? -25.167 24.678 43.593 1.00 87.56 712 TYR A N 1
ATOM 5815 C CA . TYR A 1 712 ? -23.891 24.943 42.924 1.00 87.56 712 TYR A CA 1
ATOM 5816 C C . TYR A 1 712 ? -23.083 25.983 43.717 1.00 87.56 712 TYR A C 1
ATOM 5818 O O . TYR A 1 712 ? -23.528 27.113 43.895 1.00 87.56 712 TYR A O 1
ATOM 5826 N N . SER A 1 713 ? -21.888 25.619 44.194 1.00 85.94 713 SER A N 1
ATOM 5827 C CA . SER A 1 713 ? -20.953 26.584 44.792 1.00 85.94 713 SER A CA 1
ATOM 5828 C C . SER A 1 713 ? -20.330 27.492 43.727 1.00 85.94 713 SER A C 1
ATOM 5830 O O . SER A 1 713 ? -20.256 27.098 42.566 1.00 85.94 713 SER A O 1
ATOM 5832 N N . ASP A 1 714 ? -19.800 28.653 44.123 1.00 83.50 714 ASP A N 1
ATOM 5833 C CA . ASP A 1 714 ? -19.133 29.594 43.204 1.00 83.50 714 ASP A CA 1
ATOM 5834 C C . ASP A 1 714 ? -18.022 28.914 42.375 1.00 83.50 714 ASP A C 1
ATOM 5836 O O . ASP A 1 714 ? -17.949 29.068 41.158 1.00 83.50 714 ASP A O 1
ATOM 5840 N N . GLU A 1 715 ? -17.209 28.065 43.013 1.00 83.69 715 GLU A N 1
ATOM 5841 C CA . GLU A 1 715 ? -16.156 27.282 42.347 1.00 83.69 715 GLU A CA 1
ATOM 5842 C C . GLU A 1 715 ? -16.728 26.266 41.339 1.00 83.69 715 GLU A C 1
ATOM 5844 O O . GLU A 1 715 ? -16.171 26.039 40.262 1.00 83.69 715 GLU A O 1
ATOM 5849 N N . MET A 1 716 ? -17.869 25.653 41.665 1.00 84.75 716 MET A N 1
ATOM 5850 C CA . MET A 1 716 ? -18.537 24.694 40.788 1.00 84.75 716 MET A CA 1
ATOM 5851 C C . MET A 1 716 ? -19.194 25.391 39.600 1.00 84.75 716 MET A C 1
ATOM 5853 O O . MET A 1 716 ? -19.095 24.894 38.481 1.00 84.75 716 MET A O 1
ATOM 5857 N N . TYR A 1 717 ? -19.822 26.542 39.834 1.00 88.75 717 TYR A N 1
ATOM 5858 C CA . TYR A 1 717 ? -20.394 27.392 38.800 1.00 88.75 717 TYR A CA 1
ATOM 5859 C C . TYR A 1 717 ? -19.336 27.777 37.759 1.00 88.75 717 TYR A C 1
ATOM 5861 O O . TYR A 1 717 ? -19.531 27.511 36.573 1.00 88.75 717 TYR A O 1
ATOM 5869 N N . GLU A 1 718 ? -18.181 28.305 38.186 1.00 86.19 718 GLU A N 1
ATOM 5870 C CA . GLU A 1 718 ? -17.112 28.699 37.255 1.00 86.19 718 GLU A CA 1
ATOM 5871 C C . GLU A 1 718 ? -16.624 27.509 36.424 1.00 86.19 718 GLU A C 1
ATOM 5873 O O . GLU A 1 718 ? -16.459 27.606 35.203 1.00 86.19 718 GLU A O 1
ATOM 5878 N N . ARG A 1 719 ? -16.462 26.351 37.070 1.00 87.06 719 ARG A N 1
ATOM 5879 C CA . ARG A 1 719 ? -16.096 25.113 36.385 1.00 87.06 719 ARG A CA 1
ATOM 5880 C C . ARG A 1 719 ? -17.150 24.693 35.356 1.00 87.06 719 ARG A C 1
ATOM 5882 O O . ARG A 1 719 ? -16.775 24.337 34.241 1.00 87.06 719 ARG A O 1
ATOM 5889 N N . LYS A 1 720 ? -18.443 24.752 35.691 1.00 90.00 720 LYS A N 1
ATOM 5890 C CA . LYS A 1 720 ? -19.539 24.400 34.771 1.00 90.00 720 LYS A CA 1
ATOM 5891 C C . LYS A 1 720 ? -19.637 25.353 33.587 1.00 90.00 720 LYS A C 1
ATOM 5893 O O . LYS A 1 720 ? -19.781 24.885 32.461 1.00 90.00 720 LYS A O 1
ATOM 5898 N N . CYS A 1 721 ? -19.472 26.654 33.809 1.00 89.62 721 CYS A N 1
ATOM 5899 C CA . CYS A 1 721 ? -19.386 27.640 32.733 1.00 89.62 721 CYS A CA 1
ATOM 5900 C C . CYS A 1 721 ? -18.249 27.313 31.756 1.00 89.62 721 CYS A C 1
ATOM 5902 O O . CYS A 1 721 ? -18.460 27.334 30.544 1.00 89.62 721 CY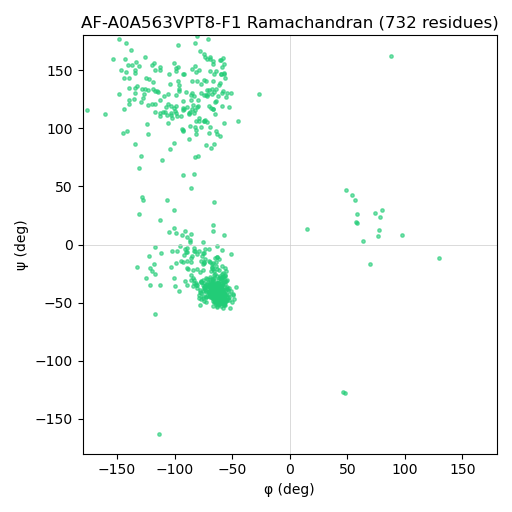S A O 1
ATOM 5904 N N . ASN A 1 722 ? -17.071 26.946 32.272 1.00 85.62 722 ASN A N 1
ATOM 5905 C CA . ASN A 1 722 ? -15.927 26.564 31.443 1.00 85.62 722 ASN A CA 1
ATOM 5906 C C . ASN A 1 722 ? -16.165 25.251 30.682 1.00 85.62 722 ASN A C 1
ATOM 5908 O O . ASN A 1 722 ? -15.903 25.195 29.484 1.00 85.62 722 ASN A O 1
ATOM 5912 N N . GLU A 1 723 ? -16.689 24.214 31.345 1.00 85.56 723 GLU A N 1
ATOM 5913 C CA . GLU A 1 723 ? -17.010 22.918 30.720 1.00 85.56 723 GLU A CA 1
ATOM 5914 C C . GLU A 1 723 ? -18.033 23.082 29.581 1.00 85.56 723 GLU A C 1
ATOM 5916 O O . GLU A 1 723 ? -17.845 22.542 28.489 1.00 85.56 723 GLU A O 1
ATOM 5921 N N . VAL A 1 724 ? -19.084 23.880 29.803 1.00 89.19 724 VAL A N 1
ATOM 5922 C CA . VAL A 1 724 ? -20.100 24.173 28.784 1.00 89.19 724 VAL A CA 1
ATOM 5923 C C . VAL A 1 724 ? -19.523 25.030 27.657 1.00 89.19 724 VAL A C 1
ATOM 5925 O O . VAL A 1 724 ? -19.755 24.716 26.493 1.00 89.19 724 VAL A O 1
ATOM 5928 N N . TYR A 1 725 ? -18.734 26.067 27.959 1.00 88.31 725 TYR A N 1
ATOM 5929 C CA . TYR A 1 725 ? -18.084 26.881 26.926 1.00 88.31 725 TYR A CA 1
ATOM 5930 C C . TYR A 1 725 ? -17.165 26.046 26.037 1.00 88.31 725 TYR A C 1
ATOM 5932 O O . TYR A 1 725 ? -17.256 26.170 24.819 1.00 88.31 725 TYR A O 1
ATOM 5940 N N . GLN A 1 726 ? -16.340 25.170 26.616 1.00 81.88 726 GLN A N 1
ATOM 5941 C CA . GLN A 1 726 ? -15.476 24.276 25.841 1.00 81.88 726 GLN A CA 1
ATOM 5942 C C . GLN A 1 726 ? -16.296 23.328 24.969 1.00 81.88 726 GLN A C 1
ATOM 5944 O O . GLN A 1 726 ? -16.062 23.245 23.770 1.00 81.88 726 GLN A O 1
ATOM 5949 N N . HIS A 1 727 ? -17.347 22.707 25.512 1.00 83.94 727 HIS A N 1
ATOM 5950 C CA . HIS A 1 727 ? -18.233 21.868 24.705 1.00 83.94 727 HIS A CA 1
ATOM 5951 C C . HIS A 1 727 ? -18.855 22.629 23.523 1.00 83.94 727 HIS A C 1
ATOM 5953 O O . HIS A 1 727 ? -18.892 22.100 22.411 1.00 83.94 727 HIS A O 1
ATOM 5959 N N . ILE A 1 728 ? -19.314 23.869 23.729 1.00 84.94 728 ILE A N 1
ATOM 5960 C CA . ILE A 1 728 ? -19.868 24.697 22.650 1.00 84.94 728 ILE A CA 1
ATOM 5961 C C . ILE A 1 728 ? -18.783 25.086 21.636 1.00 84.94 728 ILE A C 1
ATOM 5963 O O . ILE A 1 728 ? -19.005 25.022 20.422 1.00 84.94 728 ILE A O 1
ATOM 5967 N N . TYR A 1 729 ? -17.610 25.477 22.134 1.00 78.62 729 TYR A N 1
ATOM 5968 C CA . TYR A 1 729 ? -16.451 25.843 21.330 1.00 78.62 729 TYR A CA 1
ATOM 5969 C C . TYR A 1 729 ? -15.957 24.680 20.473 1.00 78.62 729 TYR A C 1
ATOM 5971 O O . TYR A 1 729 ? -15.566 24.921 19.340 1.00 78.62 729 TYR A O 1
ATOM 5979 N N . ASP A 1 730 ? -16.053 23.444 20.951 1.00 69.56 730 ASP A N 1
ATOM 5980 C CA . ASP A 1 730 ? -15.678 22.254 20.191 1.00 69.56 730 ASP A CA 1
ATOM 5981 C C . ASP A 1 730 ? -16.777 21.870 19.193 1.00 69.56 730 ASP A C 1
ATOM 5983 O O . ASP A 1 730 ? -16.511 21.662 18.009 1.00 69.56 730 ASP A O 1
ATOM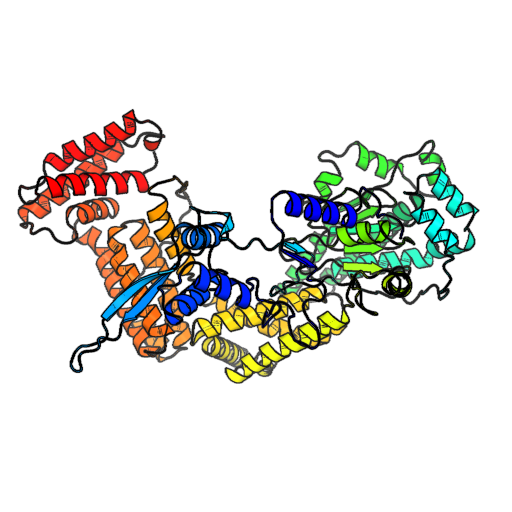 5987 N N . SER A 1 731 ? -18.037 21.861 19.640 1.00 70.88 731 SER A N 1
ATOM 5988 C CA . SER A 1 731 ? -19.140 21.204 18.919 1.00 70.88 731 SER A CA 1
ATOM 5989 C C . SER A 1 731 ? -19.847 22.092 17.883 1.00 70.88 731 SER A C 1
ATOM 5991 O O . SER A 1 731 ? -20.480 21.567 16.972 1.00 70.88 731 SER A O 1
ATOM 5993 N N . TYR A 1 732 ? -19.751 23.428 17.979 1.00 73.62 732 TYR A N 1
ATOM 5994 C CA . TYR A 1 732 ? -20.494 24.352 17.099 1.00 73.62 732 TYR A CA 1
ATOM 5995 C C . TYR A 1 732 ? -19.584 25.332 16.352 1.00 73.62 732 TYR A C 1
ATOM 5997 O O . TYR A 1 732 ? -19.080 26.294 16.937 1.00 73.62 732 TYR A O 1
ATOM 6005 N N . ALA A 1 733 ? -19.342 25.106 15.062 1.00 59.69 733 ALA A N 1
ATOM 6006 C CA . ALA A 1 733 ? -18.675 26.062 14.180 1.00 59.69 733 ALA A CA 1
ATOM 6007 C C . ALA A 1 733 ? -19.764 26.790 13.386 1.00 59.69 733 ALA A C 1
ATOM 6009 O O . ALA A 1 733 ? -20.504 26.155 12.641 1.00 59.69 733 ALA A O 1
ATOM 6010 N N . GLY A 1 734 ? -19.923 28.092 13.628 1.00 51.78 734 GLY A N 1
ATOM 6011 C CA . GLY A 1 734 ? -20.790 28.937 12.806 1.00 51.78 734 GLY A CA 1
ATOM 6012 C C . GLY A 1 734 ? -20.070 29.346 11.543 1.00 51.78 734 GLY A C 1
ATOM 6013 O O . GLY A 1 734 ? -18.861 29.661 11.664 1.00 51.78 734 GLY A O 1
#

Sequence (734 aa):
MKKPHPDSEDALELRTIELFKEIGWNKTANCYHEWQDDKSTLGRNSRKEVVLVPQLRKALTRLNPDLSTAAIDLAIEELTRSRSTLSLENANREIYRLLKDGVKVKTFRRNVSQDANDEEVLETVKVIDWNNPSNNDFFLASQFWISGEIYTRRYENRIPELQLTNDDLNENVRDIIENAMLDESQENKLERQCSREYNLIVRDDRLDKIAADIVTHFLARGFQGKAMVISIDRFTAIKMYDKVQHYWQQHLNQLRRQLQVSRFTEFGLKKIQKEIRYLESTDMAVIISSSQNEVEDFQNKGLDITHHRHRLANESPGLDEKFKDTNNPLRIVFVCAMWITGFDAPSCSTVYLDKPMKNHTLMQTIARANRVFKEKVNGLIVDYIGVFRNLQEALAIYGSASGGGVEEGDTPVNPKTVLVQELREAITEAKDFCKQKGIDLNKLDTTQDAFERAKVWDEAVEAVVVREEVKKLYFALSANVTRLYKAILPDTTANEFSKTQMLLEKLAIKIRQELPETDISEVMEEVEELLDESIIAGEFIIPDTPRQLVDLSQLDLEQLKQKFQTGYKHTEAEKLKGTVHRKLQQMVEFNKTRLNYFEKYQKMIEEYNSGSRNVDWFFTELLGFAQELNEEEKRAISQKLTEEELAIFDLLTKPNINLSKQEEKEVKQIAQELLATLKQEKLVIDWRKRQQTRASVEVAIKDVLDRLPQSYSDEMYERKCNEVYQHIYDSYAG

pLDDT: mean 78.82, std 16.42, range [26.78, 98.0]

Organism: NCBI:txid945734